Protein AF-0000000068190406 (afdb_homodimer)

pLDDT: mean 77.78, std 28.51, range [17.3, 98.94]

Foldseek 3Di:
DPCDDDPPDPPPPDPPPPPPPPPPPPPPPDDPDPPPVPPPPPDDPPPPPPPPPPPVVPDPDDDDPPPPPPPQLADAPCPPPQLVVCVVPVAGDAAPAQEAEDDAQDPDVQADFEKEWEACAQVVVQVVVLLVVVCVVVVVGHHQAYEYLENQHFLDFGSLVSLVVQLVDPRYAYAYAPNLRLLLSLLSPPPVSVPDLRNVVQQQQGNVRDRDSRHDYPSSSSVSSNHHQKYKYQCVNQVHPFIEMRGAADFFAPDDPVRTDSCCRHADFKWAADPPPRGTDDDPPCPDPDDDIDGRQVPHDDPHAYEYENCCVVAWDADPVRSYTYQNVPLLQFAKIWMATGPVRHITIDTRPDHRDHD/DDDDDDDPDPPDPCPPPPPPCPPPPPPPPDDPPPPPVPPPPPDDPPPPPPPPPPPVVPDPPDDDPPPPPPPQLADAPCPPPQLVVCVVPVAGDAAPAQEAEDDAQDPDVQADFEKEWAACAQVVVQVVVLLVVVCVVVVVGHHSAYEYLENQHFLDFGSLVSLVVQLVDPRYAYAYAPNLRLLLSLLSPPPVSVPDLRNVVQQQQGNVRDRDSRHDYPSSSNVSSNHHQKYKYQCVNQVHPFIEMRGAADFFAPDDPVRTDSCCRHADFKWDADPPPRGTDDDPPCPDPDDDIDGRQVPHDDPHAYEYENCCVVAWDADPVRSYTYQNVPLLQFAKIWMATPPVRHITIDTRPDHRDHD

Nearest PDB structures (foldseek):
  2qjc-assembly1_A  TM=8.564E-01  e=9.992E-20  Trypanosoma brucei
  4j6o-assembly2_B  TM=6.491E-01  e=1.305E-12  Acetivibrio thermocellus ATCC 27405
  3rqz-assembly1_A  TM=5.512E-01  e=7.189E-07  Sphaerobacter thermophilus DSM 20745
  3rqz-assembly3_C  TM=5.661E-01  e=1.257E-06  Sphaerobacter thermophilus DSM 20745
  3rqz-assembly2_B  TM=5.795E-01  e=5.238E-06  Sphaerobacter thermophilus DSM 20745

Structure (mmCIF, N/CA/C/O backbone):
data_AF-0000000068190406-model_v1
#
loop_
_entity.id
_entity.type
_entity.pdbx_description
1 polymer 'Calcineurin-like phosphoesterase domain-containing protein'
#
loop_
_atom_site.group_PDB
_atom_site.id
_atom_site.type_symbol
_atom_site.label_atom_id
_atom_site.label_alt_id
_atom_site.label_comp_id
_atom_site.label_asym_id
_atom_site.label_entity_id
_atom_site.label_seq_id
_atom_site.pdbx_PDB_ins_code
_atom_site.Cartn_x
_atom_site.Cartn_y
_atom_site.Cartn_z
_atom_site.occupancy
_atom_site.B_iso_or_equiv
_atom_site.auth_seq_id
_atom_site.auth_comp_id
_atom_site.auth_asym_id
_atom_site.auth_atom_id
_atom_site.pdbx_PDB_model_num
ATOM 1 N N . MET A 1 1 ? -68.25 40.219 -30.156 1 22.92 1 MET A N 1
ATOM 2 C CA . MET A 1 1 ? -68 38.781 -30.219 1 22.92 1 MET A CA 1
ATOM 3 C C . MET A 1 1 ? -66.75 38.406 -29.375 1 22.92 1 MET A C 1
ATOM 5 O O . MET A 1 1 ? -65.625 38.594 -29.797 1 22.92 1 MET A O 1
ATOM 9 N N . LYS A 1 2 ? -66.875 38.625 -28.094 1 25.55 2 LYS A N 1
ATOM 10 C CA . LYS A 1 2 ? -66.312 38.688 -26.75 1 25.55 2 LYS A CA 1
ATOM 11 C C . LYS A 1 2 ? -65.812 37.312 -26.312 1 25.55 2 LYS A C 1
ATOM 13 O O . LYS A 1 2 ? -66.562 36.406 -26.109 1 25.55 2 LYS A O 1
ATOM 18 N N . SER A 1 3 ? -64.625 36.875 -26.906 1 21.44 3 SER A N 1
ATOM 19 C CA . SER A 1 3 ? -64 35.562 -26.922 1 21.44 3 SER A CA 1
ATOM 20 C C . SER A 1 3 ? -63.656 35.094 -25.516 1 21.44 3 SER A C 1
ATOM 22 O O . SER A 1 3 ? -62.875 35.75 -24.812 1 21.44 3 SER A O 1
ATOM 24 N N . SER A 1 4 ? -64.438 34.375 -24.703 1 19.3 4 SER A N 1
ATOM 25 C CA . SER A 1 4 ? -64.75 33.906 -23.359 1 19.3 4 SER A CA 1
ATOM 26 C C . SER A 1 4 ? -63.719 32.812 -22.938 1 19.3 4 SER A C 1
ATOM 28 O O . SER A 1 4 ? -63.938 32.125 -21.922 1 19.3 4 SER A O 1
ATOM 30 N N . ARG A 1 5 ? -62.688 32.438 -23.719 1 21.56 5 ARG A N 1
ATOM 31 C CA . ARG A 1 5 ? -62.375 31.031 -23.562 1 21.56 5 ARG A CA 1
ATOM 32 C C . ARG A 1 5 ? -62.188 30.656 -22.094 1 21.56 5 ARG A C 1
ATOM 34 O O . ARG A 1 5 ? -61.969 31.547 -21.25 1 21.56 5 ARG A O 1
ATOM 41 N N . LEU A 1 6 ? -61.344 29.5 -21.781 1 20.62 6 LEU A N 1
ATOM 42 C CA . LEU A 1 6 ? -61.281 28.25 -21.062 1 20.62 6 LEU A CA 1
ATOM 43 C C . LEU A 1 6 ? -60.625 28.438 -19.688 1 20.62 6 LEU A C 1
ATOM 45 O O . LEU A 1 6 ? -59.562 29.031 -19.594 1 20.62 6 LEU A O 1
ATOM 49 N N . THR A 1 7 ? -61.281 28.344 -18.594 1 20.83 7 THR A N 1
ATOM 50 C CA . THR A 1 7 ? -61.219 28.438 -17.125 1 20.83 7 THR A CA 1
ATOM 51 C C . THR A 1 7 ? -60.312 27.328 -16.578 1 20.83 7 THR A C 1
ATOM 53 O O . THR A 1 7 ? -60.656 26.156 -16.609 1 20.83 7 THR A O 1
ATOM 56 N N . HIS A 1 8 ? -59.062 27.141 -17.094 1 22.28 8 HIS A N 1
ATOM 57 C CA . HIS A 1 8 ? -58.219 26 -16.734 1 22.28 8 HIS A CA 1
ATOM 58 C C . HIS A 1 8 ? -58.156 25.812 -15.227 1 22.28 8 HIS A C 1
ATOM 60 O O . HIS A 1 8 ? -57.906 26.766 -14.492 1 22.28 8 HIS A O 1
ATOM 66 N N . GLU A 1 9 ? -58.844 24.844 -14.664 1 20.7 9 GLU A N 1
ATOM 67 C CA . GLU A 1 9 ? -59.094 24.281 -13.344 1 20.7 9 GLU A CA 1
ATOM 68 C C . GLU A 1 9 ? -57.812 23.969 -12.609 1 20.7 9 GLU A C 1
ATOM 70 O O . GLU A 1 9 ? -56.844 23.531 -13.227 1 20.7 9 GLU A O 1
ATOM 75 N N . ARG A 1 10 ? -57.5 24.531 -11.453 1 22.11 10 ARG A N 1
ATOM 76 C CA . ARG A 1 10 ? -56.5 24.641 -10.375 1 22.11 10 ARG A CA 1
ATOM 77 C C . ARG A 1 10 ? -56.281 23.281 -9.711 1 22.11 10 ARG A C 1
ATOM 79 O O . ARG A 1 10 ? -57.125 22.781 -8.977 1 22.11 10 ARG A O 1
ATOM 86 N N . LEU A 1 11 ? -55.844 22.203 -10.453 1 19.86 11 LEU A N 1
ATOM 87 C CA . LEU A 1 11 ? -55.688 20.859 -9.898 1 19.86 11 LEU A CA 1
ATOM 88 C C . LEU A 1 11 ? -54.906 20.906 -8.594 1 19.86 11 LEU A C 1
ATOM 90 O O . LEU A 1 11 ? -53.781 21.469 -8.539 1 19.86 11 LEU A O 1
ATOM 94 N N . ILE A 1 12 ? -55.469 20.766 -7.418 1 21.69 12 ILE A N 1
ATOM 95 C CA . ILE A 1 12 ? -55.188 20.734 -5.992 1 21.69 12 ILE A CA 1
ATOM 96 C C . ILE A 1 12 ? -54.312 19.516 -5.684 1 21.69 12 ILE A C 1
ATOM 98 O O . ILE A 1 12 ? -54.719 18.375 -5.836 1 21.69 12 ILE A O 1
ATOM 102 N N . PRO A 1 13 ? -53.062 19.344 -6.242 1 21.64 13 PRO A N 1
ATOM 103 C CA . PRO A 1 13 ? -52.438 18.047 -5.996 1 21.64 13 PRO A CA 1
ATOM 104 C C . PRO A 1 13 ? -52.406 17.688 -4.516 1 21.64 13 PRO A C 1
ATOM 106 O O . PRO A 1 13 ? -52.281 18.562 -3.662 1 21.64 13 PRO A O 1
ATOM 109 N N . LEU A 1 14 ? -52.969 16.531 -4.059 1 20.81 14 LEU A N 1
ATOM 110 C CA . LEU A 1 14 ? -53.125 15.727 -2.855 1 20.81 14 LEU A CA 1
ATOM 111 C C . LEU A 1 14 ? -51.781 15.391 -2.242 1 20.81 14 LEU A C 1
ATOM 113 O O . LEU A 1 14 ? -50.906 14.812 -2.906 1 20.81 14 LEU A O 1
ATOM 117 N N . ALA A 1 15 ? -51.188 16.094 -1.211 1 21.64 15 ALA A N 1
ATOM 118 C CA . ALA A 1 15 ? -50.031 16.031 -0.291 1 21.64 15 ALA A CA 1
ATOM 119 C C . ALA A 1 15 ? -50.062 14.711 0.484 1 21.64 15 ALA A C 1
ATOM 121 O O . ALA A 1 15 ? -50.844 14.539 1.416 1 21.64 15 ALA A O 1
ATOM 122 N N . LEU A 1 16 ? -50.219 13.5 -0.185 1 19.88 16 LEU A N 1
ATOM 123 C CA . LEU A 1 16 ? -50.312 12.273 0.59 1 19.88 16 LEU A CA 1
ATOM 124 C C . LEU A 1 16 ? -49.094 12.109 1.519 1 19.88 16 LEU A C 1
ATOM 126 O O . LEU A 1 16 ? -47.969 12.211 1.079 1 19.88 16 LEU A O 1
ATOM 130 N N . SER A 1 17 ? -49.219 12.211 2.865 1 21.17 17 SER A N 1
ATOM 131 C CA . SER A 1 17 ? -48.5 12.094 4.117 1 21.17 17 SER A CA 1
ATOM 132 C C . SER A 1 17 ? -47.938 10.688 4.305 1 21.17 17 SER A C 1
ATOM 134 O O . SER A 1 17 ? -48.562 9.844 4.949 1 21.17 17 SER A O 1
ATOM 136 N N . LEU A 1 18 ? -47.438 9.961 3.295 1 21.33 18 LEU A N 1
ATOM 137 C CA . LEU A 1 18 ? -47.125 8.57 3.588 1 21.33 18 LEU A CA 1
ATOM 138 C C . LEU A 1 18 ? -46.125 8.469 4.746 1 21.33 18 LEU A C 1
ATOM 140 O O . LEU A 1 18 ? -45.031 9.039 4.691 1 21.33 18 LEU A O 1
ATOM 144 N N . VAL A 1 19 ? -46.531 8.18 5.973 1 22.8 19 VAL A N 1
ATOM 145 C CA . VAL A 1 19 ? -45.969 7.93 7.293 1 22.8 19 VAL A CA 1
ATOM 146 C C . VAL A 1 19 ? -45.062 6.699 7.246 1 22.8 19 VAL A C 1
ATOM 148 O O . VAL A 1 19 ? -45.562 5.574 7.125 1 22.8 19 VAL A O 1
ATOM 151 N N . TYR A 1 20 ? -44.125 6.551 6.34 1 20.53 20 TYR A N 1
ATOM 152 C CA . TYR A 1 20 ? -43.344 5.309 6.344 1 20.53 20 TYR A CA 1
ATOM 153 C C . TYR A 1 20 ? -42.688 5.074 7.699 1 20.53 20 TYR A C 1
ATOM 155 O O . TYR A 1 20 ? -41.969 5.938 8.203 1 20.53 20 TYR A O 1
ATOM 163 N N . SER A 1 21 ? -43.281 4.293 8.594 1 22.5 21 SER A N 1
ATOM 164 C CA . SER A 1 21 ? -42.906 3.838 9.93 1 22.5 21 SER A CA 1
ATOM 165 C C . SER A 1 21 ? -41.625 3.008 9.906 1 22.5 21 SER A C 1
ATOM 167 O O . SER A 1 21 ? -41.688 1.776 9.906 1 22.5 21 SER A O 1
ATOM 169 N N . ASN A 1 22 ? -40.719 3.057 9.055 1 21.19 22 ASN A N 1
ATOM 170 C CA . ASN A 1 22 ? -39.719 2.002 9.094 1 21.19 22 ASN A CA 1
ATOM 171 C C . ASN A 1 22 ? -39.031 1.922 10.461 1 21.19 22 ASN A C 1
ATOM 173 O O . ASN A 1 22 ? -38.406 2.889 10.914 1 21.19 22 ASN A O 1
ATOM 177 N N . PRO A 1 23 ? -39.438 1.003 11.352 1 24.22 23 PRO A N 1
ATOM 178 C CA . PRO A 1 23 ? -39.125 0.803 12.766 1 24.22 23 PRO A CA 1
ATOM 179 C C . PRO A 1 23 ? -37.625 0.506 12.992 1 24.22 23 PRO A C 1
ATOM 181 O O . PRO A 1 23 ? -37.25 0.122 14.102 1 24.22 23 PRO A O 1
ATOM 184 N N . PHE A 1 24 ? -36.844 0.253 11.984 1 24.12 24 PHE A N 1
ATOM 185 C CA . PHE A 1 24 ? -35.625 -0.427 12.445 1 24.12 24 PHE A CA 1
ATOM 186 C C . PHE A 1 24 ? -34.906 0.414 13.477 1 24.12 24 PHE A C 1
ATOM 188 O O . PHE A 1 24 ? -34.312 1.434 13.141 1 24.12 24 PHE A O 1
ATOM 195 N N . VAL A 1 25 ? -35.438 0.501 14.633 1 22.42 25 VAL A N 1
ATOM 196 C CA . VAL A 1 25 ? -34.844 1.198 15.766 1 22.42 25 VAL A CA 1
ATOM 197 C C . VAL A 1 25 ? -33.469 0.616 16.062 1 22.42 25 VAL A C 1
ATOM 199 O O . VAL A 1 25 ? -33.344 -0.569 16.391 1 22.42 25 VAL A O 1
ATOM 202 N N . VAL A 1 26 ? -32.5 0.956 15.344 1 20.62 26 VAL A N 1
ATOM 203 C CA . VAL A 1 26 ? -31.125 0.59 15.734 1 20.62 26 VAL A CA 1
ATOM 204 C C . VAL A 1 26 ? -30.906 0.9 17.203 1 20.62 26 VAL A C 1
ATOM 206 O O . VAL A 1 26 ? -31.078 2.041 17.641 1 20.62 26 VAL A O 1
ATOM 209 N N . LYS A 1 27 ? -31.141 -0.139 18.078 1 23.36 27 LYS A N 1
ATOM 210 C CA . LYS A 1 27 ? -30.812 -0.025 19.5 1 23.36 27 LYS A CA 1
ATOM 211 C C . LYS A 1 27 ? -29.438 0.591 19.703 1 23.36 27 LYS A C 1
ATOM 213 O O . LYS A 1 27 ? -28.438 0.033 19.266 1 23.36 27 LYS A O 1
ATOM 218 N N . VAL A 1 28 ? -29.359 1.924 19.641 1 21.58 28 VAL A N 1
ATOM 219 C CA . VAL A 1 28 ? -28.156 2.674 20 1 21.58 28 VAL A CA 1
ATOM 220 C C . VAL A 1 28 ? -27.672 2.24 21.375 1 21.58 28 VAL A C 1
ATOM 222 O O . VAL A 1 28 ? -28.406 2.299 22.359 1 21.58 28 VAL A O 1
ATOM 225 N N . ALA A 1 29 ? -26.859 1.198 21.422 1 23.77 29 ALA A N 1
ATOM 226 C CA . ALA A 1 29 ? -26.281 0.781 22.703 1 23.77 29 ALA A CA 1
ATOM 227 C C . ALA A 1 29 ? -25.953 1.988 23.578 1 23.77 29 ALA A C 1
ATOM 229 O O . ALA A 1 29 ? -25.672 3.076 23.062 1 23.77 29 ALA A O 1
ATOM 230 N N . PRO A 1 30 ? -26.328 1.936 24.844 1 23.7 30 PRO A N 1
ATOM 231 C CA . PRO A 1 30 ? -26.203 3.008 25.828 1 23.7 30 PRO A CA 1
ATOM 232 C C . PRO A 1 30 ? -24.844 3.713 25.766 1 23.7 30 PRO A C 1
ATOM 234 O O . PRO A 1 30 ? -23.891 3.168 25.219 1 23.7 30 PRO A O 1
ATOM 237 N N . GLU A 1 31 ? -24.75 4.984 26.203 1 25.5 31 GLU A N 1
ATOM 238 C CA . GLU A 1 31 ? -23.781 6.059 26.406 1 25.5 31 GLU A CA 1
ATOM 239 C C . GLU A 1 31 ? -22.578 5.566 27.203 1 25.5 31 GLU A C 1
ATOM 241 O O . GLU A 1 31 ? -22.672 5.34 28.406 1 25.5 31 GLU A O 1
ATOM 246 N N . ARG A 1 32 ? -21.906 4.473 26.859 1 24.94 32 ARG A N 1
ATOM 247 C CA . ARG A 1 32 ? -20.781 4.156 27.75 1 24.94 32 ARG A CA 1
ATOM 248 C C . ARG A 1 32 ? -19.969 5.41 28.062 1 24.94 32 ARG A C 1
ATOM 250 O O . ARG A 1 32 ? -19.828 6.297 27.219 1 24.94 32 ARG A O 1
ATOM 257 N N . ASN A 1 33 ? -19.875 5.805 29.312 1 23.8 33 ASN A N 1
ATOM 258 C CA . ASN A 1 33 ? -19.125 6.875 29.969 1 23.8 33 ASN A CA 1
ATOM 259 C C . ASN A 1 33 ? -17.688 6.938 29.484 1 23.8 33 ASN A C 1
ATOM 261 O O . ASN A 1 33 ? -16.922 5.98 29.641 1 23.8 33 ASN A O 1
ATOM 265 N N . TYR A 1 34 ? -17.469 7.617 28.391 1 24.72 34 TYR A N 1
ATOM 266 C CA . TYR A 1 34 ? -16.188 7.988 27.781 1 24.72 34 TYR A CA 1
ATOM 267 C C . TYR A 1 34 ? -15.25 8.578 28.828 1 24.72 34 TYR A C 1
ATOM 269 O O . TYR A 1 34 ? -14.227 9.18 28.484 1 24.72 34 TYR A O 1
ATOM 277 N N . TYR A 1 35 ? -15.68 8.609 30.188 1 24.48 35 TYR A N 1
ATOM 278 C CA . TYR A 1 35 ? -14.812 9.383 31.062 1 24.48 35 TYR A CA 1
ATOM 279 C C . TYR A 1 35 ? -13.422 8.773 31.125 1 24.48 35 TYR A C 1
ATOM 281 O O . TYR A 1 35 ? -12.445 9.461 31.453 1 24.48 35 TYR A O 1
ATOM 289 N N . ASP A 1 36 ? -13.383 7.434 31.125 1 24.75 36 ASP A N 1
ATOM 290 C CA . ASP A 1 36 ? -12.188 6.93 31.797 1 24.75 36 ASP A CA 1
ATOM 291 C C . ASP A 1 36 ? -10.938 7.191 30.953 1 24.75 36 ASP A C 1
ATOM 293 O O . ASP A 1 36 ? -9.836 6.793 31.328 1 24.75 36 ASP A O 1
ATOM 297 N N . LEU A 1 37 ? -11.156 7.391 29.625 1 25.36 37 LEU A N 1
ATOM 298 C CA . LEU A 1 37 ? -9.891 7.23 28.906 1 25.36 37 LEU A CA 1
ATOM 299 C C . LEU A 1 37 ? -9.008 8.461 29.094 1 25.36 37 LEU A C 1
ATOM 301 O O . LEU A 1 37 ? -8.016 8.625 28.375 1 25.36 37 LEU A O 1
ATOM 305 N N . ILE A 1 38 ? -9.461 9.43 29.906 1 24.89 38 ILE A N 1
ATOM 306 C CA . ILE A 1 38 ? -8.695 10.672 29.906 1 24.89 38 ILE A CA 1
ATOM 307 C C . ILE A 1 38 ? -7.293 10.414 30.453 1 24.89 38 ILE A C 1
ATOM 309 O O . ILE A 1 38 ? -6.34 11.109 30.094 1 24.89 38 ILE A O 1
ATOM 313 N N . SER A 1 39 ? -7.176 9.617 31.531 1 24.19 39 SER A N 1
ATOM 314 C CA . SER A 1 39 ? -6.16 9.984 32.531 1 24.19 39 SER A CA 1
ATOM 315 C C . SER A 1 39 ? -4.754 9.727 31.984 1 24.19 39 SER A C 1
ATOM 317 O O . SER A 1 39 ? -3.768 9.992 32.688 1 24.19 39 SER A O 1
ATOM 319 N N . VAL A 1 40 ? -4.613 8.781 31.109 1 26.88 40 VAL A N 1
ATOM 320 C CA . VAL A 1 40 ? -3.254 8.266 31.234 1 26.88 40 VAL A CA 1
ATOM 321 C C . VAL A 1 40 ? -2.268 9.258 30.609 1 26.88 40 VAL A C 1
ATOM 323 O O . VAL A 1 40 ? -1.678 8.984 29.562 1 26.88 40 VAL A O 1
ATOM 326 N N . TRP A 1 41 ? -2.656 10.461 30.266 1 23.44 41 TRP A N 1
ATOM 327 C CA . TRP A 1 41 ? -1.587 11.297 29.719 1 23.44 41 TRP A CA 1
ATOM 328 C C . TRP A 1 41 ? -0.521 11.57 30.781 1 23.44 41 TRP A C 1
ATOM 330 O O . TRP A 1 41 ? -0.774 12.273 31.75 1 23.44 41 TRP A O 1
ATOM 340 N N . ARG A 1 42 ? 0.186 10.594 31.297 1 25.66 42 ARG A N 1
ATOM 341 C CA . ARG A 1 42 ? 1.28 11.008 32.156 1 25.66 42 ARG A CA 1
ATOM 342 C C . ARG A 1 42 ? 2.236 11.945 31.438 1 25.66 42 ARG A C 1
ATOM 344 O O . ARG A 1 42 ? 2.68 11.641 30.328 1 25.66 42 ARG A O 1
ATOM 351 N N . PRO A 1 43 ? 2.213 13.219 31.781 1 26.14 43 PRO A N 1
ATOM 352 C CA . PRO A 1 43 ? 3.213 14.164 31.266 1 26.14 43 PRO A CA 1
ATOM 353 C C . PRO A 1 43 ? 4.621 13.57 31.25 1 26.14 43 PRO A C 1
ATOM 355 O O . PRO A 1 43 ? 4.93 12.672 32.031 1 26.14 43 PRO A O 1
ATOM 358 N N . TRP A 1 44 ? 5.262 13.586 30.172 1 24.97 44 TRP A N 1
ATOM 359 C CA . TRP A 1 44 ? 6.68 13.242 30.094 1 24.97 44 TRP A CA 1
ATOM 360 C C . TRP A 1 44 ? 7.43 13.797 31.312 1 24.97 44 TRP A C 1
ATOM 362 O O . TRP A 1 44 ? 7.051 14.828 31.859 1 24.97 44 TRP A O 1
ATOM 372 N N . PRO A 1 45 ? 8.008 12.992 32.125 1 26.33 45 PRO A N 1
ATOM 373 C CA . PRO A 1 45 ? 8.797 13.523 33.219 1 26.33 45 PRO A CA 1
ATOM 374 C C . PRO A 1 45 ? 9.633 14.742 32.812 1 26.33 45 PRO A C 1
ATOM 376 O O . PRO A 1 45 ? 10.078 14.828 31.672 1 26.33 45 PRO A O 1
ATOM 379 N N . GLU A 1 46 ? 9.422 15.984 33.438 1 25.75 46 GLU A N 1
ATOM 380 C CA . GLU A 1 46 ? 10.055 17.297 33.344 1 25.75 46 GLU A CA 1
ATOM 381 C C . GLU A 1 46 ? 11.578 17.172 33.25 1 25.75 46 GLU A C 1
ATOM 383 O O . GLU A 1 46 ? 12.258 18.125 32.875 1 25.75 46 GLU A O 1
ATOM 388 N N . ASN A 1 47 ? 12.219 16.188 33.938 1 24.3 47 ASN A N 1
ATOM 389 C CA . ASN A 1 47 ? 13.586 16.438 34.375 1 24.3 47 ASN A CA 1
ATOM 390 C C . ASN A 1 47 ? 14.547 16.516 33.188 1 24.3 47 ASN A C 1
ATOM 392 O O . ASN A 1 47 ? 15.672 17.016 33.312 1 24.3 47 ASN A O 1
ATOM 396 N N . SER A 1 48 ? 14.484 15.664 32.188 1 24.14 48 SER A N 1
ATOM 397 C CA . SER A 1 48 ? 15.797 15.562 31.547 1 24.14 48 SER A CA 1
ATOM 398 C C . SER A 1 48 ? 16.016 16.703 30.562 1 24.14 48 SER A C 1
ATOM 400 O O . SER A 1 48 ? 16.125 16.469 29.359 1 24.14 48 SER A O 1
ATOM 402 N N . LEU A 1 49 ? 15.289 17.844 30.734 1 24.45 49 LEU A N 1
ATOM 403 C CA . LEU A 1 49 ? 15.656 19 29.922 1 24.45 49 LEU A CA 1
ATOM 404 C C . LEU A 1 49 ? 17.094 19.422 30.188 1 24.45 49 LEU A C 1
ATOM 406 O O . LEU A 1 49 ? 17.391 19.984 31.234 1 24.45 49 LEU A O 1
ATOM 410 N N . THR A 1 50 ? 18.078 18.703 29.859 1 23.95 50 THR A N 1
ATOM 411 C CA . THR A 1 50 ? 19.406 19.297 29.906 1 23.95 50 THR A CA 1
ATOM 412 C C . THR A 1 50 ? 19.438 20.625 29.172 1 23.95 50 THR A C 1
ATOM 414 O O . THR A 1 50 ? 19.141 20.703 27.984 1 23.95 50 THR A O 1
ATOM 417 N N . ARG A 1 51 ? 19.078 21.719 29.922 1 25.28 51 ARG A N 1
ATOM 418 C CA . ARG A 1 51 ? 19.328 23.109 29.562 1 25.28 51 ARG A CA 1
ATOM 419 C C . ARG A 1 51 ? 20.703 23.281 28.953 1 25.28 51 ARG A C 1
ATOM 421 O O . ARG A 1 51 ? 21.719 23.031 29.609 1 25.28 51 ARG A O 1
ATOM 428 N N . CYS A 1 52 ? 20.891 23.062 27.719 1 25.2 52 CYS A N 1
ATOM 429 C CA . CYS A 1 52 ? 22.109 23.609 27.125 1 25.2 52 CYS A CA 1
ATOM 430 C C . CYS A 1 52 ? 22.281 25.078 27.453 1 25.2 52 CYS A C 1
ATOM 432 O O . CYS A 1 52 ? 21.375 25.891 27.203 1 25.2 52 CYS A O 1
ATOM 434 N N . ASP A 1 53 ? 22.906 25.438 28.562 1 24.31 53 ASP A N 1
ATOM 435 C CA . ASP A 1 53 ? 23.391 26.766 28.953 1 24.31 53 ASP A CA 1
ATOM 436 C C . ASP A 1 53 ? 23.922 27.531 27.75 1 24.31 53 ASP A C 1
ATOM 438 O O . ASP A 1 53 ? 24.812 27.047 27.047 1 24.31 53 ASP A O 1
ATOM 442 N N . ASN A 1 54 ? 23.125 28.281 27.156 1 25.56 54 ASN A N 1
ATOM 443 C CA . ASN A 1 54 ? 23.438 29.25 26.109 1 25.56 54 ASN A CA 1
ATOM 444 C C . ASN A 1 54 ? 24.594 30.156 26.516 1 25.56 54 ASN A C 1
ATOM 446 O O . ASN A 1 54 ? 24.844 31.172 25.859 1 25.56 54 ASN A O 1
ATOM 450 N N . GLN A 1 55 ? 24.953 30.109 27.859 1 25.25 55 GLN A N 1
ATOM 451 C CA . GLN A 1 55 ? 25.828 31.203 28.234 1 25.25 55 GLN A CA 1
ATOM 452 C C . GLN A 1 55 ? 27.156 31.125 27.484 1 25.25 55 GLN A C 1
ATOM 454 O O . GLN A 1 55 ? 27.953 32.062 27.516 1 25.25 55 GLN A O 1
ATOM 459 N N . SER A 1 56 ? 27.641 29.875 27.266 1 26.86 56 SER A N 1
ATOM 460 C CA . SER A 1 56 ? 29.078 29.906 27.047 1 26.86 56 SER A CA 1
ATOM 461 C C . SER A 1 56 ? 29.422 30.609 25.75 1 26.86 56 SER A C 1
ATOM 463 O O . SER A 1 56 ? 30.562 30.516 25.266 1 26.86 56 SER A O 1
ATOM 465 N N . VAL A 1 57 ? 28.469 31.172 25.062 1 26.2 57 VAL A N 1
ATOM 466 C CA . VAL A 1 57 ? 29.031 31.812 23.875 1 26.2 57 VAL A CA 1
ATOM 467 C C . VAL A 1 57 ? 29.875 33 24.281 1 26.2 57 VAL A C 1
ATOM 469 O O . VAL A 1 57 ? 30.281 33.812 23.438 1 26.2 57 VAL A O 1
ATOM 472 N N . LEU A 1 58 ? 29.781 33.344 25.609 1 25.91 58 LEU A N 1
ATOM 473 C CA . LEU A 1 58 ? 30.438 34.625 25.688 1 25.91 58 LEU A CA 1
ATOM 474 C C . LEU A 1 58 ? 31.891 34.562 25.234 1 25.91 58 LEU A C 1
ATOM 476 O O . LEU A 1 58 ? 32.312 35.312 24.375 1 25.91 58 LEU A O 1
ATOM 480 N N . SER A 1 59 ? 32.812 34.812 26.25 1 25.39 59 SER A N 1
ATOM 481 C CA . SER A 1 59 ? 34.188 35.344 26.125 1 25.39 59 SER A CA 1
ATOM 482 C C . SER A 1 59 ? 35.094 34.281 25.516 1 25.39 59 SER A C 1
ATOM 484 O O . SER A 1 59 ? 35.188 33.156 26 1 25.39 59 SER A O 1
ATOM 486 N N . VAL A 1 60 ? 35.531 34.531 24.25 1 26.48 60 VAL A N 1
ATOM 487 C CA . VAL A 1 60 ? 36.531 33.938 23.359 1 26.48 60 VAL A CA 1
ATOM 488 C C . VAL A 1 60 ? 37.875 33.875 24.047 1 26.48 60 VAL A C 1
ATOM 490 O O . VAL A 1 60 ? 38.812 34.562 23.656 1 26.48 60 VAL A O 1
ATOM 493 N N . SER A 1 61 ? 37.969 33.844 25.406 1 25.86 61 SER A N 1
ATOM 494 C CA . SER A 1 61 ? 39.406 33.781 25.625 1 25.86 61 SER A CA 1
ATOM 495 C C . SER A 1 61 ? 40 32.531 24.984 1 25.86 61 SER A C 1
ATOM 497 O O . SER A 1 61 ? 39.344 31.531 24.781 1 25.86 61 SER A O 1
ATOM 499 N N . LYS A 1 62 ? 41.344 32.656 24.438 1 27.12 62 LYS A N 1
ATOM 500 C CA . LYS A 1 62 ? 42.25 31.875 23.562 1 27.12 62 LYS A CA 1
ATOM 501 C C . LYS A 1 62 ? 42.344 30.422 24.031 1 27.12 62 LYS A C 1
ATOM 503 O O . LYS A 1 62 ? 42.312 29.5 23.203 1 27.12 62 LYS A O 1
ATOM 508 N N . ASP A 1 63 ? 43 30.094 25.094 1 26.12 63 ASP A N 1
ATOM 509 C CA . ASP A 1 63 ? 43.875 28.938 25.266 1 26.12 63 ASP A CA 1
ATOM 510 C C . ASP A 1 63 ? 43.094 27.719 25.719 1 26.12 63 ASP A C 1
ATOM 512 O O . ASP A 1 63 ? 43.656 26.672 26.016 1 26.12 63 ASP A O 1
ATOM 516 N N . THR A 1 64 ? 41.938 27.906 26.516 1 29.3 64 THR A N 1
ATOM 517 C CA . THR A 1 64 ? 41.688 26.75 27.344 1 29.3 64 THR A CA 1
ATOM 518 C C . THR A 1 64 ? 41.125 25.594 26.516 1 29.3 64 THR A C 1
ATOM 520 O O . THR A 1 64 ? 40.281 25.812 25.625 1 29.3 64 THR A O 1
ATOM 523 N N . ASN A 1 65 ? 41.812 24.375 26.469 1 29 65 ASN A N 1
ATOM 524 C CA . ASN A 1 65 ? 41.562 23.078 25.812 1 29 65 ASN A CA 1
ATOM 525 C C . ASN A 1 65 ? 40.156 22.594 26.047 1 29 65 ASN A C 1
ATOM 527 O O . ASN A 1 65 ? 39.906 21.781 26.953 1 29 65 ASN A O 1
ATOM 531 N N . ASP A 1 66 ? 39.156 23.469 26.375 1 30.77 66 ASP A N 1
ATOM 532 C CA . ASP A 1 66 ? 37.844 22.953 26.766 1 30.77 66 ASP A CA 1
ATOM 533 C C . ASP A 1 66 ? 37.25 22.078 25.672 1 30.77 66 ASP A C 1
ATOM 535 O O . ASP A 1 66 ? 37.062 22.531 24.547 1 30.77 66 ASP A O 1
ATOM 539 N N . SER A 1 67 ? 37.562 20.719 25.719 1 31.39 67 SER A N 1
ATOM 540 C CA . SER A 1 67 ? 36.969 19.688 24.891 1 31.39 67 SER A CA 1
ATOM 541 C C . SER A 1 67 ? 35.469 19.938 24.703 1 31.39 67 SER A C 1
ATOM 543 O O . SER A 1 67 ? 34.688 19.797 25.656 1 31.39 67 SER A O 1
ATOM 545 N N . THR A 1 68 ? 35.031 21.047 24.141 1 31.27 68 THR A N 1
ATOM 546 C CA . THR A 1 68 ? 33.656 21.312 23.688 1 31.27 68 THR A CA 1
ATOM 547 C C . THR A 1 68 ? 33.031 20.062 23.078 1 31.27 68 THR A C 1
ATOM 549 O O . THR A 1 68 ? 33.5 19.578 22.047 1 31.27 68 THR A O 1
ATOM 552 N N . ASP A 1 69 ? 32.719 19.078 23.969 1 30.27 69 ASP A N 1
ATOM 553 C CA . ASP A 1 69 ? 31.891 17.969 23.531 1 30.27 69 ASP A CA 1
ATOM 554 C C . ASP A 1 69 ? 30.812 18.453 22.547 1 30.27 69 ASP A C 1
ATOM 556 O O . ASP A 1 69 ? 29.875 19.141 22.953 1 30.27 69 ASP A O 1
ATOM 560 N N . VAL A 1 70 ? 31.203 18.984 21.469 1 31.78 70 VAL A N 1
ATOM 561 C CA . VAL A 1 70 ? 30.359 19.234 20.312 1 31.78 70 VAL A CA 1
ATOM 562 C C . VAL A 1 70 ? 29.266 18.156 20.234 1 31.78 70 VAL A C 1
ATOM 564 O O . VAL A 1 70 ? 29.531 16.969 20.359 1 31.78 70 VAL A O 1
ATOM 567 N N . CYS A 1 71 ? 28.047 18.438 20.75 1 32.19 71 CYS A N 1
ATOM 568 C CA . CYS A 1 71 ? 26.859 17.625 20.547 1 32.19 71 CYS A CA 1
ATOM 569 C C . CYS A 1 71 ? 26.891 16.922 19.188 1 32.19 71 CYS A C 1
ATOM 571 O O . CYS A 1 71 ? 26.891 17.578 18.141 1 32.19 71 CYS A O 1
ATOM 573 N N . ARG A 1 72 ? 27.75 15.945 18.984 1 35.72 72 ARG A N 1
ATOM 574 C CA . ARG A 1 72 ? 27.781 15.078 17.812 1 35.72 72 ARG A CA 1
ATOM 575 C C . ARG A 1 72 ? 26.391 14.898 17.219 1 35.72 72 ARG A C 1
ATOM 577 O O . ARG A 1 72 ? 25.406 14.781 17.953 1 35.72 72 ARG A O 1
ATOM 584 N N . PRO A 1 73 ? 26.125 15.398 16.031 1 45.34 73 PRO A N 1
ATOM 585 C CA . PRO A 1 73 ? 24.859 15.102 15.344 1 45.34 73 PRO A CA 1
ATOM 586 C C . PRO A 1 73 ? 24.297 13.734 15.711 1 45.34 73 PRO A C 1
ATOM 588 O O . PRO A 1 73 ? 25.031 12.734 15.711 1 45.34 73 PRO A O 1
ATOM 591 N N . GLN A 1 74 ? 23.484 13.555 16.688 1 54.38 74 GLN A N 1
ATOM 592 C CA . GLN A 1 74 ? 22.953 12.305 17.234 1 54.38 74 GLN A CA 1
ATOM 593 C C . GLN A 1 74 ? 22.391 11.414 16.125 1 54.38 74 GLN A C 1
ATOM 595 O O . GLN A 1 74 ? 21.422 11.781 15.461 1 54.38 74 GLN A O 1
ATOM 600 N N . TYR A 1 75 ? 23.203 10.625 15.469 1 64.56 75 TYR A N 1
ATOM 601 C CA . TYR A 1 75 ? 22.844 9.586 14.516 1 64.56 75 TYR A CA 1
ATOM 602 C C . TYR A 1 75 ? 21.766 8.68 15.078 1 64.56 75 TYR A C 1
ATOM 604 O O . TYR A 1 75 ? 21.688 8.469 16.297 1 64.56 75 TYR A O 1
ATOM 612 N N . ARG A 1 76 ? 20.766 8.414 14.273 1 86 76 ARG A N 1
ATOM 613 C CA . ARG A 1 76 ? 19.688 7.496 14.602 1 86 76 ARG A CA 1
ATOM 614 C C . ARG A 1 76 ? 20.219 6.145 15.047 1 86 76 ARG A C 1
ATOM 616 O O . ARG A 1 76 ? 21.219 5.652 14.508 1 86 76 ARG A O 1
ATOM 623 N N . SER A 1 77 ? 19.703 5.629 16.125 1 88.69 77 SER A N 1
ATOM 624 C CA . SER A 1 77 ? 20.031 4.277 16.562 1 88.69 77 SER A CA 1
ATOM 625 C C . SER A 1 77 ? 19.391 3.232 15.656 1 88.69 77 SER A C 1
ATOM 627 O O . SER A 1 77 ? 19.844 2.086 15.602 1 88.69 77 SER A O 1
ATOM 629 N N . ASN A 1 78 ? 18.266 3.559 14.984 1 90.12 78 ASN A N 1
ATOM 630 C CA . ASN A 1 78 ? 17.453 2.668 14.164 1 90.12 78 ASN A CA 1
ATOM 631 C C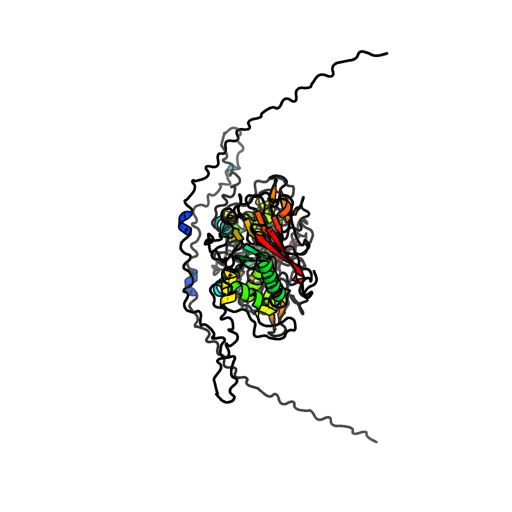 . ASN A 1 78 ? 16.891 1.502 14.977 1 90.12 78 ASN A C 1
ATOM 633 O O . ASN A 1 78 ? 16.812 0.376 14.477 1 90.12 78 ASN A O 1
ATOM 637 N N . ARG A 1 79 ? 16.594 1.786 16.234 1 92.31 79 ARG A N 1
ATOM 638 C CA . ARG A 1 79 ? 16.094 0.745 17.141 1 92.31 79 ARG A CA 1
ATOM 639 C C . ARG A 1 79 ? 14.906 1.236 17.938 1 92.31 79 ARG A C 1
ATOM 641 O O . ARG A 1 79 ? 14.547 0.645 18.969 1 92.31 79 ARG A O 1
ATOM 648 N N . THR A 1 80 ? 14.391 2.35 17.516 1 94.31 80 THR A N 1
ATOM 649 C CA . THR A 1 80 ? 13.18 2.814 18.188 1 94.31 80 THR A CA 1
ATOM 650 C C . THR A 1 80 ? 12.039 1.82 17.984 1 94.31 80 THR A C 1
ATOM 652 O O . THR A 1 80 ? 12.109 0.958 17.109 1 94.31 80 THR A O 1
ATOM 655 N N . PRO A 1 81 ? 11.07 1.922 18.875 1 95.19 81 PRO A N 1
ATOM 656 C CA . PRO A 1 81 ? 9.914 1.043 18.672 1 95.19 81 PRO A CA 1
ATOM 657 C C . PRO A 1 81 ? 9.352 1.121 17.25 1 95.19 81 PRO A C 1
ATOM 659 O O . PRO A 1 81 ? 8.906 0.109 16.703 1 95.19 81 PRO A O 1
ATOM 662 N N . ALA A 1 82 ? 9.422 2.273 16.672 1 96.19 82 ALA A N 1
ATOM 663 C CA . ALA A 1 82 ? 8.953 2.439 15.297 1 96.19 82 ALA A CA 1
ATOM 664 C C . ALA A 1 82 ? 9.852 1.695 14.32 1 96.19 82 ALA A C 1
ATOM 666 O O . ALA A 1 82 ? 9.367 1.078 13.367 1 96.19 82 ALA A O 1
ATOM 667 N N . ASP A 1 83 ? 11.109 1.737 14.555 1 95.44 83 ASP A N 1
ATOM 668 C CA . ASP A 1 83 ? 12.055 1.003 13.727 1 95.44 83 ASP A CA 1
ATOM 669 C C . ASP A 1 83 ? 11.797 -0.5 13.789 1 95.44 83 ASP A C 1
ATOM 671 O O . ASP A 1 83 ? 11.734 -1.171 12.758 1 95.44 83 ASP A O 1
ATOM 675 N N . ILE A 1 84 ? 11.664 -0.965 14.961 1 94 84 ILE A N 1
ATOM 676 C CA . ILE A 1 84 ? 11.453 -2.393 15.188 1 94 84 ILE A CA 1
ATOM 677 C C . ILE A 1 84 ? 10.172 -2.838 14.484 1 94 84 ILE A C 1
ATOM 679 O O . ILE A 1 84 ? 10.148 -3.877 13.82 1 94 84 ILE A O 1
ATOM 683 N N . HIS A 1 85 ? 9.164 -2.014 14.656 1 92.69 85 HIS A N 1
ATOM 684 C CA . HIS A 1 85 ? 7.891 -2.309 14 1 92.69 85 HIS A CA 1
ATOM 685 C C . HIS A 1 85 ? 8.055 -2.365 12.484 1 92.69 85 HIS A C 1
ATOM 687 O O . HIS A 1 85 ? 7.578 -3.299 11.836 1 92.69 85 HIS A O 1
ATOM 693 N N . PHE A 1 86 ? 8.695 -1.5 11.891 1 93.5 86 PHE A N 1
ATOM 694 C CA . PHE A 1 86 ? 8.859 -1.413 10.445 1 93.5 86 PHE A CA 1
ATOM 695 C C . PHE A 1 86 ? 9.695 -2.572 9.922 1 93.5 86 PHE A C 1
ATOM 697 O O . PHE A 1 86 ? 9.445 -3.09 8.836 1 93.5 86 PHE A O 1
ATOM 704 N N . GLN A 1 87 ? 10.703 -2.912 10.641 1 86.56 87 GLN A N 1
ATOM 705 C CA . GLN A 1 87 ? 11.547 -4.035 10.25 1 86.56 87 GLN A CA 1
ATOM 706 C C . GLN A 1 87 ? 10.742 -5.336 10.211 1 86.56 87 GLN A C 1
ATOM 708 O O . GLN A 1 87 ? 10.969 -6.184 9.344 1 86.56 87 GLN A O 1
ATOM 713 N N . LYS A 1 88 ? 9.836 -5.383 11.125 1 82.94 88 LYS A N 1
ATOM 714 C CA . LYS A 1 88 ? 9.062 -6.613 11.242 1 82.94 88 LYS A CA 1
ATOM 715 C C . LYS A 1 88 ? 7.914 -6.637 10.242 1 82.94 88 LYS A C 1
ATOM 717 O O . LYS A 1 88 ? 7.637 -7.672 9.625 1 82.94 88 LYS A O 1
ATOM 722 N N . TYR A 1 89 ? 7.266 -5.473 9.984 1 82.12 89 TYR A N 1
ATOM 723 C CA . TYR A 1 89 ? 6.004 -5.488 9.258 1 82.12 89 TYR A CA 1
ATOM 724 C C . TYR A 1 89 ? 6.117 -4.715 7.949 1 82.12 89 TYR A C 1
ATOM 726 O O . TYR A 1 89 ? 5.223 -4.777 7.105 1 82.12 89 TYR A O 1
ATOM 734 N N . HIS A 1 90 ? 7.188 -3.955 7.77 1 84.31 90 HIS A N 1
ATOM 735 C CA . HIS A 1 90 ? 7.414 -3.143 6.582 1 84.31 90 HIS A CA 1
ATOM 736 C C . HIS A 1 90 ? 6.297 -2.121 6.391 1 84.31 90 HIS A C 1
ATOM 738 O O . HIS A 1 90 ? 5.871 -1.866 5.262 1 84.31 90 HIS A O 1
ATOM 744 N N . GLN A 1 91 ? 5.738 -1.682 7.555 1 87.69 91 GLN A N 1
ATOM 745 C CA . GLN A 1 91 ? 4.719 -0.639 7.621 1 87.69 91 GLN A CA 1
ATOM 746 C C . GLN A 1 91 ? 4.98 0.309 8.789 1 87.69 91 GLN A C 1
ATOM 748 O O . GLN A 1 91 ? 5.535 -0.096 9.812 1 87.69 91 GLN A O 1
ATOM 753 N N . ILE A 1 92 ? 4.613 1.526 8.531 1 94.81 92 ILE A N 1
ATOM 754 C CA . ILE A 1 92 ? 4.73 2.463 9.641 1 94.81 92 ILE A CA 1
ATOM 755 C C . ILE A 1 92 ? 3.727 2.098 10.734 1 94.81 92 ILE A C 1
ATOM 757 O O . ILE A 1 92 ? 2.582 1.743 10.438 1 94.81 92 ILE A O 1
ATOM 761 N N . PRO A 1 93 ? 4.086 2.223 11.969 1 93.56 93 PRO A N 1
ATOM 762 C CA . PRO A 1 93 ? 3.146 1.9 13.047 1 93.56 93 PRO A CA 1
ATOM 763 C C . PRO A 1 93 ? 2.033 2.936 13.188 1 93.56 93 PRO A C 1
ATOM 765 O O . PRO A 1 93 ? 2.219 4.102 12.828 1 93.56 93 PRO A O 1
ATOM 768 N N . LYS A 1 94 ? 0.908 2.443 13.695 1 93.31 94 LYS A N 1
ATOM 769 C CA . LYS A 1 94 ? -0.156 3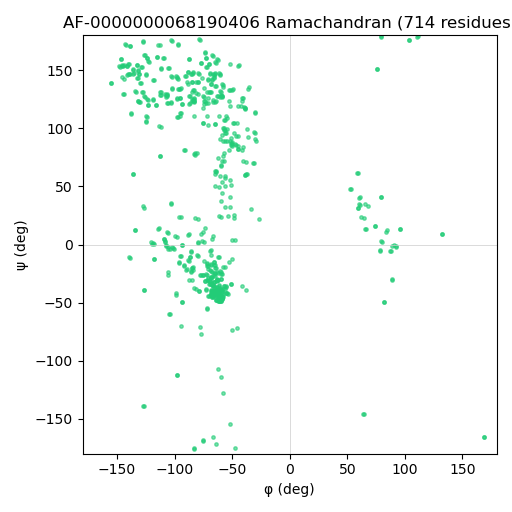.373 14.062 1 93.31 94 LYS A CA 1
ATOM 770 C C . LYS A 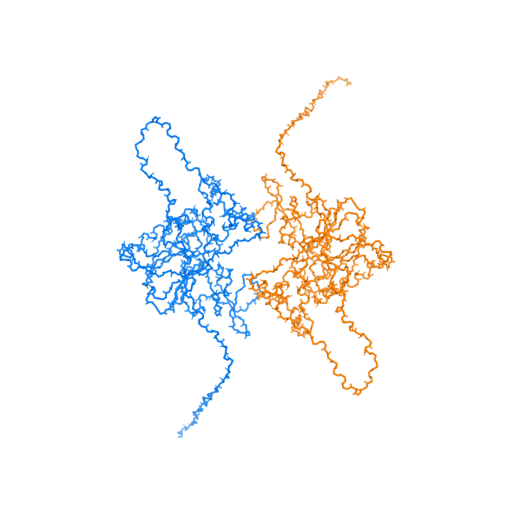1 94 ? 0.224 4.184 15.297 1 93.31 94 LYS A C 1
ATOM 772 O O . LYS A 1 94 ? 0.877 3.666 16.203 1 93.31 94 LYS A O 1
ATOM 777 N N . PRO A 1 95 ? -0.171 5.449 15.258 1 97.25 95 PRO A N 1
ATOM 778 C CA . PRO A 1 95 ? 0.096 6.234 16.469 1 97.25 95 PRO A CA 1
ATOM 779 C C . PRO A 1 95 ? -0.72 5.766 17.672 1 97.25 95 PRO A C 1
ATOM 781 O O . PRO A 1 95 ? -1.702 5.039 17.5 1 97.25 95 PRO A O 1
ATOM 784 N N . LYS A 1 96 ? -0.276 6.164 18.797 1 95.31 96 LYS A N 1
ATOM 785 C CA . LYS A 1 96 ? -0.985 5.812 20.016 1 95.31 96 LYS A CA 1
ATOM 786 C C . LYS A 1 96 ? -2.416 6.344 20 1 95.31 96 LYS A C 1
ATOM 788 O O . LYS A 1 96 ? -3.344 5.656 20.438 1 95.31 96 LYS A O 1
ATOM 793 N N . LYS A 1 97 ? -2.562 7.555 19.469 1 96.69 97 LYS A N 1
ATOM 794 C CA . LYS A 1 97 ? -3.873 8.18 19.312 1 96.69 97 LYS A CA 1
ATOM 795 C C . LYS A 1 97 ? -4.117 8.578 17.859 1 96.69 97 LYS A C 1
ATOM 797 O O . LYS A 1 97 ? -3.541 9.562 17.375 1 96.69 97 LYS A O 1
ATOM 802 N N . MET A 1 98 ? -5.027 7.852 17.266 1 97.31 98 MET A N 1
ATOM 803 C CA . MET A 1 98 ? -5.359 8.141 15.867 1 97.31 98 MET A CA 1
ATOM 804 C C . MET A 1 98 ? -6.062 9.484 15.742 1 97.31 98 MET A C 1
ATOM 806 O O . MET A 1 98 ? -5.793 10.242 14.805 1 97.31 98 MET A O 1
ATOM 810 N N . HIS A 1 99 ? -6.961 9.648 16.703 1 98.31 99 HIS A N 1
ATOM 811 C CA . HIS A 1 99 ? -7.789 10.844 16.75 1 98.31 99 HIS A CA 1
ATOM 812 C C . HIS A 1 99 ? -7.66 11.539 18.109 1 98.31 99 HIS A C 1
ATOM 814 O O . HIS A 1 99 ? -8.25 11.109 19.094 1 98.31 99 HIS A O 1
ATOM 820 N N . LEU A 1 100 ? -6.938 12.648 18.094 1 97.94 100 LEU A N 1
ATOM 821 C CA . LEU A 1 100 ? -6.664 13.367 19.328 1 97.94 100 LEU A CA 1
ATOM 822 C C . LEU A 1 100 ? -7.766 14.383 19.625 1 97.94 100 LEU A C 1
ATOM 824 O O . LEU A 1 100 ? -8.273 15.039 18.719 1 97.94 100 LEU A O 1
ATOM 828 N N . ILE A 1 101 ? -8.148 14.469 20.844 1 97.12 101 ILE A N 1
ATOM 829 C CA . ILE A 1 101 ? -9.055 15.516 21.312 1 97.12 101 ILE A CA 1
ATOM 830 C C . ILE A 1 101 ? -8.281 16.547 22.109 1 97.12 101 ILE A C 1
ATOM 832 O O . ILE A 1 101 ? -7.559 16.203 23.062 1 97.12 101 ILE A O 1
ATOM 836 N N . LEU A 1 102 ? -8.344 17.766 21.656 1 94.81 102 LEU A N 1
ATOM 837 C CA . LEU A 1 102 ? -7.621 18.828 22.344 1 94.81 102 LEU A CA 1
ATOM 838 C C . LEU A 1 102 ? -8.078 18.953 23.797 1 94.81 102 LEU A C 1
ATOM 840 O O . LEU A 1 102 ? -9.281 18.984 24.062 1 94.81 102 LEU A O 1
ATOM 844 N N . PRO A 1 103 ? -7.168 18.922 24.703 1 82.81 103 PRO A N 1
ATOM 845 C CA . PRO A 1 103 ? -7.562 19.062 26.109 1 82.81 103 PRO A CA 1
ATOM 846 C C . PRO A 1 103 ? -8.18 20.422 26.422 1 82.81 103 PRO A C 1
ATOM 848 O O . PRO A 1 103 ? -7.984 21.375 25.656 1 82.81 103 PRO A O 1
ATOM 851 N N . GLN A 1 104 ? -8.969 20.391 27.484 1 75.56 104 GLN A N 1
ATOM 852 C CA . GLN A 1 104 ? -9.594 21.625 27.922 1 75.56 104 GLN A CA 1
ATOM 853 C C . GLN A 1 104 ? -8.539 22.688 28.266 1 75.56 104 GLN A C 1
ATOM 855 O O . GLN A 1 104 ? -7.488 22.359 28.812 1 75.56 104 GLN A O 1
ATOM 860 N N . VAL A 1 105 ? -8.742 23.812 27.656 1 67.44 105 VAL A N 1
ATOM 861 C CA . VAL A 1 105 ? -7.832 24.938 27.781 1 67.44 105 VAL A CA 1
ATOM 862 C C . VAL A 1 105 ? -7.945 25.531 29.188 1 67.44 105 VAL A C 1
ATOM 864 O O . VAL A 1 105 ? -9.039 25.656 29.734 1 67.44 105 VAL A O 1
ATOM 867 N N . ASP A 1 106 ? -6.73 25.531 29.875 1 63.03 106 ASP A N 1
ATOM 868 C CA . ASP A 1 106 ? -6.719 26.266 31.125 1 63.03 106 ASP A CA 1
ATOM 869 C C . ASP A 1 106 ? -6.945 27.766 30.891 1 63.03 106 ASP A C 1
ATOM 871 O O . ASP A 1 106 ? -6.434 28.328 29.922 1 63.03 106 ASP A O 1
ATOM 875 N N . LYS A 1 107 ? -7.973 28.266 31.531 1 63.97 107 LYS A N 1
ATOM 876 C CA . LYS A 1 107 ? -8.227 29.703 31.453 1 63.97 107 LYS A CA 1
ATOM 877 C C . LYS A 1 107 ? -7.008 30.5 31.922 1 63.97 107 LYS A C 1
ATOM 879 O O . LYS A 1 107 ? -6.824 30.719 33.125 1 63.97 107 LYS A O 1
ATOM 884 N N . ASN A 1 108 ? -5.875 30.234 31.188 1 65.94 108 ASN A N 1
ATOM 885 C CA . ASN A 1 108 ? -4.73 31.078 31.5 1 65.94 108 ASN A CA 1
ATOM 886 C C . ASN A 1 108 ? -4.805 32.406 30.766 1 65.94 108 ASN A C 1
ATOM 888 O O . ASN A 1 108 ? -4.988 32.438 29.547 1 65.94 108 ASN A O 1
ATOM 892 N N . ASN A 1 109 ? -4.742 33.469 31.469 1 68.62 109 ASN A N 1
ATOM 893 C CA . ASN A 1 109 ? -4.957 34.812 31.016 1 68.62 109 ASN A CA 1
ATOM 894 C C . ASN A 1 109 ? -3.84 35.281 30.078 1 68.62 109 ASN A C 1
ATOM 896 O O . ASN A 1 109 ? -3.959 36.312 29.406 1 68.62 109 ASN A O 1
ATOM 900 N N . ASP A 1 110 ? -2.721 34.469 29.828 1 85.56 110 ASP A N 1
ATOM 901 C CA . ASP A 1 110 ? -1.61 34.969 29.031 1 85.56 110 ASP A CA 1
ATOM 902 C C . ASP A 1 110 ? -1.645 34.375 27.625 1 85.56 110 ASP A C 1
ATOM 904 O O . ASP A 1 110 ? -0.824 34.75 26.781 1 85.56 110 ASP A O 1
ATOM 908 N N . LYS A 1 111 ? -2.49 33.562 27.375 1 89.44 111 LYS A N 1
ATOM 909 C CA . LYS A 1 111 ? -2.648 33 26.031 1 89.44 111 LYS A CA 1
ATOM 910 C C . LYS A 1 111 ? -4.102 33.062 25.578 1 89.44 111 LYS A C 1
ATOM 912 O O . LYS A 1 111 ? -5.02 33.062 26.406 1 89.44 111 LYS A O 1
ATOM 917 N N . LYS A 1 112 ? -4.184 33.25 24.344 1 90.31 112 LYS A N 1
ATOM 918 C CA . LYS A 1 112 ? -5.535 33.406 23.812 1 90.31 112 LYS A CA 1
ATOM 919 C C . LYS A 1 112 ? -5.66 32.781 22.438 1 90.31 112 LYS A C 1
ATOM 921 O O . LYS A 1 112 ? -4.797 32.969 21.578 1 90.31 112 LYS A O 1
ATOM 926 N N . GLY A 1 113 ? -6.754 31.922 22.312 1 94.06 113 GLY A N 1
ATOM 927 C CA . GLY A 1 113 ? -7.121 31.453 20.984 1 94.06 113 GLY A CA 1
ATOM 928 C C . GLY A 1 113 ? -6.246 30.312 20.484 1 94.06 113 GLY A C 1
ATOM 929 O O . GLY A 1 113 ? -5.41 29.797 21.234 1 94.06 113 GLY A O 1
ATOM 930 N N . ILE A 1 114 ? -6.566 29.844 19.297 1 96.81 114 ILE A N 1
ATOM 931 C CA . ILE A 1 114 ? -5.863 28.75 18.625 1 96.81 114 ILE A CA 1
ATOM 932 C C . ILE A 1 114 ? -5.461 29.188 17.219 1 96.81 114 ILE A C 1
ATOM 934 O O . ILE A 1 114 ? -6.254 29.812 16.5 1 96.81 114 ILE A O 1
ATOM 938 N N . LEU A 1 115 ? -4.203 28.953 16.906 1 98.69 115 LEU A N 1
ATOM 939 C CA . LEU A 1 115 ? -3.721 29.203 15.547 1 98.69 115 LEU A CA 1
ATOM 940 C C . LEU A 1 115 ? -3.588 27.891 14.781 1 98.69 115 LEU A C 1
ATOM 942 O O . LEU A 1 115 ? -2.947 26.953 15.258 1 98.69 115 LEU A O 1
ATOM 946 N N . VAL A 1 116 ? -4.289 27.766 13.625 1 98.88 116 VAL A N 1
ATOM 947 C CA . VAL A 1 116 ? -4.121 26.609 12.734 1 98.88 116 VAL A CA 1
ATOM 948 C C . VAL A 1 116 ? -3.344 27.031 11.484 1 98.88 116 VAL A C 1
ATOM 950 O O . VAL A 1 116 ? -3.664 28.047 10.859 1 98.88 116 VAL A O 1
ATOM 953 N N . ILE A 1 117 ? -2.285 26.281 11.156 1 98.94 117 ILE A N 1
ATOM 954 C CA . ILE A 1 117 ? -1.394 26.672 10.07 1 98.94 117 ILE A CA 1
ATOM 955 C C . ILE A 1 117 ? -1.421 25.609 8.977 1 98.94 117 ILE A C 1
ATOM 957 O O . ILE A 1 117 ? -1.423 24.406 9.273 1 98.94 117 ILE A O 1
ATOM 961 N N . GLY A 1 118 ? -1.386 26.016 7.684 1 98.88 118 GLY A N 1
ATOM 962 C CA . GLY A 1 118 ? -1.417 25.125 6.531 1 98.88 118 GLY A CA 1
ATOM 963 C C . GLY A 1 118 ? -0.101 24.406 6.293 1 98.88 118 GLY A C 1
ATOM 964 O O . GLY A 1 118 ? 0.788 24.422 7.148 1 98.88 118 GLY A O 1
ATOM 965 N N . ASP A 1 119 ? 0.051 23.75 5.129 1 98.81 119 ASP A N 1
ATOM 966 C CA . ASP A 1 119 ? 1.207 22.938 4.773 1 98.81 119 ASP A CA 1
ATOM 967 C C . ASP A 1 119 ? 2.479 23.781 4.711 1 98.81 119 ASP A C 1
ATOM 969 O O . ASP A 1 119 ? 2.547 24.75 3.959 1 98.81 119 ASP A O 1
ATOM 973 N N . VAL A 1 120 ? 3.537 23.312 5.457 1 98.5 120 VAL A N 1
ATOM 974 C CA . VAL A 1 120 ? 4.75 24.125 5.594 1 98.5 120 VAL A CA 1
ATOM 975 C C . VAL A 1 120 ? 5.805 23.641 4.602 1 98.5 120 VAL A C 1
ATOM 977 O O . VAL A 1 120 ? 6.551 24.438 4.039 1 98.5 120 VAL A O 1
ATOM 980 N N . HIS A 1 121 ? 5.945 22.312 4.445 1 97.75 121 HIS A N 1
ATOM 981 C CA . HIS A 1 121 ? 6.848 21.672 3.49 1 97.75 121 HIS A CA 1
ATOM 982 C C . HIS A 1 121 ? 8.266 22.203 3.629 1 97.75 121 HIS A C 1
ATOM 984 O O . HIS A 1 121 ? 8.875 22.625 2.641 1 97.75 121 HIS A O 1
ATOM 990 N N . GLY A 1 122 ? 8.75 22.266 4.848 1 96.19 122 GLY A N 1
ATOM 991 C CA . GLY A 1 122 ? 10.148 22.594 5.07 1 96.19 122 GLY A CA 1
ATOM 992 C C . GLY A 1 122 ? 10.414 24.094 4.98 1 96.19 122 GLY A C 1
ATOM 993 O O . GLY A 1 122 ? 11.562 24.531 5.09 1 96.19 122 GLY A O 1
ATOM 994 N N . CYS A 1 123 ? 9.445 24.891 4.777 1 96.94 123 CYS A N 1
ATOM 995 C CA . CYS A 1 123 ? 9.609 26.344 4.723 1 96.94 123 CYS A CA 1
ATOM 996 C C . CYS A 1 123 ? 9.609 26.938 6.121 1 96.94 123 CYS A C 1
ATOM 998 O O . CYS A 1 123 ? 8.68 27.656 6.496 1 96.94 123 CYS A O 1
ATOM 1000 N N . PHE A 1 124 ? 10.719 26.797 6.75 1 96.56 124 PHE A N 1
ATOM 1001 C CA . PHE A 1 124 ? 10.883 27.109 8.164 1 96.56 124 PHE A CA 1
ATOM 1002 C C . PHE A 1 124 ? 10.82 28.609 8.398 1 96.56 124 PHE A C 1
ATOM 1004 O O . PHE A 1 124 ? 10.164 29.078 9.336 1 96.56 124 PHE A O 1
ATOM 1011 N N . HIS A 1 125 ? 11.469 29.312 7.582 1 96.88 125 HIS A N 1
ATOM 1012 C CA . HIS A 1 125 ? 11.477 30.766 7.707 1 96.88 125 HIS A CA 1
ATOM 1013 C C . HIS A 1 125 ? 10.062 31.344 7.605 1 96.88 125 HIS A C 1
ATOM 1015 O O . HIS A 1 125 ? 9.672 32.188 8.406 1 96.88 125 HIS A O 1
ATOM 1021 N N . GLU A 1 126 ? 9.383 30.844 6.66 1 98.12 126 GLU A N 1
ATOM 1022 C CA . GLU A 1 126 ? 8.008 31.297 6.473 1 98.12 126 GLU A CA 1
ATOM 1023 C C . GLU A 1 126 ? 7.133 30.906 7.66 1 98.12 126 GLU A C 1
ATOM 1025 O O . GLU A 1 126 ? 6.234 31.656 8.047 1 98.12 126 GLU A O 1
ATOM 1030 N N . LEU A 1 127 ? 7.367 29.75 8.234 1 98.5 127 LEU A N 1
ATOM 1031 C CA . LEU A 1 127 ? 6.617 29.312 9.406 1 98.5 127 LEU A CA 1
ATOM 1032 C C . LEU A 1 127 ? 6.797 30.266 10.57 1 98.5 127 LEU A C 1
ATOM 1034 O O . LEU A 1 127 ? 5.816 30.688 11.195 1 98.5 127 LEU A O 1
ATOM 1038 N N . LEU A 1 128 ? 7.992 30.656 10.852 1 98.25 128 LEU A N 1
ATOM 1039 C CA . LEU A 1 128 ? 8.289 31.547 11.969 1 98.25 128 LEU A CA 1
ATOM 1040 C C . LEU A 1 128 ? 7.691 32.938 11.734 1 98.25 128 LEU A C 1
ATOM 1042 O O . LEU A 1 128 ? 7.129 33.531 12.648 1 98.25 128 LEU A O 1
ATOM 1046 N N . ARG A 1 129 ? 7.793 33.344 10.539 1 98.12 129 ARG A N 1
ATOM 1047 C CA . ARG A 1 129 ? 7.262 34.656 10.203 1 98.12 129 ARG A CA 1
ATOM 1048 C C . ARG A 1 129 ? 5.742 34.688 10.328 1 98.12 129 ARG A C 1
ATOM 1050 O O . ARG A 1 129 ? 5.172 35.656 10.805 1 98.12 129 ARG A O 1
ATOM 1057 N N . LEU A 1 130 ? 5.121 33.656 9.82 1 98.75 130 LEU A N 1
ATOM 1058 C CA . LEU A 1 130 ? 3.668 33.594 9.93 1 98.75 130 LEU A CA 1
ATOM 1059 C C . LEU A 1 130 ? 3.232 33.594 11.391 1 98.75 130 LEU A C 1
ATOM 1061 O O . LEU A 1 130 ? 2.273 34.281 11.758 1 98.75 130 LEU A O 1
ATOM 1065 N N . HIS A 1 131 ? 3.898 32.812 12.203 1 98.62 131 HIS A N 1
ATOM 1066 C CA . HIS A 1 131 ? 3.574 32.75 13.625 1 98.62 131 HIS A CA 1
ATOM 1067 C C . HIS A 1 131 ? 3.711 34.125 14.281 1 98.62 131 HIS A C 1
ATOM 1069 O O . HIS A 1 131 ? 2.834 34.531 15.047 1 98.62 131 HIS A O 1
ATOM 1075 N N . GLU A 1 132 ? 4.762 34.812 13.969 1 98.31 132 GLU A N 1
ATOM 1076 C CA . GLU A 1 132 ? 4.984 36.125 14.523 1 98.31 132 GLU A CA 1
ATOM 1077 C C . GLU A 1 132 ? 3.869 37.094 14.117 1 98.31 132 GLU A C 1
ATOM 1079 O O . GLU A 1 132 ? 3.332 37.812 14.961 1 98.31 132 GLU A O 1
ATOM 1084 N N . LYS A 1 133 ? 3.607 37.062 12.914 1 98.44 133 LYS A N 1
ATOM 1085 C CA . LYS A 1 133 ? 2.531 37.938 12.422 1 98.44 133 LYS A CA 1
ATOM 1086 C C . LYS A 1 133 ? 1.207 37.594 13.102 1 98.44 133 LYS A C 1
ATOM 1088 O O . LYS A 1 133 ? 0.438 38.5 13.461 1 98.44 133 LYS A O 1
ATOM 1093 N N . ALA A 1 134 ? 0.928 36.344 13.219 1 98.62 134 ALA A N 1
ATOM 1094 C CA . ALA A 1 134 ? -0.308 35.906 13.859 1 98.62 134 ALA A CA 1
ATOM 1095 C C . ALA A 1 134 ? -0.382 36.375 15.305 1 98.62 134 ALA A C 1
ATOM 1097 O O . ALA A 1 134 ? -1.449 36.781 15.781 1 98.62 134 ALA A O 1
ATOM 1098 N N . VAL A 1 135 ? 0.709 36.344 16 1 97.94 135 VAL A N 1
ATOM 1099 C CA . VAL A 1 135 ? 0.755 36.812 17.391 1 97.94 135 VAL A CA 1
ATOM 1100 C C . VAL A 1 135 ? 0.439 38.312 17.438 1 97.94 135 VAL A C 1
ATOM 1102 O O . VAL A 1 135 ? -0.316 38.75 18.312 1 97.94 135 VAL A O 1
ATOM 1105 N N . GLN A 1 136 ? 0.987 39.062 16.484 1 97.88 136 GLN A N 1
ATOM 1106 C CA . GLN A 1 136 ? 0.689 40.469 16.422 1 97.88 136 GLN A CA 1
ATOM 1107 C C . GLN A 1 136 ? -0.799 40.719 16.188 1 97.88 136 GLN A C 1
ATOM 1109 O O . GLN A 1 136 ? -1.404 41.562 16.844 1 97.88 136 GLN A O 1
ATOM 1114 N N . GLU A 1 137 ? -1.31 39.906 15.344 1 97.06 137 GLU A N 1
ATOM 1115 C CA . GLU A 1 137 ? -2.727 40.031 15.016 1 97.06 137 GLU A CA 1
ATOM 1116 C C . GLU A 1 137 ? -3.602 39.562 16.172 1 97.06 137 GLU A C 1
ATOM 1118 O O . GLU A 1 137 ? -4.805 39.812 16.203 1 97.06 137 GLU A O 1
ATOM 1123 N N . ASN A 1 138 ? -3.002 38.812 17.047 1 96.62 138 ASN A N 1
ATOM 1124 C CA . ASN A 1 138 ? -3.693 38.312 18.234 1 96.62 138 ASN A CA 1
ATOM 1125 C C . ASN A 1 138 ? -3.477 39.219 19.438 1 96.62 138 ASN A C 1
ATOM 1127 O O . ASN A 1 138 ? -3.518 38.75 20.578 1 96.62 138 ASN A O 1
ATOM 1131 N N . GLY A 1 139 ? -3.158 40.5 19.219 1 94.25 139 GLY A N 1
ATOM 1132 C CA . GLY A 1 139 ? -2.963 41.5 20.25 1 94.25 139 GLY A CA 1
ATOM 1133 C C . GLY A 1 139 ? -1.652 41.344 21 1 94.25 139 GLY A C 1
ATOM 1134 O O . GLY A 1 139 ? -1.536 41.719 22.156 1 94.25 139 GLY A O 1
ATOM 1135 N N . GLY A 1 140 ? -0.793 40.562 20.391 1 95.44 140 GLY A N 1
ATOM 1136 C CA . GLY A 1 140 ? 0.503 40.375 21.016 1 95.44 140 GLY A CA 1
ATOM 1137 C C . GLY A 1 140 ? 0.523 39.188 21.969 1 95.44 140 GLY A C 1
ATOM 1138 O O . GLY A 1 140 ? 1.559 38.875 22.562 1 95.44 140 GLY A O 1
ATOM 1139 N N . LEU A 1 141 ? -0.555 38.562 22.078 1 94.62 141 LEU A N 1
ATOM 1140 C CA . LEU A 1 141 ? -0.659 37.438 22.984 1 94.62 141 LEU A CA 1
ATOM 1141 C C . LEU A 1 141 ? -0.324 36.125 22.266 1 94.62 141 LEU A C 1
ATOM 1143 O O . LEU A 1 141 ? -0.71 35.938 21.109 1 94.62 141 LEU A O 1
ATOM 1147 N N . GLN A 1 142 ? 0.297 35.25 23 1 94.94 142 GLN A N 1
ATOM 1148 C CA . GLN A 1 142 ? 0.585 33.906 22.469 1 94.94 142 GLN A CA 1
ATOM 1149 C C . GLN A 1 142 ? -0.684 33.062 22.375 1 94.94 142 GLN A C 1
ATOM 1151 O O . GLN A 1 142 ? -1.693 33.406 23.016 1 94.94 142 GLN A O 1
ATOM 1156 N N . PHE A 1 143 ? -0.605 32.062 21.594 1 95.81 143 PHE A N 1
ATOM 1157 C CA . PHE A 1 143 ? -1.751 31.188 21.406 1 95.81 143 PHE A CA 1
ATOM 1158 C C . PHE A 1 143 ? -1.749 30.078 22.453 1 95.81 143 PHE A C 1
ATOM 1160 O O . PHE A 1 143 ? -0.687 29.625 22.891 1 95.81 143 PHE A O 1
ATOM 1167 N N . GLN A 1 144 ? -2.928 29.672 22.812 1 94.06 144 GLN A N 1
ATOM 1168 C CA . GLN A 1 144 ? -3.039 28.484 23.672 1 94.06 144 GLN A CA 1
ATOM 1169 C C . GLN A 1 144 ? -2.49 27.25 22.969 1 94.06 144 GLN A C 1
ATOM 1171 O O . GLN A 1 144 ? -1.831 26.422 23.594 1 94.06 144 GLN A O 1
ATOM 1176 N N . TYR A 1 145 ? -2.85 27.156 21.688 1 96.12 145 TYR A N 1
ATOM 1177 C CA . TYR A 1 145 ? -2.326 26.094 20.859 1 96.12 145 TYR A CA 1
ATOM 1178 C C . TYR A 1 145 ? -2.012 26.594 19.453 1 96.12 145 TYR A C 1
ATOM 1180 O O . TYR A 1 145 ? -2.68 27.484 18.938 1 96.12 145 TYR A O 1
ATOM 1188 N N . VAL A 1 146 ? -0.995 26.016 18.906 1 98.25 146 VAL A N 1
ATOM 1189 C CA . VAL A 1 146 ? -0.703 26.125 17.484 1 98.25 146 VAL A CA 1
ATOM 1190 C C . VAL A 1 146 ? -0.797 24.734 16.828 1 98.25 146 VAL A C 1
ATOM 1192 O O . VAL A 1 146 ? -0.118 23.797 17.266 1 98.25 146 VAL A O 1
ATOM 1195 N N . ILE A 1 147 ? -1.706 24.609 15.844 1 98.81 147 ILE A N 1
ATOM 1196 C CA . ILE A 1 147 ? -1.946 23.312 15.25 1 98.81 147 ILE A CA 1
ATOM 1197 C C . ILE A 1 147 ? -1.605 23.344 13.758 1 98.81 147 ILE A C 1
ATOM 1199 O O . ILE A 1 147 ? -2.119 24.188 13.023 1 98.81 147 ILE A O 1
ATOM 1203 N N . LEU A 1 148 ? -0.717 22.453 13.312 1 98.94 148 LEU A N 1
ATOM 1204 C CA . LEU A 1 148 ? -0.367 22.344 11.898 1 98.94 148 LEU A CA 1
ATOM 1205 C C . LEU A 1 148 ? -1.166 21.234 11.227 1 98.94 148 LEU A C 1
ATOM 1207 O O . LEU A 1 148 ? -1.356 20.156 11.805 1 98.94 148 LEU A O 1
ATOM 1211 N N . VAL A 1 149 ? -1.586 21.453 9.945 1 98.88 149 VAL A N 1
ATOM 1212 C CA . VAL A 1 149 ? -2.504 20.531 9.273 1 98.88 149 VAL A CA 1
ATOM 1213 C C . VAL A 1 149 ? -1.715 19.422 8.586 1 98.88 149 VAL A C 1
ATOM 1215 O O . VAL A 1 149 ? -2.266 18.672 7.781 1 98.88 149 VAL A O 1
ATOM 1218 N N . GLY A 1 150 ? -0.453 19.328 8.82 1 98.75 150 GLY A N 1
ATOM 1219 C CA . GLY A 1 150 ? 0.358 18.266 8.242 1 98.75 150 GLY A CA 1
ATOM 1220 C C . GLY A 1 150 ? 1.217 18.734 7.082 1 98.75 150 GLY A C 1
ATOM 1221 O O . GLY A 1 150 ? 1.204 19.922 6.73 1 98.75 150 GLY A O 1
ATOM 1222 N N . ASP A 1 151 ? 2.061 17.75 6.57 1 98.69 151 ASP A N 1
ATOM 1223 C CA . ASP A 1 151 ? 3.031 18.031 5.516 1 98.69 151 ASP A CA 1
ATOM 1224 C C . ASP A 1 151 ? 4.016 19.125 5.953 1 98.69 151 ASP A C 1
ATOM 1226 O O . ASP A 1 151 ? 4.164 20.141 5.277 1 98.69 151 ASP A O 1
ATOM 1230 N N . LEU A 1 152 ? 4.711 18.781 6.984 1 98.62 152 LEU A N 1
ATOM 1231 C CA . LEU A 1 152 ? 5.75 19.625 7.555 1 98.62 152 LEU A CA 1
ATOM 1232 C C . LEU A 1 152 ? 7.004 19.609 6.688 1 98.62 152 LEU A C 1
ATOM 1234 O O . LEU A 1 152 ? 7.762 20.578 6.66 1 98.62 152 LEU A O 1
ATOM 1238 N N . CYS A 1 153 ? 7.148 18.516 5.961 1 97.19 153 CYS A N 1
ATOM 1239 C CA . CYS A 1 153 ? 8.469 18.25 5.402 1 97.19 153 CYS A CA 1
ATOM 1240 C C . CYS A 1 153 ? 8.383 18 3.902 1 97.19 153 CYS A C 1
ATOM 1242 O O . CYS A 1 153 ? 7.297 18.031 3.322 1 97.19 153 CYS A O 1
ATOM 1244 N N . ASN A 1 154 ? 9.57 17.859 3.312 1 94.12 154 ASN A N 1
ATOM 1245 C CA . ASN A 1 154 ? 9.773 17.609 1.889 1 94.12 154 ASN A CA 1
ATOM 1246 C C . ASN A 1 154 ? 9.555 18.891 1.069 1 94.12 154 ASN A C 1
ATOM 1248 O O . ASN A 1 154 ? 8.836 19.781 1.496 1 94.12 154 ASN A O 1
ATOM 1252 N N . LYS A 1 155 ? 10.211 19.016 -0.034 1 92.94 155 LYS A N 1
ATOM 1253 C CA . LYS A 1 155 ? 10.094 20.016 -1.081 1 92.94 155 LYS A CA 1
ATOM 1254 C C . LYS A 1 155 ? 10.859 21.281 -0.709 1 92.94 155 LYS A C 1
ATOM 1256 O O . LYS A 1 155 ? 11.625 21.812 -1.516 1 92.94 155 LYS A O 1
ATOM 1261 N N . GLY A 1 156 ? 10.617 21.75 0.496 1 92.94 156 GLY A N 1
ATOM 1262 C CA . GLY A 1 156 ? 11.281 22.969 0.939 1 92.94 156 GLY A CA 1
ATOM 1263 C C . GLY A 1 156 ? 12.68 22.719 1.484 1 92.94 156 GLY A C 1
ATOM 1264 O O . GLY A 1 156 ? 13.141 21.578 1.509 1 92.94 156 GLY A O 1
ATOM 1265 N N . PRO A 1 157 ? 13.32 23.75 1.988 1 90 157 PRO A N 1
ATOM 1266 C CA . PRO A 1 157 ? 14.758 23.656 2.262 1 90 157 PRO A CA 1
ATOM 1267 C C . PRO A 1 157 ? 15.062 23.141 3.662 1 90 157 PRO A C 1
ATOM 1269 O O . PRO A 1 157 ? 16.172 22.672 3.92 1 90 157 PRO A O 1
ATOM 1272 N N . ASP A 1 158 ? 14.172 23.219 4.574 1 92.5 158 ASP A N 1
ATOM 1273 C CA . ASP A 1 158 ? 14.562 23 5.965 1 92.5 158 ASP A CA 1
ATOM 1274 C C . ASP A 1 158 ? 13.539 22.109 6.684 1 92.5 158 ASP A C 1
ATOM 1276 O O . ASP A 1 158 ? 12.984 22.516 7.711 1 92.5 158 ASP A O 1
ATOM 1280 N N . SER A 1 159 ? 13.383 20.922 6.188 1 95.25 159 SER A N 1
ATOM 1281 C CA . SER A 1 159 ? 12.414 19.969 6.723 1 95.25 159 SER A CA 1
ATOM 1282 C C . SER A 1 159 ? 12.742 19.594 8.172 1 95.25 159 SER A C 1
ATOM 1284 O O . SER A 1 159 ? 11.859 19.609 9.031 1 95.25 159 SER A O 1
ATOM 1286 N N . THR A 1 160 ? 13.984 19.375 8.508 1 94.25 160 THR A N 1
ATOM 1287 C CA . THR A 1 160 ? 14.391 18.922 9.836 1 94.25 160 THR A CA 1
ATOM 1288 C C . THR A 1 160 ? 14.086 19.984 10.883 1 94.25 160 THR A C 1
ATOM 1290 O O . THR A 1 160 ? 13.562 19.672 11.953 1 94.25 160 THR A O 1
ATOM 1293 N N . ASN A 1 161 ? 14.359 21.203 10.578 1 94.69 161 ASN A N 1
ATOM 1294 C CA . ASN A 1 161 ? 14.141 22.266 11.555 1 94.69 161 ASN A CA 1
ATOM 1295 C C . ASN A 1 161 ? 12.656 22.516 11.789 1 94.69 161 ASN A C 1
ATOM 1297 O O . ASN A 1 161 ? 12.25 22.859 12.898 1 94.69 161 ASN A O 1
ATOM 1301 N N . VAL A 1 162 ? 11.852 22.344 10.734 1 97.94 162 VAL A N 1
ATOM 1302 C CA . VAL A 1 162 ? 10.406 22.453 10.922 1 97.94 162 VAL A CA 1
ATOM 1303 C C . VAL A 1 162 ? 9.93 21.406 11.914 1 97.94 162 VAL A C 1
ATOM 1305 O O . VAL A 1 162 ? 9.242 21.719 12.883 1 97.94 162 VAL A O 1
ATOM 1308 N N . ILE A 1 163 ? 10.344 20.188 11.711 1 97.94 163 ILE A N 1
ATOM 1309 C CA . ILE A 1 163 ? 9.938 19.062 12.555 1 97.94 163 ILE A CA 1
ATOM 1310 C C . ILE A 1 163 ? 10.406 19.297 13.984 1 97.94 163 ILE A C 1
ATOM 1312 O O . ILE A 1 163 ? 9.625 19.172 14.93 1 97.94 163 ILE A O 1
ATOM 1316 N N . ARG A 1 164 ? 11.578 19.703 14.148 1 96.5 164 ARG A N 1
ATOM 1317 C CA . ARG A 1 164 ? 12.156 19.906 15.477 1 96.5 164 ARG A CA 1
ATOM 1318 C C . ARG A 1 164 ? 11.469 21.047 16.203 1 96.5 164 ARG A C 1
ATOM 1320 O O . ARG A 1 164 ? 11.211 20.969 17.406 1 96.5 164 ARG A O 1
ATOM 1327 N N . HIS A 1 165 ? 11.234 22.078 15.461 1 97.56 165 HIS A N 1
ATOM 1328 C CA . HIS A 1 165 ? 10.57 23.234 16.062 1 97.56 165 HIS A CA 1
AT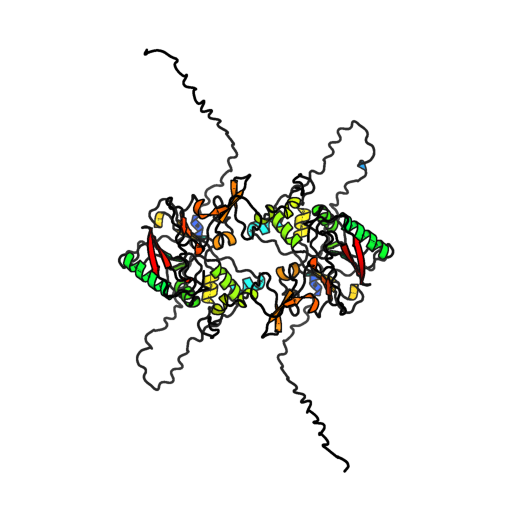OM 1329 C C . HIS A 1 165 ? 9.195 22.844 16.609 1 97.56 165 HIS A C 1
ATOM 1331 O O . HIS A 1 165 ? 8.859 23.172 17.75 1 97.56 165 HIS A O 1
ATOM 1337 N N . VAL A 1 166 ? 8.383 22.156 15.82 1 98.5 166 VAL A N 1
ATOM 1338 C CA . VAL A 1 166 ? 7.039 21.781 16.234 1 98.5 166 VAL A CA 1
ATOM 1339 C C . VAL A 1 166 ? 7.113 20.797 17.391 1 98.5 166 VAL A C 1
ATOM 1341 O O . VAL A 1 166 ? 6.371 20.922 18.375 1 98.5 166 VAL A O 1
ATOM 1344 N N . ARG A 1 167 ? 8.008 19.875 17.359 1 97.81 167 ARG A N 1
ATOM 1345 C CA . ARG A 1 167 ? 8.172 18.875 18.406 1 97.81 167 ARG A CA 1
ATOM 1346 C C . ARG A 1 167 ? 8.586 19.516 19.719 1 97.81 167 ARG A C 1
ATOM 1348 O O . ARG A 1 167 ? 8.102 19.125 20.781 1 97.81 167 ARG A O 1
ATOM 1355 N N . ALA A 1 168 ? 9.492 20.469 19.625 1 96.62 168 ALA A N 1
ATOM 1356 C CA . ALA A 1 168 ? 10.109 21.031 20.828 1 96.62 168 ALA A CA 1
ATOM 1357 C C . ALA A 1 168 ? 9.242 22.125 21.438 1 96.62 168 ALA A C 1
ATOM 1359 O O . ALA A 1 168 ? 9.461 22.531 22.578 1 96.62 168 ALA A O 1
ATOM 1360 N N . SER A 1 169 ? 8.336 22.672 20.656 1 95.19 169 SER A N 1
ATOM 1361 C CA . SER A 1 169 ? 7.48 23.75 21.156 1 95.19 169 SER A CA 1
ATOM 1362 C C . SER A 1 169 ? 6.27 23.188 21.891 1 95.19 169 SER A C 1
ATOM 1364 O O . SER A 1 169 ? 5.43 22.516 21.312 1 95.19 169 SER A O 1
ATOM 1366 N N . PRO A 1 170 ? 6.207 23.656 23.109 1 88.06 170 PRO A N 1
ATOM 1367 C CA . PRO A 1 170 ? 5.043 23.188 23.859 1 88.06 170 PRO A CA 1
ATOM 1368 C C . PRO A 1 170 ? 3.723 23.688 23.281 1 88.06 170 PRO A C 1
ATOM 1370 O O . PRO A 1 170 ? 3.666 24.797 22.75 1 88.06 170 PRO A O 1
ATOM 1373 N N . ASN A 1 171 ? 2.725 23.094 23.234 1 91.12 171 ASN A N 1
ATOM 1374 C CA . ASN A 1 171 ? 1.37 23.438 22.812 1 91.12 171 ASN A CA 1
ATOM 1375 C C . ASN A 1 171 ? 1.237 23.438 21.297 1 91.12 171 ASN A C 1
ATOM 1377 O O . ASN A 1 171 ? 0.228 23.906 20.766 1 91.12 171 ASN A O 1
ATOM 1381 N N . TRP A 1 172 ? 2.445 23.234 20.594 1 97.5 172 TRP A N 1
ATOM 1382 C CA . TRP A 1 172 ? 2.342 23.016 19.156 1 97.5 172 TRP A CA 1
ATOM 1383 C C . TRP A 1 172 ? 1.954 21.578 18.844 1 97.5 172 TRP A C 1
ATOM 1385 O O . TRP A 1 172 ? 2.48 20.641 19.453 1 97.5 172 TRP A O 1
ATOM 1395 N N . LEU A 1 173 ? 0.979 21.422 18.047 1 97.94 173 LEU A N 1
ATOM 1396 C CA . LEU A 1 173 ? 0.468 20.125 17.625 1 97.94 173 LEU A CA 1
ATOM 1397 C C . LEU A 1 173 ? 0.439 20.031 16.094 1 97.94 173 LEU A C 1
ATOM 1399 O O . LEU A 1 173 ? 0.58 21.031 15.398 1 97.94 173 LEU A O 1
ATOM 1403 N N . CYS A 1 174 ? 0.327 18.797 15.625 1 98.75 174 CYS A N 1
ATOM 1404 C CA . CYS A 1 174 ? 0.294 18.578 14.18 1 98.75 174 CYS A CA 1
ATOM 1405 C C . CYS A 1 174 ? -0.417 17.266 13.844 1 98.75 174 CYS A C 1
ATOM 1407 O O . CYS A 1 174 ? -0.25 16.266 14.539 1 98.75 174 CYS A O 1
ATOM 1409 N N . VAL A 1 175 ? -1.207 17.328 12.828 1 98.81 175 VAL A N 1
ATOM 1410 C CA . VAL A 1 175 ? -1.675 16.062 12.273 1 98.81 175 VAL A CA 1
ATOM 1411 C C . VAL A 1 175 ? -0.672 15.555 11.242 1 98.81 175 VAL A C 1
ATOM 1413 O O . VAL A 1 175 ? 0.144 16.328 10.727 1 98.81 175 VAL A O 1
ATOM 1416 N N . ARG A 1 176 ? -0.704 14.305 10.961 1 98.62 176 ARG A N 1
ATOM 1417 C CA . ARG A 1 176 ? 0.236 13.68 10.031 1 98.62 176 ARG A CA 1
ATOM 1418 C C . ARG A 1 176 ? -0.258 13.789 8.594 1 98.62 176 ARG A C 1
ATOM 1420 O O . ARG A 1 176 ? -1.416 13.484 8.305 1 98.62 176 ARG A O 1
ATOM 1427 N N . GLY A 1 177 ? 0.571 14.297 7.703 1 98.62 177 GLY A N 1
ATOM 1428 C CA . GLY A 1 177 ? 0.265 14.359 6.281 1 98.62 177 GLY A CA 1
ATOM 1429 C C . GLY A 1 177 ? 0.966 13.281 5.473 1 98.62 177 GLY A C 1
ATOM 1430 O O . GLY A 1 177 ? 1.742 12.492 6.02 1 98.62 177 GLY A O 1
ATOM 1431 N N . ASN A 1 178 ? 0.66 13.211 4.172 1 98.06 178 ASN A N 1
ATOM 1432 C CA . ASN A 1 178 ? 1.241 12.164 3.336 1 98.06 178 ASN A CA 1
ATOM 1433 C C . ASN A 1 178 ? 2.75 12.336 3.188 1 98.06 178 ASN A C 1
ATOM 1435 O O . ASN A 1 178 ? 3.484 11.352 3.074 1 98.06 178 ASN A O 1
ATOM 1439 N N . HIS A 1 179 ? 3.229 13.531 3.121 1 98.31 179 HIS A N 1
ATOM 1440 C CA . HIS A 1 179 ? 4.668 13.758 3.047 1 98.31 179 HIS A CA 1
ATOM 1441 C C . HIS A 1 179 ? 5.348 13.406 4.367 1 98.31 179 HIS A C 1
ATOM 1443 O O . HIS A 1 179 ? 6.5 12.961 4.379 1 98.31 179 HIS A O 1
ATOM 1449 N N . ASP A 1 180 ? 4.668 13.578 5.426 1 98.56 180 ASP A N 1
ATOM 1450 C CA . ASP A 1 180 ? 5.184 13.156 6.723 1 98.56 180 ASP A CA 1
ATOM 1451 C C . ASP A 1 180 ? 5.273 11.633 6.809 1 98.56 180 ASP A C 1
ATOM 1453 O O . ASP A 1 180 ? 6.297 11.086 7.234 1 98.56 180 ASP A O 1
ATOM 1457 N N . ASP A 1 181 ? 4.223 10.992 6.355 1 97.81 181 ASP A N 1
ATOM 1458 C CA . ASP A 1 181 ? 4.199 9.531 6.312 1 97.81 181 ASP A CA 1
ATOM 1459 C C . ASP A 1 181 ? 5.336 8.984 5.453 1 97.81 181 ASP A C 1
ATOM 1461 O O . ASP A 1 181 ? 6.023 8.047 5.852 1 97.81 181 ASP A O 1
ATOM 1465 N N . GLY A 1 182 ? 5.453 9.578 4.312 1 97.06 182 GLY A N 1
ATOM 1466 C CA . GLY A 1 182 ? 6.516 9.148 3.42 1 97.06 182 GLY A CA 1
ATOM 1467 C C . GLY A 1 182 ? 7.898 9.32 4.012 1 97.06 182 GLY A C 1
ATOM 1468 O O . GLY A 1 182 ? 8.742 8.43 3.898 1 97.06 182 GLY A O 1
ATOM 1469 N N . ALA A 1 183 ? 8.117 10.422 4.609 1 97.56 183 ALA A N 1
ATOM 1470 C CA . ALA A 1 183 ? 9.406 10.695 5.238 1 97.56 183 ALA A CA 1
ATOM 1471 C C . ALA A 1 183 ? 9.672 9.727 6.387 1 97.56 183 ALA A C 1
ATOM 1473 O O . ALA A 1 183 ? 10.797 9.258 6.562 1 97.56 183 ALA A O 1
ATOM 1474 N N . LEU A 1 184 ? 8.656 9.477 7.145 1 98.19 184 LEU A N 1
ATOM 1475 C CA . LEU A 1 184 ? 8.797 8.523 8.242 1 98.19 184 LEU A CA 1
ATOM 1476 C C . LEU A 1 184 ? 9.164 7.141 7.727 1 98.19 184 LEU A C 1
ATOM 1478 O O . LEU A 1 184 ? 10.078 6.5 8.242 1 98.19 184 LEU A O 1
ATOM 1482 N N . ALA A 1 185 ? 8.469 6.73 6.727 1 97 185 ALA A N 1
ATOM 1483 C CA . ALA A 1 185 ? 8.773 5.434 6.129 1 97 185 ALA A CA 1
ATOM 1484 C C . ALA A 1 185 ? 10.219 5.371 5.648 1 97 185 ALA A C 1
ATOM 1486 O O . ALA A 1 185 ? 10.906 4.371 5.863 1 97 185 ALA A O 1
ATOM 1487 N N . ALA A 1 186 ? 10.648 6.398 4.988 1 95 186 ALA A N 1
ATOM 1488 C CA . ALA A 1 186 ? 12.039 6.473 4.523 1 95 186 ALA A CA 1
ATOM 1489 C C . ALA A 1 186 ? 13.008 6.383 5.695 1 95 186 ALA A C 1
ATOM 1491 O O . ALA A 1 186 ? 13.984 5.629 5.641 1 95 186 ALA A O 1
ATOM 1492 N N . ALA A 1 187 ? 12.703 7.098 6.691 1 96.44 187 ALA A N 1
ATOM 1493 C CA . ALA A 1 187 ? 13.562 7.117 7.875 1 96.44 187 ALA A CA 1
ATOM 1494 C C . ALA A 1 187 ? 13.625 5.734 8.523 1 96.44 187 ALA A C 1
ATOM 1496 O O . ALA A 1 187 ? 14.648 5.367 9.102 1 96.44 187 ALA A O 1
ATOM 1497 N N . LEU A 1 188 ? 12.586 5.012 8.383 1 96.25 188 LEU A N 1
ATOM 1498 C CA . LEU A 1 188 ? 12.5 3.725 9.062 1 96.25 188 LEU A CA 1
ATOM 1499 C C . LEU A 1 188 ? 13.094 2.611 8.211 1 96.25 188 LEU A C 1
ATOM 1501 O O . LEU A 1 188 ? 13.25 1.48 8.68 1 96.25 188 LEU A O 1
ATOM 1505 N N . GLY A 1 189 ? 13.344 2.891 6.914 1 92.12 189 GLY A N 1
ATOM 1506 C CA . GLY A 1 189 ? 14.078 1.881 6.168 1 92.12 189 GLY A CA 1
ATOM 1507 C C . GLY A 1 189 ? 13.445 1.548 4.832 1 92.12 189 GLY A C 1
ATOM 1508 O O . GLY A 1 189 ? 13.844 0.578 4.176 1 92.12 189 GLY A O 1
ATOM 1509 N N . ASP A 1 190 ? 12.453 2.297 4.414 1 92.12 190 ASP A N 1
ATOM 1510 C CA . ASP A 1 190 ? 11.891 2.094 3.082 1 92.12 190 ASP A CA 1
ATOM 1511 C C . ASP A 1 190 ? 12.914 2.418 1.997 1 92.12 190 ASP A C 1
ATOM 1513 O O . ASP A 1 190 ? 13.125 3.586 1.663 1 92.12 190 ASP A O 1
ATOM 1517 N N . GLU A 1 191 ? 13.477 1.419 1.407 1 86.19 191 GLU A N 1
ATOM 1518 C CA . GLU A 1 191 ? 14.609 1.576 0.5 1 86.19 191 GLU A CA 1
ATOM 1519 C C . GLU A 1 191 ? 14.211 2.348 -0.754 1 86.19 191 GLU A C 1
ATOM 1521 O O . GLU A 1 191 ? 14.977 3.166 -1.26 1 86.19 191 GLU A O 1
ATOM 1526 N N . CYS A 1 192 ? 13.062 2.027 -1.203 1 88.56 192 CYS A N 1
ATOM 1527 C CA . CYS A 1 192 ? 12.602 2.707 -2.408 1 88.56 192 CYS A CA 1
ATOM 1528 C C . CYS A 1 192 ? 12.461 4.207 -2.17 1 88.56 192 CYS A C 1
ATOM 1530 O O . CYS A 1 192 ? 12.82 5.012 -3.027 1 88.56 192 CYS A O 1
ATOM 1532 N N . ARG A 1 193 ? 11.992 4.57 -1.056 1 91.12 193 ARG A N 1
ATOM 1533 C CA . ARG A 1 193 ? 11.852 5.984 -0.721 1 91.12 193 ARG A CA 1
ATOM 1534 C C . ARG A 1 193 ? 13.211 6.621 -0.452 1 91.12 193 ARG A C 1
ATOM 1536 O O . ARG A 1 193 ? 13.461 7.758 -0.852 1 91.12 193 ARG A O 1
ATOM 1543 N N . GLN A 1 194 ? 14.055 5.879 0.196 1 88.44 194 GLN A N 1
ATOM 1544 C CA . GLN A 1 194 ? 15.383 6.391 0.533 1 88.44 194 GLN A CA 1
ATOM 1545 C C . GLN A 1 194 ? 16.156 6.762 -0.723 1 88.44 194 GLN A C 1
ATOM 1547 O O . GLN A 1 194 ? 17.047 7.613 -0.676 1 88.44 194 GLN A O 1
ATOM 1552 N N . ARG A 1 195 ? 15.828 6.215 -1.764 1 84.81 195 ARG A N 1
ATOM 1553 C CA . ARG A 1 195 ? 16.562 6.434 -3.006 1 84.81 195 ARG A CA 1
ATOM 1554 C C . ARG A 1 195 ? 16.047 7.668 -3.736 1 84.81 195 ARG A C 1
ATOM 1556 O O . ARG A 1 195 ? 16.656 8.133 -4.695 1 84.81 195 ARG A O 1
ATOM 1563 N N . LYS A 1 196 ? 15.008 8.164 -3.312 1 87.38 196 LYS A N 1
ATOM 1564 C CA . LYS A 1 196 ? 14.453 9.375 -3.906 1 87.38 196 LYS A CA 1
ATOM 1565 C C . LYS A 1 196 ? 15.086 10.625 -3.291 1 87.38 196 LYS A C 1
ATOM 1567 O O . LYS A 1 196 ? 15.234 10.711 -2.07 1 87.38 196 LYS A O 1
ATOM 1572 N N . ALA A 1 197 ? 15.336 11.547 -4.109 1 86.5 197 ALA A N 1
ATOM 1573 C CA . ALA A 1 197 ? 16.031 12.766 -3.693 1 86.5 197 ALA A CA 1
ATOM 1574 C C . ALA A 1 197 ? 15.203 13.531 -2.658 1 86.5 197 ALA A C 1
ATOM 1576 O O . ALA A 1 197 ? 15.766 14.164 -1.759 1 86.5 197 ALA A O 1
ATOM 1577 N N . ARG A 1 198 ? 13.938 13.43 -2.727 1 89.62 198 ARG A N 1
ATOM 1578 C CA . ARG A 1 198 ? 13.07 14.211 -1.854 1 89.62 198 ARG A CA 1
ATOM 1579 C C . ARG A 1 198 ? 13.242 13.797 -0.397 1 89.62 198 ARG A C 1
ATOM 1581 O O . ARG A 1 198 ? 12.828 14.516 0.513 1 89.62 198 ARG A O 1
ATOM 1588 N N . TYR A 1 199 ? 13.844 12.688 -0.177 1 91.69 199 TYR A N 1
ATOM 1589 C CA . TYR A 1 199 ? 13.977 12.195 1.19 1 91.69 199 TYR A CA 1
ATOM 1590 C C . TYR A 1 199 ? 15.422 12.281 1.664 1 91.69 199 TYR A C 1
ATOM 1592 O O . TYR A 1 199 ? 15.734 11.883 2.789 1 91.69 199 TYR A O 1
ATOM 1600 N N . HIS A 1 200 ? 16.312 12.828 0.91 1 89.06 200 HIS A N 1
ATOM 1601 C CA . HIS A 1 200 ? 17.719 12.852 1.242 1 89.06 200 HIS A CA 1
ATOM 1602 C C . HIS A 1 200 ? 17.984 13.688 2.49 1 89.06 200 HIS A C 1
ATOM 1604 O O . HIS A 1 200 ? 18.953 13.438 3.223 1 89.06 200 HIS A O 1
ATOM 1610 N N . TRP A 1 201 ? 17.109 14.602 2.75 1 90.38 201 TRP A N 1
ATOM 1611 C CA . TRP A 1 201 ? 17.266 15.469 3.914 1 90.38 201 TRP A CA 1
ATOM 1612 C C . TRP A 1 201 ? 17.234 14.656 5.207 1 90.38 201 TRP A C 1
ATOM 1614 O O . TRP A 1 201 ? 17.812 15.055 6.215 1 90.38 201 TRP A O 1
ATOM 1624 N N . ILE A 1 202 ? 16.641 13.555 5.164 1 91.88 202 ILE A N 1
ATOM 1625 C CA . ILE A 1 202 ? 16.516 12.688 6.332 1 91.88 202 ILE A CA 1
ATOM 1626 C C . ILE A 1 202 ? 17.906 12.227 6.785 1 91.88 202 ILE A C 1
ATOM 1628 O O . ILE A 1 202 ? 18.141 12.039 7.98 1 91.88 202 ILE A O 1
ATOM 1632 N N . PHE A 1 203 ? 18.797 12.117 5.824 1 85.94 203 PHE A N 1
ATOM 1633 C CA . PHE A 1 203 ? 20.125 11.602 6.074 1 85.94 203 PHE A CA 1
ATOM 1634 C C . PHE A 1 203 ? 21.156 12.727 6.035 1 85.94 203 PHE A C 1
ATOM 1636 O O . PHE A 1 203 ? 22.359 12.469 5.992 1 85.94 203 PHE A O 1
ATOM 1643 N N . GLY A 1 204 ? 20.781 13.859 6.008 1 80.56 204 GLY A N 1
ATOM 1644 C CA . GLY A 1 204 ? 21.688 15.008 6.07 1 80.56 204 GLY A CA 1
ATOM 1645 C C . GLY A 1 204 ? 22.266 15.383 4.723 1 80.56 204 GLY A C 1
ATOM 1646 O O . GLY A 1 204 ? 23.344 15.984 4.652 1 80.56 204 GLY A O 1
ATOM 1647 N N . ILE A 1 205 ? 21.703 14.781 3.756 1 71.38 205 ILE A N 1
ATOM 1648 C CA . ILE A 1 205 ? 22.156 15.148 2.422 1 71.38 205 ILE A CA 1
ATOM 1649 C C . ILE A 1 205 ? 21.25 16.234 1.842 1 71.38 205 ILE A C 1
ATOM 1651 O O . ILE A 1 205 ? 20.031 16.031 1.71 1 71.38 205 ILE A O 1
ATOM 1655 N N . ASP A 1 206 ? 21.844 17.391 1.685 1 63.81 206 ASP A N 1
ATOM 1656 C CA . ASP A 1 206 ? 21.016 18.5 1.218 1 63.81 206 ASP A CA 1
ATOM 1657 C C . ASP A 1 206 ? 20.766 18.406 -0.287 1 63.81 206 ASP A C 1
ATOM 1659 O O . ASP A 1 206 ? 21.188 17.438 -0.931 1 63.81 206 ASP A O 1
ATOM 1663 N N . LYS A 1 207 ? 19.953 19.312 -0.801 1 62.5 207 LYS A N 1
ATOM 1664 C CA . LYS A 1 207 ? 19.531 19.297 -2.199 1 62.5 207 LYS A CA 1
ATOM 1665 C C . LYS A 1 207 ? 20.734 19.391 -3.135 1 62.5 207 LYS A C 1
ATOM 1667 O O . LYS A 1 207 ? 20.672 18.969 -4.289 1 62.5 207 LYS A O 1
ATOM 1672 N N . THR A 1 208 ? 21.75 19.984 -2.551 1 57.56 208 THR A N 1
ATOM 1673 C CA . THR A 1 208 ? 22.953 20.125 -3.354 1 57.56 208 THR A CA 1
ATOM 1674 C C . THR A 1 208 ? 23.812 18.875 -3.271 1 57.56 208 THR A C 1
ATOM 1676 O O . THR A 1 208 ? 24.812 18.75 -3.984 1 57.56 208 THR A O 1
ATOM 1679 N N . GLY A 1 209 ? 23.375 17.969 -2.416 1 62 209 GLY A N 1
ATOM 1680 C CA . GLY A 1 209 ? 24.141 16.75 -2.23 1 62 209 GLY A CA 1
ATOM 1681 C C . GLY A 1 209 ? 25.141 16.844 -1.101 1 62 209 GLY A C 1
ATOM 1682 O O . GLY A 1 209 ? 25.797 15.859 -0.76 1 62 209 GLY A O 1
ATOM 1683 N N . SER A 1 210 ? 25.172 18.094 -0.483 1 63.66 210 SER A N 1
ATOM 1684 C CA . SER A 1 210 ? 26.141 18.297 0.59 1 63.66 210 SER A CA 1
ATOM 1685 C C . SER A 1 210 ? 25.609 17.781 1.922 1 63.66 210 SER A C 1
ATOM 1687 O O . SER A 1 210 ? 24.422 17.922 2.217 1 63.66 210 SER A O 1
ATOM 1689 N N . SER A 1 211 ? 26.469 17.031 2.596 1 66.12 211 SER A N 1
ATOM 1690 C CA . SER A 1 211 ? 26.109 16.453 3.883 1 66.12 211 SER A CA 1
ATOM 1691 C C . SER A 1 211 ? 26.094 17.5 4.984 1 66.12 211 SER A C 1
ATOM 1693 O O . SER A 1 211 ? 26.922 18.422 4.988 1 66.12 211 SER A O 1
ATOM 1695 N N . ASN A 1 212 ? 24.938 17.516 5.676 1 67.69 212 ASN A N 1
ATOM 1696 C CA . ASN A 1 212 ? 24.875 18.391 6.848 1 67.69 212 ASN A CA 1
ATOM 1697 C C . ASN A 1 212 ? 24.484 17.594 8.102 1 67.69 212 ASN A C 1
ATOM 1699 O O . ASN A 1 212 ? 24.125 16.422 8.016 1 67.69 212 ASN A O 1
ATOM 1703 N N . THR A 1 213 ? 24.797 18.188 9.211 1 68.06 213 THR A N 1
ATOM 1704 C CA . THR A 1 213 ? 24.594 17.516 10.492 1 68.06 213 THR A CA 1
ATOM 1705 C C . THR A 1 213 ? 23.125 17.609 10.922 1 68.06 213 THR A C 1
ATOM 1707 O O . THR A 1 213 ? 22.75 17.078 11.969 1 68.06 213 THR A O 1
ATOM 1710 N N . ASN A 1 214 ? 22.406 18.203 10.062 1 79.69 214 ASN A N 1
ATOM 1711 C CA . ASN A 1 214 ? 21 18.375 10.422 1 79.69 214 ASN A CA 1
ATOM 1712 C C . ASN A 1 214 ? 20.156 17.203 9.914 1 79.69 214 ASN A C 1
ATOM 1714 O O . ASN A 1 214 ? 19.484 17.312 8.891 1 79.69 214 ASN A O 1
ATOM 1718 N N . VAL A 1 215 ? 20.219 16.078 10.742 1 85.56 215 VAL A N 1
ATOM 1719 C CA . VAL A 1 215 ? 19.531 14.844 10.367 1 85.56 215 VAL A CA 1
ATOM 1720 C C . VAL A 1 215 ? 18.422 14.547 11.367 1 85.56 215 VAL A C 1
ATOM 1722 O O . VAL A 1 215 ? 18.406 15.094 12.477 1 85.56 215 VAL A O 1
ATOM 1725 N N . LEU A 1 216 ? 17.516 13.727 10.953 1 92 216 LEU A N 1
ATOM 1726 C CA . LEU A 1 216 ? 16.484 13.297 11.883 1 92 216 LEU A CA 1
ATOM 1727 C C . LEU A 1 216 ? 17.078 12.492 13.031 1 92 216 LEU A C 1
ATOM 1729 O O . LEU A 1 216 ? 17.969 11.664 12.82 1 92 216 LEU A O 1
ATOM 1733 N N . SER A 1 217 ? 16.641 12.766 14.203 1 93 217 SER A N 1
ATOM 1734 C CA . SER A 1 217 ? 17.047 12.023 15.391 1 93 217 SER A CA 1
ATOM 1735 C C . SER A 1 217 ? 16.016 10.953 15.75 1 93 217 SER A C 1
ATOM 1737 O O . SER A 1 217 ? 14.953 10.883 15.141 1 93 217 SER A O 1
ATOM 1739 N N . ASP A 1 218 ? 16.391 10.102 16.766 1 95.56 218 ASP A N 1
ATOM 1740 C CA . ASP A 1 218 ? 15.453 9.102 17.281 1 95.56 218 ASP A CA 1
ATOM 1741 C C . ASP A 1 218 ? 14.211 9.773 17.859 1 95.56 218 ASP A C 1
ATOM 1743 O O . ASP A 1 218 ? 13.094 9.281 17.688 1 95.56 218 ASP A O 1
ATOM 1747 N N . GLU A 1 219 ? 14.461 10.906 18.5 1 95.62 219 GLU A N 1
ATOM 1748 C CA . GLU A 1 219 ? 13.344 11.633 19.094 1 95.62 219 GLU A CA 1
ATOM 1749 C C . GLU A 1 219 ? 12.398 12.156 18.016 1 95.62 219 GLU A C 1
ATOM 1751 O O . GLU A 1 219 ? 11.18 12.125 18.188 1 95.62 219 GLU A O 1
ATOM 1756 N N . ASP A 1 220 ? 12.977 12.641 16.938 1 96.5 220 ASP A N 1
ATOM 1757 C CA . ASP A 1 220 ? 12.164 13.125 15.828 1 96.5 220 ASP A CA 1
ATOM 1758 C C . ASP A 1 220 ? 11.305 12.016 15.242 1 96.5 220 ASP A C 1
ATOM 1760 O O . ASP A 1 220 ? 10.102 12.195 15.031 1 96.5 220 ASP A O 1
ATOM 1764 N N . VAL A 1 221 ? 11.883 10.867 15.062 1 97 221 VAL A N 1
ATOM 1765 C CA . VAL A 1 221 ? 11.211 9.719 14.445 1 97 221 VAL A CA 1
ATOM 1766 C C . VAL A 1 221 ? 10.094 9.227 15.352 1 97 221 VAL A C 1
ATOM 1768 O O . VAL A 1 221 ? 8.984 8.938 14.891 1 97 221 VAL A O 1
ATOM 1771 N N . LEU A 1 222 ? 10.398 9.156 16.594 1 97.12 222 LEU A N 1
ATOM 1772 C CA . LEU A 1 222 ? 9.391 8.711 17.562 1 97.12 222 LEU A CA 1
ATOM 1773 C C . LEU A 1 222 ? 8.219 9.688 17.609 1 97.12 222 LEU A C 1
ATOM 1775 O O . LEU A 1 222 ? 7.059 9.258 17.656 1 97.12 222 LEU A O 1
ATOM 1779 N N . TRP A 1 223 ? 8.555 10.914 17.625 1 97.75 223 TRP A N 1
ATOM 1780 C CA . TRP A 1 223 ? 7.508 11.938 17.625 1 97.75 223 TRP A CA 1
ATOM 1781 C C . TRP A 1 223 ? 6.645 11.844 16.375 1 97.75 223 TRP A C 1
ATOM 1783 O O . TRP A 1 223 ? 5.414 11.852 16.469 1 97.75 223 TRP A O 1
ATOM 1793 N N . MET A 1 224 ? 7.293 11.75 15.203 1 98.25 224 MET A N 1
ATOM 1794 C CA . MET A 1 224 ? 6.574 11.641 13.938 1 98.25 224 MET A CA 1
ATOM 1795 C C . MET A 1 224 ? 5.668 10.422 13.93 1 98.25 224 MET A C 1
ATOM 1797 O O . MET A 1 224 ? 4.543 10.477 13.422 1 98.25 224 MET A O 1
ATOM 1801 N N . ALA A 1 225 ? 6.168 9.328 14.469 1 98.31 225 ALA A N 1
ATOM 1802 C CA . ALA A 1 225 ? 5.426 8.07 14.484 1 98.31 225 ALA A CA 1
ATOM 1803 C C . ALA A 1 225 ? 4.172 8.188 15.352 1 98.31 225 ALA A C 1
ATOM 1805 O O . ALA A 1 225 ? 3.227 7.414 15.188 1 98.31 225 ALA A O 1
ATOM 1806 N N . ASN A 1 226 ? 4.121 9.18 16.203 1 98 226 ASN A N 1
ATOM 1807 C CA . ASN A 1 226 ? 3.012 9.289 17.141 1 98 226 ASN A CA 1
ATOM 1808 C C . ASN A 1 226 ? 2.082 10.445 16.781 1 98 226 ASN A C 1
ATOM 1810 O O . ASN A 1 226 ? 1.117 10.719 17.5 1 98 226 ASN A O 1
ATOM 1814 N N . LEU A 1 227 ? 2.371 11.086 15.711 1 98.38 227 LEU A N 1
ATOM 1815 C CA . LEU A 1 227 ? 1.457 12.125 15.25 1 98.38 227 LEU A CA 1
ATOM 1816 C C . LEU A 1 227 ? 0.077 11.547 14.953 1 98.38 227 LEU A C 1
ATOM 1818 O O . LEU A 1 227 ? -0.04 10.516 14.289 1 98.38 227 LEU A O 1
ATOM 1822 N N . PRO A 1 228 ? -0.994 12.227 15.484 1 98.56 228 PRO A N 1
ATOM 1823 C CA . PRO A 1 228 ? -2.348 11.781 15.148 1 98.56 228 PRO A CA 1
ATOM 1824 C C . PRO A 1 228 ? -2.746 12.125 13.719 1 98.56 228 PRO A C 1
ATOM 1826 O O . PRO A 1 228 ? -2.07 12.914 13.055 1 98.56 228 PRO A O 1
ATOM 1829 N N . TYR A 1 229 ? -3.805 11.477 13.281 1 98.62 229 TYR A N 1
ATOM 1830 C CA . TYR A 1 229 ? -4.281 11.773 11.93 1 98.62 229 TYR A CA 1
ATOM 1831 C C . TYR A 1 229 ? -5.402 12.805 11.961 1 98.62 229 TYR A C 1
ATOM 1833 O O . TYR A 1 229 ? -5.75 13.383 10.93 1 98.62 229 TYR A O 1
ATOM 1841 N N . THR A 1 230 ? -5.969 13.023 13.141 1 98.81 230 THR A N 1
ATOM 1842 C CA . THR A 1 230 ? -6.91 14.117 13.328 1 98.81 230 THR A CA 1
ATOM 1843 C C . THR A 1 230 ? -6.77 14.727 14.719 1 98.81 230 THR A C 1
ATOM 1845 O O . THR A 1 230 ? -6.336 14.047 15.656 1 98.81 230 THR A O 1
ATOM 1848 N N . ILE A 1 231 ? -7.121 15.945 14.844 1 98.69 231 ILE A N 1
ATOM 1849 C CA . ILE A 1 231 ? -7.234 16.641 16.125 1 98.69 231 ILE A CA 1
ATOM 1850 C C . ILE A 1 231 ? -8.586 17.344 16.203 1 98.69 231 ILE A C 1
ATOM 1852 O O . ILE A 1 231 ? -8.922 18.172 15.352 1 98.69 231 ILE A O 1
ATOM 1856 N N . ARG A 1 232 ? -9.336 17.016 17.219 1 98.5 232 ARG A N 1
ATOM 1857 C CA . ARG A 1 232 ? -10.641 17.625 17.453 1 98.5 232 ARG A CA 1
ATOM 1858 C C . ARG A 1 232 ? -10.539 18.797 18.422 1 98.5 232 ARG A C 1
ATOM 1860 O O . ARG A 1 232 ? -9.945 18.656 19.5 1 98.5 232 ARG A O 1
ATOM 1867 N N . ILE A 1 233 ? -11.023 19.906 18.016 1 97.69 233 ILE A N 1
ATOM 1868 C CA . ILE A 1 233 ? -11.219 21.047 18.906 1 97.69 233 ILE A CA 1
ATOM 1869 C C . ILE A 1 233 ? -12.672 21.094 19.375 1 97.69 233 ILE A C 1
ATOM 1871 O O . ILE A 1 233 ? -13.57 21.422 18.609 1 97.69 233 ILE A O 1
ATOM 1875 N N . PRO A 1 234 ? -12.898 20.812 20.609 1 96.5 234 PRO A N 1
ATOM 1876 C CA . PRO A 1 234 ? -14.281 20.812 21.094 1 96.5 234 PRO A CA 1
ATOM 1877 C C . PRO A 1 234 ? -14.945 22.188 20.953 1 96.5 234 PRO A C 1
ATOM 1879 O O . PRO A 1 234 ? -14.297 23.219 21.156 1 96.5 234 PRO A O 1
ATOM 1882 N N . ALA A 1 235 ? -16.234 22.109 20.719 1 95.06 235 ALA A N 1
ATOM 1883 C CA . ALA A 1 235 ? -17.031 23.328 20.516 1 95.06 235 ALA A CA 1
ATOM 1884 C C . ALA A 1 235 ? -16.875 24.281 21.703 1 95.06 235 ALA A C 1
ATOM 1886 O O . ALA A 1 235 ? -16.781 25.5 21.531 1 95.06 235 ALA A O 1
ATOM 1887 N N . VAL A 1 236 ? -16.781 23.766 22.859 1 92 236 VAL A N 1
ATOM 1888 C CA . VAL A 1 236 ? -16.75 24.562 24.094 1 92 236 VAL A CA 1
ATOM 1889 C C . VAL A 1 236 ? -15.461 25.375 24.156 1 92 236 VAL A C 1
ATOM 1891 O O . VAL A 1 236 ? -15.445 26.484 24.688 1 92 236 VAL A O 1
ATOM 1894 N N . VAL A 1 237 ? -14.422 24.875 23.531 1 91.5 237 VAL A N 1
ATOM 1895 C CA . VAL A 1 237 ? -13.125 25.547 23.531 1 91.5 237 VAL A CA 1
ATOM 1896 C C . VAL A 1 237 ? -13.203 26.812 22.688 1 91.5 237 VAL A C 1
ATOM 1898 O O . VAL A 1 237 ? -12.562 27.828 23.016 1 91.5 237 VAL A O 1
ATOM 1901 N N . LEU A 1 238 ? -14.023 26.781 21.672 1 92.31 238 LEU A N 1
ATOM 1902 C CA . LEU A 1 238 ? -14.109 27.891 20.75 1 92.31 238 LEU A CA 1
ATOM 1903 C C . LEU A 1 238 ? -15.391 28.703 20.969 1 92.31 238 LEU A C 1
ATOM 1905 O O . LEU A 1 238 ? -15.617 29.703 20.312 1 92.31 238 LEU A O 1
ATOM 1909 N N . GLY A 1 239 ? -16.188 28.25 21.891 1 91.12 239 GLY A N 1
ATOM 1910 C CA . GLY A 1 239 ? -17.469 28.906 22.078 1 91.12 239 GLY A CA 1
ATOM 1911 C C . GLY A 1 239 ? -18.406 28.766 20.891 1 91.12 239 GLY A C 1
ATOM 1912 O O . GLY A 1 239 ? -19.109 29.703 20.516 1 91.12 239 GLY A O 1
ATOM 1913 N N . GLU A 1 240 ? -18.297 27.609 20.266 1 92.5 240 GLU A N 1
ATOM 1914 C CA . GLU A 1 240 ? -19.094 27.328 19.094 1 92.5 240 GLU A CA 1
ATOM 1915 C C . GLU A 1 240 ? -20.094 26.203 19.344 1 92.5 240 GLU A C 1
ATOM 1917 O O . GLU A 1 240 ? -20.109 25.609 20.422 1 92.5 240 GLU A O 1
ATOM 1922 N N . GLU A 1 241 ? -20.969 26.031 18.344 1 93.06 241 GLU A N 1
ATOM 1923 C CA . GLU A 1 241 ? -22 25.016 18.484 1 93.06 241 GLU A CA 1
ATOM 1924 C C . GLU A 1 241 ? -21.5 23.641 18.047 1 93.06 241 GLU A C 1
ATOM 1926 O O . GLU A 1 241 ? -22.016 22.609 18.484 1 93.06 241 GLU A O 1
ATOM 1931 N N . MET A 1 242 ? -20.516 23.719 17.25 1 95.19 242 MET A N 1
ATOM 1932 C CA . MET A 1 242 ? -20.031 22.469 16.688 1 95.19 242 MET A CA 1
ATOM 1933 C C . MET A 1 242 ? -18.516 22.344 16.859 1 95.19 242 MET A C 1
ATOM 1935 O O . MET A 1 242 ? -17.812 23.359 16.938 1 95.19 242 MET A O 1
ATOM 1939 N N . ASP A 1 243 ? -18.109 21.078 16.922 1 97.38 243 ASP A N 1
ATOM 1940 C CA . ASP A 1 243 ? -16.672 20.828 17.016 1 97.38 243 ASP A CA 1
ATOM 1941 C C . ASP A 1 243 ? -15.977 21.172 15.703 1 97.38 243 ASP A C 1
ATOM 1943 O O . ASP A 1 243 ? -16.625 21.266 14.648 1 97.38 243 ASP A O 1
ATOM 1947 N N . THR A 1 244 ? -14.711 21.469 15.844 1 98 244 THR A N 1
ATOM 1948 C CA . THR A 1 244 ? -13.844 21.625 14.68 1 98 244 THR A CA 1
ATOM 1949 C C . THR A 1 244 ? -12.82 20.5 14.617 1 98 244 THR A C 1
ATOM 1951 O O . THR A 1 244 ? -12.203 20.156 15.625 1 98 244 THR A O 1
ATOM 1954 N N . LEU A 1 245 ? -12.695 19.875 13.438 1 98.75 245 LEU A N 1
ATOM 1955 C CA . LEU A 1 245 ? -11.758 18.781 13.227 1 98.75 245 LEU A CA 1
ATOM 1956 C C . LEU A 1 245 ? -10.641 19.188 12.281 1 98.75 245 LEU A C 1
ATOM 1958 O O . LEU A 1 245 ? -10.891 19.75 11.219 1 98.75 245 LEU A O 1
ATOM 1962 N N . ILE A 1 246 ? -9.422 18.938 12.734 1 98.88 246 ILE A N 1
ATOM 1963 C CA . ILE A 1 246 ? -8.25 19.156 11.898 1 98.88 246 ILE A CA 1
ATOM 1964 C C . ILE A 1 246 ? -7.801 17.844 11.266 1 98.88 246 ILE A C 1
ATOM 1966 O O . ILE A 1 246 ? -7.621 16.844 11.961 1 98.88 246 ILE A O 1
ATOM 1970 N N . VAL A 1 247 ? -7.668 17.781 9.945 1 98.94 247 VAL A N 1
ATOM 1971 C CA . VAL A 1 247 ? -7.199 16.625 9.188 1 98.94 247 VAL A CA 1
ATOM 1972 C C . VAL A 1 247 ? -6.316 17.094 8.031 1 98.94 247 VAL A C 1
ATOM 1974 O O . VAL A 1 247 ? -6.441 18.219 7.566 1 98.94 247 VAL A O 1
ATOM 1977 N N . HIS A 1 248 ? -5.414 16.281 7.586 1 98.88 248 HIS A N 1
ATOM 1978 C CA . HIS A 1 248 ? -4.488 16.75 6.559 1 98.88 248 HIS A CA 1
ATOM 1979 C C . HIS A 1 248 ? -5.188 16.906 5.215 1 98.88 248 HIS A C 1
ATOM 1981 O O . HIS A 1 248 ? -5.18 18 4.637 1 98.88 248 HIS A O 1
ATOM 1987 N N . ALA A 1 249 ? -5.848 15.852 4.727 1 98.75 249 ALA A N 1
ATOM 1988 C CA . ALA A 1 249 ? -6.414 15.898 3.381 1 98.75 249 ALA A CA 1
ATOM 1989 C C . ALA A 1 249 ? -7.93 16.078 3.434 1 98.75 249 ALA A C 1
ATOM 1991 O O . ALA A 1 249 ? -8.477 17 2.824 1 98.75 249 ALA A O 1
ATOM 1992 N N . GLY A 1 250 ? -8.586 15.109 4.082 1 98.5 250 GLY A N 1
ATOM 1993 C CA . GLY A 1 250 ? -10.031 15.219 4.152 1 98.5 250 GLY A CA 1
ATOM 1994 C C . GLY A 1 250 ? -10.703 13.953 4.652 1 98.5 250 GLY A C 1
ATOM 1995 O O . GLY A 1 250 ? -10.055 13.102 5.262 1 98.5 250 GLY A O 1
ATOM 1996 N N . LEU A 1 251 ? -12.062 13.922 4.422 1 98.06 251 LEU A N 1
ATOM 1997 C CA . LEU A 1 251 ? -12.906 12.844 4.93 1 98.06 251 LEU A CA 1
ATOM 1998 C C . LEU A 1 251 ? -13.961 12.445 3.9 1 98.06 251 LEU A C 1
ATOM 2000 O O . LEU A 1 251 ? -14.336 13.25 3.047 1 98.06 251 LEU A O 1
ATOM 2004 N N . ILE A 1 252 ? -14.375 11.25 4.047 1 96.5 252 ILE A N 1
ATOM 2005 C CA . ILE A 1 252 ? -15.5 10.797 3.234 1 96.5 252 ILE A CA 1
ATOM 2006 C C . ILE A 1 252 ? -16.812 11.141 3.932 1 96.5 252 ILE A C 1
ATOM 2008 O O . ILE A 1 252 ? -17.078 10.68 5.047 1 96.5 252 ILE A O 1
ATOM 2012 N N . PRO A 1 253 ? -17.656 11.938 3.238 1 96.88 253 PRO A N 1
ATOM 2013 C CA . PRO A 1 253 ? -18.938 12.266 3.859 1 96.88 253 PRO A CA 1
ATOM 2014 C C . PRO A 1 253 ? -19.766 11.031 4.199 1 96.88 253 PRO A C 1
ATOM 2016 O O . PRO A 1 253 ? -19.797 10.078 3.424 1 96.88 253 PRO A O 1
ATOM 2019 N N . GLY A 1 254 ? -20.375 11.016 5.352 1 94.94 254 GLY A N 1
ATOM 2020 C CA . GLY A 1 254 ? -21.266 9.93 5.754 1 94.94 254 GLY A CA 1
ATOM 2021 C C . GLY A 1 254 ? -20.531 8.789 6.426 1 94.94 254 GLY A C 1
ATOM 2022 O O . GLY A 1 254 ? -21.156 7.828 6.887 1 94.94 254 GLY A O 1
ATOM 2023 N N . VAL A 1 255 ? -19.281 8.836 6.477 1 94.5 255 VAL A N 1
ATOM 2024 C CA . VAL A 1 255 ? -18.484 7.797 7.125 1 94.5 255 VAL A CA 1
ATOM 2025 C C . VAL A 1 255 ? -18.016 8.289 8.492 1 94.5 255 VAL A C 1
ATOM 2027 O O . VAL A 1 255 ? -17.516 9.406 8.625 1 94.5 255 VAL A O 1
ATOM 2030 N N . LEU A 1 256 ? -18.172 7.402 9.492 1 94.75 256 LEU A N 1
ATOM 2031 C CA . LEU A 1 256 ? -17.75 7.758 10.844 1 94.75 256 LEU A CA 1
ATOM 2032 C C . LEU A 1 256 ? -16.234 7.957 10.906 1 94.75 256 LEU A C 1
ATOM 2034 O O . LEU A 1 256 ? -15.492 7.301 10.172 1 94.75 256 LEU A O 1
ATOM 2038 N N . LEU A 1 257 ? -15.812 8.883 11.773 1 96.69 257 LEU A N 1
ATOM 2039 C CA . LEU A 1 257 ? -14.391 9.203 11.891 1 96.69 257 LEU A CA 1
ATOM 2040 C C . LEU A 1 257 ? -13.57 7.945 12.148 1 96.69 257 LEU A C 1
ATOM 2042 O O . LEU A 1 257 ? -12.516 7.75 11.547 1 96.69 257 LEU A O 1
ATOM 2046 N N . LYS A 1 258 ? -14.07 7.051 13.039 1 92.38 258 LYS A N 1
ATOM 2047 C CA . LYS A 1 258 ? -13.352 5.836 13.406 1 92.38 258 LYS A CA 1
ATOM 2048 C C . LYS A 1 258 ? -13.195 4.902 12.203 1 92.38 258 LYS A C 1
ATOM 2050 O O . LYS A 1 258 ? -12.328 4.027 12.203 1 92.38 258 LYS A O 1
ATOM 2055 N N . ASP A 1 259 ? -14.07 5.117 11.156 1 90.88 259 ASP A N 1
ATOM 2056 C CA . ASP A 1 259 ? -14.086 4.227 10.008 1 90.88 259 ASP A CA 1
ATOM 2057 C C . ASP A 1 259 ? -13.359 4.855 8.812 1 90.88 259 ASP A C 1
ATOM 2059 O O . ASP A 1 259 ? -13.227 4.227 7.762 1 90.88 259 ASP A O 1
ATOM 2063 N N . GLN A 1 260 ? -12.883 6.098 8.992 1 94.5 260 GLN A N 1
ATOM 2064 C CA . GLN A 1 260 ? -12.07 6.723 7.957 1 94.5 260 GLN A CA 1
ATOM 2065 C C . GLN A 1 260 ? -10.711 6.039 7.836 1 94.5 260 GLN A C 1
ATOM 2067 O O . GLN A 1 260 ? -10.055 5.773 8.844 1 94.5 260 GLN A O 1
ATOM 2072 N N . SER A 1 261 ? -10.312 5.703 6.594 1 91.56 261 SER A N 1
ATOM 2073 C CA . SER A 1 261 ? -9 5.09 6.418 1 91.56 261 SER A CA 1
ATOM 2074 C C . SER A 1 261 ? -7.891 6.129 6.516 1 91.56 261 SER A C 1
ATOM 2076 O O . SER A 1 261 ? -8.109 7.309 6.223 1 91.56 261 SER A O 1
ATOM 2078 N N . ILE A 1 262 ? -6.703 5.703 6.855 1 94.62 262 ILE A N 1
ATOM 2079 C CA . ILE A 1 262 ? -5.535 6.574 6.906 1 94.62 262 ILE A CA 1
ATOM 2080 C C . ILE A 1 262 ? -5.266 7.156 5.52 1 94.62 262 ILE A C 1
ATOM 2082 O O . ILE A 1 262 ? -5.027 8.359 5.379 1 94.62 262 ILE A O 1
ATOM 2086 N N . GLU A 1 263 ? -5.352 6.297 4.516 1 93.25 263 GLU A N 1
ATOM 2087 C CA . GLU A 1 263 ? -5.133 6.75 3.145 1 93.25 263 GLU A CA 1
ATOM 2088 C C . GLU A 1 263 ? -6.062 7.906 2.787 1 93.25 263 GLU A C 1
ATOM 2090 O O . GLU A 1 263 ? -5.637 8.891 2.178 1 93.25 263 GLU A O 1
ATOM 2095 N N . THR A 1 264 ? -7.254 7.797 3.199 1 94.94 264 THR A N 1
ATOM 2096 C CA . THR A 1 264 ? -8.234 8.844 2.934 1 94.94 264 THR A CA 1
ATOM 2097 C C . THR A 1 264 ? -7.836 10.148 3.623 1 94.94 264 THR A C 1
ATOM 2099 O O . THR A 1 264 ? -7.754 11.195 2.98 1 94.94 264 THR A O 1
ATOM 2102 N N . MET A 1 265 ? -7.5 10.055 4.809 1 97.94 265 MET A N 1
ATOM 2103 C CA . MET A 1 265 ? -7.266 11.234 5.637 1 97.94 265 MET A CA 1
ATOM 2104 C C . MET A 1 265 ? -6.02 11.984 5.18 1 97.94 265 MET A C 1
ATOM 2106 O O . MET A 1 265 ? -5.867 13.172 5.461 1 97.94 265 MET A O 1
ATOM 2110 N N . ILE A 1 266 ? -5.16 11.258 4.359 1 98.25 266 ILE A N 1
ATOM 2111 C CA . ILE A 1 266 ? -3.922 11.961 4.035 1 98.25 266 ILE A CA 1
ATOM 2112 C C . ILE A 1 266 ? -3.828 12.172 2.527 1 98.25 266 ILE A C 1
ATOM 2114 O O . ILE A 1 266 ? -2.902 12.836 2.045 1 98.25 266 ILE A O 1
ATOM 2118 N N . THR A 1 267 ? -4.914 11.695 1.711 1 97.25 267 THR A N 1
ATOM 2119 C CA . THR A 1 267 ? -4.688 11.805 0.274 1 97.25 267 THR A CA 1
ATOM 2120 C C . THR A 1 267 ? -5.953 12.266 -0.44 1 97.25 267 THR A C 1
ATOM 2122 O O . THR A 1 267 ? -5.906 12.656 -1.608 1 97.25 267 THR A O 1
ATOM 2125 N N . ILE A 1 268 ? -7.07 12.312 0.149 1 96.94 268 ILE A N 1
ATOM 2126 C CA . ILE A 1 268 ? -8.344 12.516 -0.535 1 96.94 268 ILE A CA 1
ATOM 2127 C C . ILE A 1 268 ? -8.406 13.938 -1.08 1 96.94 268 ILE A C 1
ATOM 2129 O O . ILE A 1 268 ? -7.941 14.883 -0.437 1 96.94 268 ILE A O 1
ATOM 2133 N N . ARG A 1 269 ? -8.906 14.031 -2.26 1 96.5 269 ARG A N 1
ATOM 2134 C CA . ARG A 1 269 ? -9.242 15.328 -2.85 1 96.5 269 ARG A CA 1
ATOM 2135 C C . ARG A 1 269 ? -10.688 15.352 -3.332 1 96.5 269 ARG A C 1
ATOM 2137 O O . ARG A 1 269 ? -11.391 16.344 -3.164 1 96.5 269 ARG A O 1
ATOM 2144 N N . GLU A 1 270 ? -11.039 14.211 -3.885 1 94.31 270 GLU A N 1
ATOM 2145 C CA . GLU A 1 270 ? -12.367 14.047 -4.465 1 94.31 270 GLU A CA 1
ATOM 2146 C C . GLU A 1 270 ? -13.008 12.734 -4.008 1 94.31 270 GLU A C 1
ATOM 2148 O O . GLU A 1 270 ? -12.312 11.805 -3.605 1 94.31 270 GLU A O 1
ATOM 2153 N N . VAL A 1 271 ? -14.297 12.758 -4.027 1 93.81 271 VAL A N 1
ATOM 2154 C CA . VAL A 1 271 ? -15.062 11.555 -3.719 1 93.81 271 VAL A CA 1
ATOM 2155 C C . VAL A 1 271 ? -15.977 11.211 -4.895 1 93.81 271 VAL A C 1
ATOM 2157 O O . VAL A 1 271 ? -16.281 12.07 -5.723 1 93.81 271 VAL A O 1
ATOM 2160 N N . GLU A 1 272 ? -16.312 9.969 -4.91 1 90.06 272 GLU A N 1
ATOM 2161 C CA . GLU A 1 272 ? -17.297 9.469 -5.871 1 90.06 272 GLU A CA 1
ATOM 2162 C C . GLU A 1 272 ? -18.578 9.047 -5.18 1 90.06 272 GLU A C 1
ATOM 2164 O O . GLU A 1 272 ? -18.578 8.734 -3.986 1 90.06 272 GLU A O 1
ATOM 2169 N N . LYS A 1 273 ? -19.625 9.164 -5.953 1 87.94 273 LYS A N 1
ATOM 2170 C CA . LYS A 1 273 ? -20.922 8.773 -5.422 1 87.94 273 LYS A CA 1
ATOM 2171 C C . LYS A 1 273 ? -21.406 7.48 -6.062 1 87.94 273 LYS A C 1
ATOM 2173 O O . LYS A 1 273 ? -21.391 7.344 -7.289 1 87.94 273 LYS A O 1
ATOM 2178 N N . ASP A 1 274 ? -21.797 6.574 -5.184 1 83.75 274 ASP A N 1
ATOM 2179 C CA . ASP A 1 274 ? -22.359 5.316 -5.664 1 83.75 274 ASP A CA 1
ATOM 2180 C C . ASP A 1 274 ? -23.75 5.531 -6.258 1 83.75 274 ASP A C 1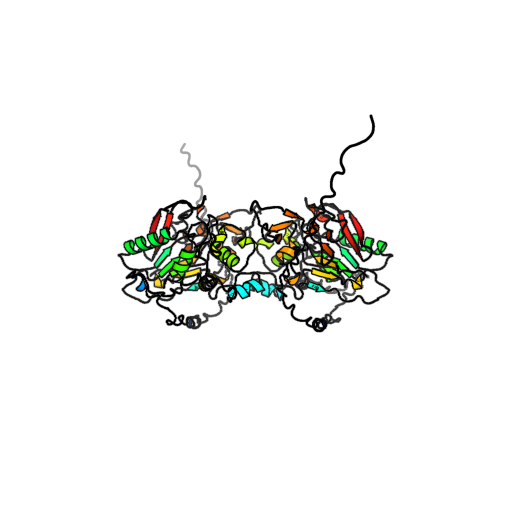
ATOM 2182 O O . ASP A 1 274 ? -24.594 6.168 -5.637 1 83.75 274 ASP A O 1
ATOM 2186 N N . SER A 1 275 ? -24 4.996 -7.445 1 79.5 275 SER A N 1
ATOM 2187 C CA . SER A 1 275 ? -25.266 5.227 -8.156 1 79.5 275 SER A CA 1
ATOM 2188 C C . SER A 1 275 ? -26.438 4.562 -7.441 1 79.5 275 SER A C 1
ATOM 2190 O O . SER A 1 275 ? -27.547 5.074 -7.469 1 79.5 275 SER A O 1
ATOM 2192 N N . ASP A 1 276 ? -26.172 3.531 -6.777 1 78.06 276 ASP A N 1
ATOM 2193 C CA . ASP A 1 276 ? -27.25 2.764 -6.156 1 78.06 276 ASP A CA 1
ATOM 2194 C C . ASP A 1 276 ? -27.484 3.215 -4.715 1 78.06 276 ASP A C 1
ATOM 2196 O O . ASP A 1 276 ? -28.578 3.639 -4.363 1 78.06 276 ASP A O 1
ATOM 2200 N N . SER A 1 277 ? -26.453 3.316 -3.941 1 79.38 277 SER A N 1
ATOM 2201 C CA . SER A 1 277 ? -26.594 3.59 -2.516 1 79.38 277 SER A CA 1
ATOM 2202 C C . SER A 1 277 ? -26.531 5.086 -2.23 1 79.38 277 SER A C 1
ATOM 2204 O O . SER A 1 277 ? -26.891 5.535 -1.143 1 79.38 277 SER A O 1
ATOM 2206 N N . HIS A 1 278 ? -26 5.863 -3.176 1 82.12 278 HIS A N 1
ATOM 2207 C CA . HIS A 1 278 ? -25.828 7.309 -3.064 1 82.12 278 HIS A CA 1
ATOM 2208 C C . HIS A 1 278 ? -24.812 7.66 -1.982 1 82.12 278 HIS A C 1
ATOM 2210 O O . HIS A 1 278 ? -24.75 8.812 -1.547 1 82.12 278 HIS A O 1
ATOM 2216 N N . ARG A 1 279 ? -24.109 6.617 -1.583 1 88.81 279 ARG A N 1
ATOM 2217 C CA . ARG A 1 279 ? -23.047 6.848 -0.618 1 88.81 279 ARG A CA 1
ATOM 2218 C C . ARG A 1 279 ? -21.75 7.277 -1.316 1 88.81 279 ARG A C 1
ATOM 2220 O O . ARG A 1 279 ? -21.484 6.871 -2.449 1 88.81 279 ARG A O 1
ATOM 2227 N N . PHE A 1 280 ? -21 8.141 -0.584 1 92.06 280 PHE A N 1
ATOM 2228 C CA . PHE A 1 280 ? -19.719 8.586 -1.126 1 92.06 280 PHE A CA 1
ATOM 2229 C C . PHE A 1 280 ? -18.625 7.578 -0.815 1 92.06 280 PHE A C 1
ATOM 2231 O O . PHE A 1 280 ? -18.672 6.891 0.207 1 92.06 280 PHE A O 1
ATOM 2238 N N . PHE A 1 281 ? -17.688 7.461 -1.7 1 89.44 281 PHE A N 1
ATOM 2239 C CA . PHE A 1 281 ? -16.516 6.613 -1.488 1 89.44 281 PHE A CA 1
ATOM 2240 C C . PHE A 1 281 ? -15.289 7.215 -2.156 1 89.44 281 PHE A C 1
ATOM 2242 O O . PHE A 1 281 ? -15.406 8.148 -2.949 1 89.44 281 PHE A O 1
ATOM 2249 N N . TYR A 1 282 ? -14.164 6.766 -1.681 1 91.19 282 TYR A N 1
ATOM 2250 C CA . TYR A 1 282 ? -12.891 7.25 -2.197 1 91.19 282 TYR A CA 1
ATOM 2251 C C . TYR A 1 282 ? -11.953 6.09 -2.51 1 91.19 282 TYR A C 1
ATOM 2253 O O . TYR A 1 282 ? -11.75 5.211 -1.671 1 91.19 282 TYR A O 1
ATOM 2261 N N . CYS A 1 283 ? -11.516 6.09 -3.805 1 85.94 283 CYS A N 1
ATOM 2262 C CA . CYS A 1 283 ? -10.461 5.168 -4.219 1 85.94 283 CYS A CA 1
ATOM 2263 C C . CYS A 1 283 ? -9.289 5.926 -4.824 1 85.94 283 CYS A C 1
ATOM 2265 O O . CYS A 1 283 ? -9.445 6.66 -5.797 1 85.94 283 CYS A O 1
ATOM 2267 N N . LYS A 1 284 ? -8.086 5.801 -4.246 1 76.75 284 LYS A N 1
ATOM 2268 C CA . LYS A 1 284 ? -6.902 6.531 -4.699 1 76.75 284 LYS A CA 1
ATOM 2269 C C . LYS A 1 284 ? -6.566 6.188 -6.148 1 76.75 284 LYS A C 1
ATOM 2271 O O . LYS A 1 284 ? -6.18 7.062 -6.926 1 76.75 284 LYS A O 1
ATOM 2276 N N . ARG A 1 285 ? -6.539 5.004 -6.68 1 60.94 285 ARG A N 1
ATOM 2277 C CA . ARG A 1 285 ? -6.094 4.613 -8.016 1 60.94 285 ARG A CA 1
ATOM 2278 C C . ARG A 1 285 ? -7.281 4.344 -8.93 1 60.94 285 ARG A C 1
ATOM 2280 O O . ARG A 1 285 ? -7.23 3.447 -9.773 1 60.94 285 ARG A O 1
ATOM 2287 N N . SER A 1 286 ? -8.391 5.055 -8.836 1 54.84 286 SER A N 1
ATOM 2288 C CA . SER A 1 286 ? -9.547 4.633 -9.617 1 54.84 286 SER A CA 1
ATOM 2289 C C . SER A 1 286 ? -9.461 5.137 -11.055 1 54.84 286 SER A C 1
ATOM 2291 O O . SER A 1 286 ? -9.43 6.344 -11.289 1 54.84 286 SER A O 1
ATOM 2293 N N . ASN A 1 287 ? -8.633 4.48 -11.883 1 48.56 287 ASN A N 1
ATOM 2294 C CA . ASN A 1 287 ? -8.641 4.773 -13.312 1 48.56 287 ASN A CA 1
ATOM 2295 C C . ASN A 1 287 ? -10.031 4.598 -13.914 1 48.56 287 ASN A C 1
ATOM 2297 O O . ASN A 1 287 ? -10.219 4.773 -15.117 1 48.56 287 ASN A O 1
ATOM 2301 N N . GLU A 1 288 ? -10.766 3.871 -13.156 1 51.5 288 GLU A N 1
ATOM 2302 C CA . GLU A 1 288 ? -11.961 3.516 -13.914 1 51.5 288 GLU A CA 1
ATOM 2303 C C . GLU A 1 288 ? -12.906 4.703 -14.039 1 51.5 288 GLU A C 1
ATOM 2305 O O . GLU A 1 288 ? -12.875 5.621 -13.219 1 51.5 288 GLU A O 1
ATOM 2310 N N . ASP A 1 289 ? -13.383 4.875 -15.258 1 51.81 289 ASP A N 1
ATOM 2311 C CA . ASP A 1 289 ? -14.375 5.785 -15.82 1 51.81 289 ASP A CA 1
ATOM 2312 C C . ASP A 1 289 ? -15.484 6.086 -14.812 1 51.81 289 ASP A C 1
ATOM 2314 O O . ASP A 1 289 ? -16.516 5.418 -14.797 1 51.81 289 ASP A O 1
ATOM 2318 N N . SER A 1 290 ? -15.031 6.031 -13.641 1 54.25 290 SER A N 1
ATOM 2319 C CA . SER A 1 290 ? -16.203 6.355 -12.82 1 54.25 290 SER A CA 1
ATOM 2320 C C . SER A 1 290 ? -16.859 7.641 -13.297 1 54.25 290 SER A C 1
ATOM 2322 O O . SER A 1 290 ? -16.219 8.484 -13.93 1 54.25 290 SER A O 1
ATOM 2324 N N . LYS A 1 291 ? -18.234 7.582 -12.883 1 61.34 291 LYS A N 1
ATOM 2325 C CA . LYS A 1 291 ? -19.25 8.609 -13.062 1 61.34 291 LYS A CA 1
ATOM 2326 C C . LYS A 1 291 ? -18.844 9.922 -12.406 1 61.34 291 LYS A C 1
ATOM 2328 O O . LYS A 1 291 ? -17.641 10.172 -12.211 1 61.34 291 LYS A O 1
ATOM 2333 N N . GLU A 1 292 ? -19.656 10.523 -11.578 1 78.62 292 GLU A N 1
ATOM 2334 C CA . GLU A 1 292 ? -19.734 11.891 -11.055 1 78.62 292 GLU A CA 1
ATOM 2335 C C . GLU A 1 292 ? -18.797 12.078 -9.867 1 78.62 292 GLU A C 1
ATOM 2337 O O . GLU A 1 292 ? -18.891 11.344 -8.875 1 78.62 292 GLU A O 1
ATOM 2342 N N . ARG A 1 293 ? -17.734 12.844 -9.984 1 88.62 293 ARG A N 1
ATOM 2343 C CA . ARG A 1 293 ? -16.797 13.172 -8.922 1 88.62 293 ARG A CA 1
ATOM 2344 C C . ARG A 1 293 ? -17.094 14.547 -8.32 1 88.62 293 ARG A C 1
ATOM 2346 O O . ARG A 1 293 ? -17.531 15.453 -9.031 1 88.62 293 ARG A O 1
ATOM 2353 N N . PHE A 1 294 ? -16.844 14.602 -6.996 1 92.75 294 PHE A N 1
ATOM 2354 C CA . PHE A 1 294 ? -17.047 15.836 -6.25 1 92.75 294 PHE A CA 1
ATOM 2355 C C . PHE A 1 294 ? -15.844 16.125 -5.355 1 92.75 294 PHE A C 1
ATOM 2357 O O . PHE A 1 294 ? -15.219 15.203 -4.824 1 92.75 294 PHE A O 1
ATOM 2364 N N . LEU A 1 295 ? -15.555 17.375 -5.266 1 95.62 295 LEU A N 1
ATOM 2365 C CA . LEU A 1 295 ? -14.625 17.719 -4.191 1 95.62 295 LEU A CA 1
ATOM 2366 C C . LEU A 1 295 ? -15.195 17.312 -2.836 1 95.62 295 LEU A C 1
ATOM 2368 O O . LEU A 1 295 ? -16.328 17.672 -2.502 1 95.62 295 LEU A O 1
ATOM 2372 N N . TRP A 1 296 ? -14.391 16.578 -2.111 1 97.38 296 TRP A N 1
ATOM 2373 C CA . TRP A 1 296 ? -14.922 16.094 -0.839 1 97.38 296 TRP A CA 1
ATOM 2374 C C . TRP A 1 296 ? -15.367 17.266 0.033 1 97.38 296 TRP A C 1
ATOM 2376 O O . TRP A 1 296 ? -16.391 17.188 0.721 1 97.38 296 TRP A O 1
ATOM 2386 N N . ALA A 1 297 ? -14.594 18.375 0 1 97.56 297 ALA A N 1
ATOM 2387 C CA . ALA A 1 297 ? -14.828 19.547 0.842 1 97.56 297 ALA A CA 1
ATOM 2388 C C . ALA A 1 297 ? -16.141 20.219 0.487 1 97.56 297 ALA A C 1
ATOM 2390 O O . ALA A 1 297 ? -16.766 20.875 1.332 1 97.56 297 ALA A O 1
ATOM 2391 N N . ASP A 1 298 ? -16.578 20.047 -0.771 1 96.38 298 ASP A N 1
ATOM 2392 C CA . ASP A 1 298 ? -17.812 20.656 -1.23 1 96.38 298 ASP A CA 1
ATOM 2393 C C . ASP A 1 298 ? -19.031 19.891 -0.737 1 96.38 298 ASP A C 1
ATOM 2395 O O . ASP A 1 298 ? -20.109 20.453 -0.59 1 96.38 298 ASP A O 1
ATOM 2399 N N . VAL A 1 299 ? -18.828 18.656 -0.499 1 95.94 299 VAL A N 1
ATOM 2400 C CA . VAL A 1 299 ? -20 17.828 -0.193 1 95.94 299 VAL A CA 1
ATOM 2401 C C . VAL A 1 299 ? -20 17.469 1.291 1 95.94 299 VAL A C 1
ATOM 2403 O O . VAL A 1 299 ? -20.922 16.812 1.775 1 95.94 299 VAL A O 1
ATOM 2406 N N . TRP A 1 300 ? -19.016 17.906 2.014 1 97.5 300 TRP A N 1
ATOM 2407 C CA . TRP A 1 300 ? -19.016 17.703 3.459 1 97.5 300 TRP A CA 1
ATOM 2408 C C . TRP A 1 300 ? -20.016 18.625 4.141 1 97.5 300 TRP A C 1
ATOM 2410 O O . TRP A 1 300 ? -19.938 19.844 4.004 1 97.5 300 TRP A O 1
ATOM 2420 N N . LYS A 1 301 ? -21 18.031 4.926 1 94.25 301 LYS A N 1
ATOM 2421 C CA . LYS A 1 301 ? -22.031 18.812 5.594 1 94.25 301 LYS A CA 1
ATOM 2422 C C . LYS A 1 301 ? -22.078 18.5 7.086 1 94.25 301 LYS A C 1
ATOM 2424 O O . LYS A 1 301 ? -23.141 18.562 7.703 1 94.25 301 LYS A O 1
ATOM 2429 N N . GLY A 1 302 ? -21 18.172 7.668 1 93.69 302 GLY A N 1
ATOM 2430 C CA . GLY A 1 302 ? -20.953 17.859 9.086 1 93.69 302 GLY A CA 1
ATOM 2431 C C . GLY A 1 302 ? -20.672 16.391 9.359 1 93.69 302 GLY A C 1
ATOM 2432 O O . GLY A 1 302 ? -20.359 15.633 8.438 1 93.69 302 GLY A O 1
ATOM 2433 N N . PRO A 1 303 ? -20.594 16.031 10.602 1 94.06 303 PRO A N 1
ATOM 2434 C CA . PRO A 1 303 ? -21.125 16.75 11.766 1 94.06 303 PRO A CA 1
ATOM 2435 C C . PRO A 1 303 ? -20.172 17.812 12.281 1 94.06 303 PRO A C 1
ATOM 2437 O O . PRO A 1 303 ? -20.594 18.719 13.016 1 94.06 303 PRO A O 1
ATOM 2440 N N . GLU A 1 304 ? -18.922 17.812 12.031 1 96.56 304 GLU A N 1
ATOM 2441 C CA . GLU A 1 304 ? -17.938 18.797 12.477 1 96.56 304 GLU A CA 1
ATOM 2442 C C . GLU A 1 304 ? -17.531 19.719 11.336 1 96.56 304 GLU A C 1
ATOM 2444 O O . GLU A 1 304 ? -17.641 19.344 10.164 1 96.56 304 GLU A O 1
ATOM 2449 N N . ARG A 1 305 ? -17.141 20.969 11.734 1 97.56 305 ARG A N 1
ATOM 2450 C CA . ARG A 1 305 ? -16.375 21.75 10.773 1 97.56 305 ARG A CA 1
ATOM 2451 C C . ARG A 1 305 ? -14.984 21.156 10.578 1 97.56 305 ARG A C 1
ATOM 2453 O O . ARG A 1 305 ? -14.414 20.594 11.5 1 97.56 305 ARG A O 1
ATOM 2460 N N . VAL A 1 306 ? -14.469 21.297 9.367 1 98.69 306 VAL A N 1
ATOM 2461 C CA . VAL A 1 306 ? -13.188 20.656 9.094 1 98.69 306 VAL A CA 1
ATOM 2462 C C . VAL A 1 306 ? -12.203 21.688 8.547 1 98.69 306 VAL A C 1
ATOM 2464 O O . VAL A 1 306 ? -12.539 22.453 7.645 1 98.69 306 VAL A O 1
ATOM 2467 N N . ILE A 1 307 ? -11.039 21.781 9.141 1 98.81 307 ILE A N 1
ATOM 2468 C CA . ILE A 1 307 ? -9.914 22.531 8.609 1 98.81 307 ILE A CA 1
ATOM 2469 C C . ILE A 1 307 ? -8.844 21.578 8.094 1 98.81 307 ILE A C 1
ATOM 2471 O O . ILE A 1 307 ? -8.469 20.625 8.781 1 98.81 307 ILE A O 1
ATOM 2475 N N . PHE A 1 308 ? -8.43 21.781 6.82 1 98.88 308 PHE A N 1
ATOM 2476 C CA . PHE A 1 308 ? -7.547 20.797 6.199 1 98.88 308 PHE A CA 1
ATOM 2477 C C . PHE A 1 308 ? -6.512 21.484 5.312 1 98.88 308 PHE A C 1
ATOM 2479 O O . PHE A 1 308 ? -6.496 22.719 5.207 1 98.88 308 PHE A O 1
ATOM 2486 N N . GLY A 1 309 ? -5.496 20.719 4.785 1 98.69 309 GLY A N 1
ATOM 2487 C CA . GLY A 1 309 ? -4.496 21.141 3.816 1 98.69 309 GLY A CA 1
ATOM 2488 C C . GLY A 1 309 ? -4.422 20.234 2.604 1 98.69 309 GLY A C 1
ATOM 2489 O O . GLY A 1 309 ? -5.438 19.953 1.971 1 98.69 309 GLY A O 1
ATOM 2490 N N . HIS A 1 310 ? -3.289 19.875 2.051 1 97.38 310 HIS A N 1
ATOM 2491 C CA . HIS A 1 310 ? -3.02 18.781 1.125 1 97.38 310 HIS A CA 1
ATOM 2492 C C . HIS A 1 310 ? -3.203 19.234 -0.322 1 97.38 310 HIS A C 1
ATOM 2494 O O . HIS A 1 310 ? -2.539 18.719 -1.224 1 97.38 310 HIS A O 1
ATOM 2500 N N . ASP A 1 311 ? -4.035 20.141 -0.626 1 96.19 311 ASP A N 1
ATOM 2501 C CA . ASP A 1 311 ? -4.402 20.469 -2 1 96.19 311 ASP A CA 1
ATOM 2502 C C . ASP A 1 311 ? -3.902 21.859 -2.393 1 96.19 311 ASP A C 1
ATOM 2504 O O . ASP A 1 311 ? -4.699 22.766 -2.645 1 96.19 311 ASP A O 1
ATOM 2508 N N . ALA A 1 312 ? -2.674 21.938 -2.646 1 95.56 312 ALA A N 1
ATOM 2509 C CA . ALA A 1 312 ? -2.016 23.219 -2.941 1 95.56 312 ALA A CA 1
ATOM 2510 C C . ALA A 1 312 ? -2.531 23.812 -4.246 1 95.56 312 ALA A C 1
ATOM 2512 O O . ALA A 1 312 ? -2.588 25.031 -4.402 1 95.56 312 ALA A O 1
ATOM 2513 N N . ARG A 1 313 ? -2.869 22.938 -5.129 1 94.19 313 ARG A N 1
ATOM 2514 C CA . ARG A 1 313 ? -3.311 23.391 -6.441 1 94.19 313 ARG A CA 1
ATOM 2515 C C . ARG A 1 313 ? -4.543 24.281 -6.324 1 94.19 313 ARG A C 1
ATOM 2517 O O . ARG A 1 313 ? -4.723 25.203 -7.117 1 94.19 313 ARG A O 1
ATOM 2524 N N . ARG A 1 314 ? -5.324 24.047 -5.328 1 95.5 314 ARG A N 1
ATOM 2525 C CA . ARG A 1 314 ? -6.578 24.781 -5.191 1 95.5 314 ARG A CA 1
ATOM 2526 C C . ARG A 1 314 ? -6.41 26 -4.277 1 95.5 314 ARG A C 1
ATOM 2528 O O . ARG A 1 314 ? -7.316 26.828 -4.168 1 95.5 314 ARG A O 1
ATOM 2535 N N . GLY A 1 315 ? -5.328 26.078 -3.641 1 96.25 315 GLY A N 1
ATOM 2536 C CA . GLY A 1 315 ? -5.094 27.203 -2.758 1 96.25 315 GLY A CA 1
ATOM 2537 C C . GLY A 1 315 ? -6.059 27.266 -1.588 1 96.25 315 GLY A C 1
ATOM 2538 O O . GLY A 1 315 ? -6.387 26.234 -0.999 1 96.25 315 GLY A O 1
ATOM 2539 N N . LEU A 1 316 ? -6.375 28.484 -1.224 1 97.75 316 LEU A N 1
ATOM 2540 C CA . LEU A 1 316 ? -7.328 28.688 -0.137 1 97.75 316 LEU A CA 1
ATOM 2541 C C . LEU A 1 316 ? -8.719 28.203 -0.539 1 97.75 316 LEU A C 1
ATOM 2543 O O . LEU A 1 316 ? -9.234 28.578 -1.591 1 97.75 316 LEU A O 1
ATOM 2547 N N . GLN A 1 317 ? -9.227 27.312 0.234 1 97.25 317 GLN A N 1
ATOM 2548 C CA . GLN A 1 317 ? -10.578 26.828 0.014 1 97.25 317 GLN A CA 1
ATOM 2549 C C . GLN A 1 317 ? -11.516 27.266 1.14 1 97.25 317 GLN A C 1
ATOM 2551 O O . GLN A 1 317 ? -11.492 26.688 2.23 1 97.25 317 GLN A O 1
ATOM 2556 N N . GLN A 1 318 ? -12.266 28.234 0.902 1 94.81 318 GLN A N 1
ATOM 2557 C CA . GLN A 1 318 ? -13.242 28.766 1.842 1 94.81 318 GLN A CA 1
ATOM 2558 C C . GLN A 1 318 ? -14.648 28.766 1.24 1 94.81 318 GLN A C 1
ATOM 2560 O O . GLN A 1 318 ? -14.859 29.281 0.139 1 94.81 318 GLN A O 1
ATOM 2565 N N . ARG A 1 319 ? -15.508 28.141 1.954 1 90.81 319 ARG A N 1
ATOM 2566 C CA . ARG A 1 319 ? -16.875 28.062 1.457 1 90.81 319 ARG A CA 1
ATOM 2567 C C . ARG A 1 319 ? -17.812 28.922 2.305 1 90.81 319 ARG A C 1
ATOM 2569 O O . ARG A 1 319 ? -17.547 29.172 3.477 1 90.81 319 ARG A O 1
ATOM 2576 N N . LYS A 1 320 ? -18.953 29.234 1.688 1 86.81 320 LYS A N 1
ATOM 2577 C CA . LYS A 1 320 ? -19.938 30.094 2.346 1 86.81 320 LYS A CA 1
ATOM 2578 C C . LYS A 1 320 ? -20.547 29.406 3.553 1 86.81 320 LYS A C 1
ATOM 2580 O O . LYS A 1 320 ? -20.828 30.047 4.57 1 86.81 320 LYS A O 1
ATOM 2585 N N . ASP A 1 321 ? -20.734 28.109 3.451 1 88.75 321 ASP A N 1
ATOM 2586 C CA . ASP A 1 321 ? -21.391 27.375 4.523 1 88.75 321 ASP A CA 1
ATOM 2587 C C . ASP A 1 321 ? -20.422 27.078 5.664 1 88.75 321 ASP A C 1
ATOM 2589 O O . ASP A 1 321 ? -20.828 26.625 6.738 1 88.75 321 ASP A O 1
ATOM 2593 N N . LYS A 1 322 ? -19.141 27.312 5.508 1 89.56 322 LYS A N 1
ATOM 2594 C CA . LYS A 1 322 ? -18.078 27.312 6.504 1 89.56 322 LYS A CA 1
ATOM 2595 C C . LYS A 1 322 ? -17.891 25.922 7.102 1 89.56 322 LYS A C 1
ATOM 2597 O O . LYS A 1 322 ? -17.422 25.781 8.234 1 89.56 322 LYS A O 1
ATOM 2602 N N . TRP A 1 323 ? -18.344 24.859 6.328 1 95.69 323 TRP A N 1
ATOM 2603 C CA . TRP A 1 323 ? -18.156 23.5 6.809 1 95.69 323 TRP A CA 1
ATOM 2604 C C . TRP A 1 323 ? -16.688 23.078 6.691 1 95.69 323 TRP A C 1
ATOM 2606 O O . TRP A 1 323 ? -16.203 22.266 7.488 1 95.69 323 TRP A O 1
ATOM 2616 N N . THR A 1 324 ? -16.078 23.641 5.672 1 98.12 324 THR A N 1
ATOM 2617 C CA . THR A 1 324 ? -14.695 23.25 5.43 1 98.12 324 THR A CA 1
ATOM 2618 C C . THR A 1 324 ? -13.828 24.469 5.145 1 98.12 324 THR A C 1
ATOM 2620 O O . THR A 1 324 ? -14.305 25.469 4.594 1 98.12 324 THR A O 1
ATOM 2623 N N . LEU A 1 325 ? -12.586 24.391 5.559 1 98.31 325 LEU A N 1
ATOM 2624 C CA . LEU A 1 325 ? -11.586 25.422 5.293 1 98.31 325 LEU A CA 1
ATOM 2625 C C . LEU A 1 325 ? -10.25 24.797 4.918 1 98.31 325 LEU A C 1
ATOM 2627 O O . LEU A 1 325 ? -9.641 24.094 5.727 1 98.31 325 LEU A O 1
ATOM 2631 N N . GLY A 1 326 ? -9.82 24.969 3.688 1 98.62 326 GLY A N 1
ATOM 2632 C CA . GLY A 1 326 ? -8.523 24.484 3.229 1 98.62 326 GLY A CA 1
ATOM 2633 C C . GLY A 1 326 ? -7.438 25.531 3.295 1 98.62 326 GLY A C 1
ATOM 2634 O O . GLY A 1 326 ? -7.609 26.641 2.793 1 98.62 326 GLY A O 1
ATOM 2635 N N . LEU A 1 327 ? -6.266 25.156 3.82 1 98.75 327 LEU A N 1
ATOM 2636 C CA . LEU A 1 327 ? -5.273 26.172 4.141 1 98.75 327 LEU A CA 1
ATOM 2637 C C . LEU A 1 327 ? -3.988 25.953 3.352 1 98.75 327 LEU A C 1
ATOM 2639 O O . LEU A 1 327 ? -2.998 26.656 3.553 1 98.75 327 LEU A O 1
ATOM 2643 N N . ASP A 1 328 ? -3.945 24.906 2.486 1 98.5 328 ASP A N 1
ATOM 2644 C CA . ASP A 1 328 ? -2.746 24.719 1.673 1 98.5 328 ASP A CA 1
ATOM 2645 C C . ASP A 1 328 ? -2.697 25.734 0.531 1 98.5 328 ASP A C 1
ATOM 2647 O O . ASP A 1 328 ? -3.326 25.531 -0.51 1 98.5 328 ASP A O 1
ATOM 2651 N N . 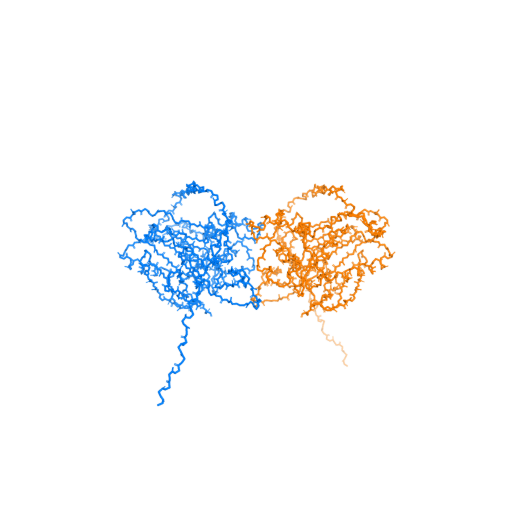THR A 1 329 ? -1.844 26.688 0.74 1 97.88 329 THR A N 1
ATOM 2652 C CA . THR A 1 329 ? -1.811 27.766 -0.243 1 97.88 329 THR A CA 1
ATOM 2653 C C . THR A 1 329 ? -0.48 27.781 -0.991 1 97.88 329 THR A C 1
ATOM 2655 O O . THR A 1 329 ? -0.114 28.781 -1.604 1 97.88 329 THR A O 1
ATOM 2658 N N . GLY A 1 330 ? 0.336 26.719 -0.88 1 97.19 330 GLY A N 1
ATOM 2659 C CA . GLY A 1 330 ? 1.442 26.438 -1.779 1 97.19 330 GLY A CA 1
ATOM 2660 C C . GLY A 1 330 ? 2.676 27.266 -1.491 1 97.19 330 GLY A C 1
ATOM 2661 O O . GLY A 1 330 ? 3.32 27.781 -2.412 1 97.19 330 GLY A O 1
ATOM 2662 N N . VAL A 1 331 ? 3.031 27.469 -0.259 1 96.88 331 VAL A N 1
ATOM 2663 C CA . VAL A 1 331 ? 4.191 28.281 0.099 1 96.88 331 VAL A CA 1
ATOM 2664 C C . VAL A 1 331 ? 5.441 27.719 -0.569 1 96.88 331 VAL A C 1
ATOM 2666 O O . VAL A 1 331 ? 6.297 28.469 -1.039 1 96.88 331 VAL A O 1
ATOM 2669 N N . VAL A 1 332 ? 5.547 26.453 -0.697 1 95.69 332 VAL A N 1
ATOM 2670 C CA . VAL A 1 332 ? 6.746 25.812 -1.23 1 95.69 332 VAL A CA 1
ATOM 2671 C C . VAL A 1 332 ? 6.844 26.062 -2.732 1 95.69 332 VAL A C 1
ATOM 2673 O O . VAL A 1 332 ? 7.926 25.969 -3.318 1 95.69 332 VAL A O 1
ATOM 2676 N N . TYR A 1 333 ? 5.82 26.453 -3.293 1 95 333 TYR A N 1
ATOM 2677 C CA . TYR A 1 333 ? 5.781 26.719 -4.727 1 95 333 TYR A CA 1
ATOM 2678 C C . TYR A 1 333 ? 5.918 28.219 -5 1 95 333 TYR A C 1
ATOM 2680 O O . TYR A 1 333 ? 5.652 28.672 -6.113 1 95 333 TYR A O 1
ATOM 2688 N N . GLY A 1 334 ? 6.18 28.938 -4.008 1 94.81 334 GLY A N 1
ATOM 2689 C CA . GLY A 1 334 ? 6.43 30.359 -4.164 1 94.81 334 GLY A CA 1
ATOM 2690 C C . GLY A 1 334 ? 5.199 31.219 -3.93 1 94.81 334 GLY A C 1
ATOM 2691 O O . GLY A 1 334 ? 5.184 32.406 -4.27 1 94.81 334 GLY A O 1
ATOM 2692 N N . LYS A 1 335 ? 4.207 30.703 -3.402 1 96.5 335 LYS A N 1
ATOM 2693 C CA . LYS A 1 335 ? 2.969 31.438 -3.15 1 96.5 335 LYS A CA 1
ATOM 2694 C C . LYS A 1 335 ? 2.898 31.922 -1.702 1 96.5 335 LYS A C 1
ATOM 2696 O O . LYS A 1 335 ? 3.707 32.75 -1.275 1 96.5 335 LYS A O 1
ATOM 2701 N N . LYS A 1 336 ? 1.963 31.359 -0.948 1 97.38 336 LYS A N 1
ATOM 2702 C CA . LYS A 1 336 ? 1.803 31.891 0.401 1 97.38 336 LYS A CA 1
ATOM 2703 C C . LYS A 1 336 ? 1.651 30.781 1.423 1 97.38 336 LYS A C 1
ATOM 2705 O O . LYS A 1 336 ? 1.262 29.656 1.073 1 97.38 336 LYS A O 1
ATOM 2710 N N . LEU A 1 337 ? 2.09 31.078 2.582 1 98.5 337 LEU A N 1
ATOM 2711 C CA . LEU A 1 337 ? 1.705 30.281 3.742 1 98.5 337 LEU A CA 1
ATOM 2712 C C . LEU A 1 337 ? 0.527 30.906 4.473 1 98.5 337 LEU A C 1
ATOM 2714 O O . LEU A 1 337 ? 0.514 32.125 4.699 1 98.5 337 LEU A O 1
ATOM 2718 N N . MET A 1 338 ? -0.418 30.125 4.809 1 98.38 338 MET A N 1
ATOM 2719 C CA . MET A 1 338 ? -1.657 30.641 5.375 1 98.38 338 MET A CA 1
ATOM 2720 C C . MET A 1 338 ? -1.966 29.984 6.715 1 98.38 338 MET A C 1
ATOM 2722 O O . MET A 1 338 ? -1.654 28.797 6.918 1 98.38 338 MET A O 1
ATOM 2726 N N . GLY A 1 339 ? -2.578 30.75 7.625 1 98.75 339 GLY A N 1
ATOM 2727 C CA . GLY A 1 339 ? -3.15 30.25 8.867 1 98.75 339 GLY A CA 1
ATOM 2728 C C . GLY A 1 339 ? -4.488 30.891 9.203 1 98.75 339 GLY A C 1
ATOM 2729 O O . GLY A 1 339 ? -4.93 31.812 8.523 1 98.75 339 GLY A O 1
ATOM 2730 N N . VAL A 1 340 ? -5.16 30.375 10.195 1 98.81 340 VAL A N 1
ATOM 2731 C CA . VAL A 1 340 ? -6.422 30.922 10.672 1 98.81 340 VAL A CA 1
ATOM 2732 C C . VAL A 1 340 ? -6.41 31.016 12.195 1 98.81 340 VAL A C 1
ATOM 2734 O O . VAL A 1 340 ? -5.965 30.078 12.867 1 98.81 340 VAL A O 1
ATOM 2737 N N . ILE A 1 341 ? -6.785 32.156 12.719 1 98.44 341 ILE A N 1
ATOM 2738 C CA . ILE A 1 341 ? -6.871 32.375 14.164 1 98.44 341 ILE A CA 1
ATOM 2739 C C . ILE A 1 341 ? -8.297 32.094 14.641 1 98.44 341 ILE A C 1
ATOM 2741 O O . ILE A 1 341 ? -9.258 32.688 14.156 1 98.44 341 ILE A O 1
ATOM 2745 N N . LEU A 1 342 ? -8.391 31.188 15.508 1 96.88 342 LEU A N 1
ATOM 2746 C CA . LEU A 1 342 ? -9.664 30.797 16.109 1 96.88 342 LEU A CA 1
ATOM 2747 C C . LEU A 1 342 ? -9.805 31.391 17.516 1 96.88 342 LEU A C 1
ATOM 2749 O O . LEU A 1 342 ? -8.812 31.547 18.219 1 96.88 342 LEU A O 1
ATOM 2753 N N . PRO A 1 343 ? -11.086 31.781 17.891 1 95.38 343 PRO A N 1
ATOM 2754 C CA . PRO A 1 343 ? -12.359 31.438 17.25 1 95.38 343 PRO A CA 1
ATOM 2755 C C . PRO A 1 343 ? -12.805 32.5 16.234 1 95.38 343 PRO A C 1
ATOM 2757 O O . PRO A 1 343 ? -13.82 32.312 15.555 1 95.38 343 PRO A O 1
ATOM 2760 N N . GLN A 1 344 ? -12.07 33.562 16.047 1 94.31 344 GLN A N 1
ATOM 2761 C CA . GLN A 1 344 ? -12.477 34.656 15.164 1 94.31 344 GLN A CA 1
ATOM 2762 C C . GLN A 1 344 ? -12.477 34.219 13.703 1 94.31 344 GLN A C 1
ATOM 2764 O O . GLN A 1 344 ? -13.102 34.844 12.852 1 94.31 344 GLN A O 1
ATOM 2769 N N . ARG A 1 345 ? -11.703 33.188 13.43 1 95.12 345 ARG A N 1
ATOM 2770 C CA . ARG A 1 345 ? -11.508 32.688 12.078 1 95.12 345 ARG A CA 1
ATOM 2771 C C . ARG A 1 345 ? -10.914 33.75 11.172 1 95.12 345 ARG A C 1
ATOM 2773 O O . ARG A 1 345 ? -11.383 33.938 10.047 1 95.12 345 ARG A O 1
ATOM 2780 N N . LYS A 1 346 ? -10.039 34.406 11.773 1 96.94 346 LYS A N 1
ATOM 2781 C CA . LYS A 1 346 ? -9.297 35.406 11.047 1 96.94 346 LYS A CA 1
ATOM 2782 C C . LYS A 1 346 ? -8.109 34.812 10.297 1 96.94 346 LYS A C 1
ATOM 2784 O O . LYS A 1 346 ? -7.262 34.156 10.898 1 96.94 346 LYS A O 1
ATOM 2789 N N . LEU A 1 347 ? -8.094 35.062 9.016 1 98.12 347 LEU A N 1
ATOM 2790 C CA . LEU A 1 347 ? -7.012 34.531 8.195 1 98.12 347 LEU A CA 1
ATOM 2791 C C . LEU A 1 347 ? -5.754 35.375 8.32 1 98.12 347 LEU A C 1
ATOM 2793 O O . LEU A 1 347 ? -5.836 36.625 8.398 1 98.12 347 LEU A O 1
ATOM 2797 N N . VAL A 1 348 ? -4.609 34.75 8.383 1 98.56 348 VAL A N 1
ATOM 2798 C CA . VAL A 1 348 ? -3.295 35.375 8.383 1 98.56 348 VAL A CA 1
ATOM 2799 C C . VAL A 1 348 ? -2.406 34.719 7.332 1 98.56 348 VAL A C 1
ATOM 2801 O O . VAL A 1 348 ? -2.473 33.5 7.137 1 98.56 348 VAL A O 1
ATOM 2804 N N . GLN A 1 349 ? -1.622 35.438 6.586 1 98.12 349 GLN A N 1
ATOM 2805 C CA . GLN A 1 349 ? -0.811 34.875 5.523 1 98.12 349 GLN A CA 1
ATOM 2806 C C . GLN A 1 349 ? 0.521 35.594 5.383 1 98.12 349 GLN A C 1
ATOM 2808 O O . GLN A 1 349 ? 0.653 36.75 5.812 1 98.12 349 GLN A O 1
ATOM 2813 N N . ILE A 1 350 ? 1.499 34.969 4.906 1 97.44 350 ILE A N 1
ATOM 2814 C CA . ILE A 1 350 ? 2.787 35.531 4.527 1 97.44 350 ILE A CA 1
ATOM 2815 C C . ILE A 1 350 ? 3.178 35.031 3.133 1 97.44 350 ILE A C 1
ATOM 2817 O O . ILE A 1 350 ? 2.795 33.938 2.721 1 97.44 350 ILE A O 1
ATOM 2821 N N . ASP A 1 351 ? 3.908 35.906 2.459 1 95.19 351 ASP A N 1
ATOM 2822 C CA . ASP A 1 351 ? 4.422 35.5 1.146 1 95.19 351 ASP A CA 1
ATOM 2823 C C . ASP A 1 351 ? 5.645 34.625 1.275 1 95.19 351 ASP A C 1
ATOM 2825 O O . ASP A 1 351 ? 6.441 34.75 2.201 1 95.19 351 ASP A O 1
ATOM 2829 N N . ALA A 1 352 ? 5.727 33.75 0.333 1 92.44 352 ALA A N 1
ATOM 2830 C CA . ALA A 1 352 ? 6.934 32.938 0.281 1 92.44 352 ALA A CA 1
ATOM 2831 C C . ALA A 1 352 ? 8.156 33.781 -0.035 1 92.44 352 ALA A C 1
ATOM 2833 O O . ALA A 1 352 ? 8.07 34.75 -0.776 1 92.44 352 ALA A O 1
ATOM 2834 N N . VAL A 1 353 ? 9.289 33.375 0.552 1 84.75 353 VAL A N 1
ATOM 2835 C CA . VAL A 1 353 ? 10.539 34.094 0.291 1 84.75 353 VAL A CA 1
ATOM 2836 C C . VAL A 1 353 ? 11.102 33.656 -1.061 1 84.75 353 VAL A C 1
ATOM 2838 O O . VAL A 1 353 ? 11.625 34.5 -1.814 1 84.75 353 VAL A O 1
ATOM 2841 N N . LYS A 1 354 ? 11.008 32.375 -1.347 1 82.25 354 LYS A N 1
ATOM 2842 C CA . LYS A 1 354 ? 11.555 31.797 -2.57 1 82.25 354 LYS A CA 1
ATOM 2843 C C . LYS A 1 354 ? 10.711 30.609 -3.031 1 82.25 354 LYS A C 1
ATOM 2845 O O . LYS A 1 354 ? 9.984 30.016 -2.236 1 82.25 354 LYS A O 1
ATOM 2850 N N . THR A 1 355 ? 10.781 30.406 -4.355 1 80.12 355 THR A N 1
ATOM 2851 C CA . THR A 1 355 ? 10.172 29.203 -4.906 1 80.12 355 THR A CA 1
ATOM 2852 C C . THR A 1 355 ? 11.125 28.016 -4.785 1 80.12 355 THR A C 1
ATOM 2854 O O . THR A 1 355 ? 12.273 28.094 -5.234 1 80.12 355 THR A O 1
ATOM 2857 N N . HIS A 1 356 ? 10.75 27.031 -4.184 1 78.31 356 HIS A N 1
ATOM 2858 C CA . HIS A 1 356 ? 11.633 25.891 -3.986 1 78.31 356 HIS A CA 1
ATOM 2859 C C . HIS A 1 356 ? 11.234 24.734 -4.895 1 78.31 356 HIS A C 1
ATOM 2861 O O . HIS A 1 356 ? 12.039 23.828 -5.145 1 78.31 356 HIS A O 1
ATOM 2867 N N . LYS A 1 357 ? 10.031 24.688 -5.258 1 74.5 357 LYS A N 1
ATOM 2868 C CA . LYS A 1 357 ? 9.539 23.625 -6.121 1 74.5 357 LYS A CA 1
ATOM 2869 C C . LYS A 1 357 ? 8.492 24.141 -7.102 1 74.5 357 LYS A C 1
ATOM 2871 O O . LYS A 1 357 ? 7.77 25.094 -6.793 1 74.5 357 LYS A O 1
ATOM 2876 N N . SER A 1 358 ? 8.602 23.562 -8.312 1 55.97 358 SER A N 1
ATOM 2877 C CA . SER A 1 358 ? 7.547 23.922 -9.258 1 55.97 358 SER A CA 1
ATOM 2878 C C . SER A 1 358 ? 6.25 23.188 -8.945 1 55.97 358 SER A C 1
ATOM 2880 O O . SER A 1 358 ? 6.273 22.062 -8.453 1 55.97 358 SER A O 1
ATOM 2882 N N . VAL A 1 359 ? 5.121 23.859 -9.125 1 52.44 359 VAL A N 1
ATOM 2883 C CA . VAL A 1 359 ? 3.814 23.25 -8.891 1 52.44 359 VAL A CA 1
ATOM 2884 C C . VAL A 1 359 ? 3.58 22.141 -9.906 1 52.44 359 VAL A C 1
ATOM 2886 O O . VAL A 1 359 ? 3.859 22.297 -11.094 1 52.44 359 VAL A O 1
ATOM 2889 N N . MET B 1 1 ? 67.25 -10.648 -48.938 1 22.55 1 MET B N 1
ATOM 2890 C CA . MET B 1 1 ? 67.812 -9.922 -47.844 1 22.55 1 MET B CA 1
ATOM 2891 C C . MET B 1 1 ? 67.062 -10.18 -46.531 1 22.55 1 MET B C 1
ATOM 2893 O O . MET B 1 1 ? 65.938 -9.719 -46.406 1 22.55 1 MET B O 1
ATOM 2897 N N . LYS B 1 2 ? 67.375 -11.234 -45.812 1 21.09 2 LYS B N 1
ATOM 2898 C CA . LYS B 1 2 ? 66.875 -12.289 -44.938 1 21.09 2 LYS B CA 1
ATOM 2899 C C . LYS B 1 2 ? 66.625 -11.766 -43.531 1 21.09 2 LYS B C 1
ATOM 2901 O O . LYS B 1 2 ? 65.625 -12 -42.938 1 21.09 2 LYS B O 1
ATOM 2906 N N . SER B 1 3 ? 67.625 -11.422 -42.688 1 19 3 SER B N 1
ATOM 2907 C CA . SER B 1 3 ? 68 -12.102 -41.438 1 19 3 SER B CA 1
ATOM 2908 C C . SER B 1 3 ? 67.312 -11.422 -40.219 1 19 3 SER B C 1
ATOM 2910 O O . SER B 1 3 ? 66.75 -12.094 -39.375 1 19 3 SER B O 1
ATOM 2912 N N . SER B 1 4 ? 67.688 -10.234 -39.844 1 17.3 4 SER B N 1
ATOM 2913 C CA . SER B 1 4 ? 68.188 -10 -38.469 1 17.3 4 SER B CA 1
ATOM 2914 C C . SER B 1 4 ? 67.062 -9.938 -37.469 1 17.3 4 SER B C 1
ATOM 2916 O O . SER B 1 4 ? 67.125 -10.5 -36.375 1 17.3 4 SER B O 1
ATOM 2918 N N . ARG B 1 5 ? 66.25 -8.734 -37.375 1 20.38 5 ARG B N 1
ATOM 2919 C CA . ARG B 1 5 ? 66.312 -7.898 -36.188 1 20.38 5 ARG B CA 1
ATOM 2920 C C . ARG B 1 5 ? 65.75 -8.617 -34.969 1 20.38 5 ARG B C 1
ATOM 2922 O O . ARG B 1 5 ? 64.938 -9.57 -35.125 1 20.38 5 ARG B O 1
ATOM 2929 N N . LEU B 1 6 ? 65.438 -7.844 -33.75 1 20.84 6 LEU B N 1
ATOM 2930 C CA . LEU B 1 6 ? 65.438 -7.668 -32.312 1 20.84 6 LEU B CA 1
ATOM 2931 C C . LEU B 1 6 ? 64.25 -8.336 -31.641 1 20.84 6 LEU B C 1
ATOM 2933 O O . LEU B 1 6 ? 63.156 -8.352 -32.188 1 20.84 6 LEU B O 1
ATOM 2937 N N . THR B 1 7 ? 64.5 -9.141 -30.547 1 20.95 7 THR B N 1
ATOM 2938 C CA . THR B 1 7 ? 63.969 -10.078 -29.562 1 20.95 7 THR B CA 1
ATOM 2939 C C . THR B 1 7 ? 62.938 -9.391 -28.672 1 20.95 7 THR B C 1
ATOM 2941 O O . THR B 1 7 ? 63.25 -8.453 -27.938 1 20.95 7 THR B O 1
ATOM 2944 N N . HIS B 1 8 ? 61.781 -8.883 -29.141 1 22.53 8 HIS B N 1
ATOM 2945 C CA . HIS B 1 8 ? 60.75 -8.156 -28.422 1 22.53 8 HIS B CA 1
ATOM 2946 C C . HIS B 1 8 ? 60.438 -8.836 -27.094 1 22.53 8 HIS B C 1
ATOM 2948 O O . HIS B 1 8 ? 60.125 -10.023 -27.047 1 22.53 8 HIS B O 1
ATOM 2954 N N . GLU B 1 9 ? 61.125 -8.391 -25.984 1 21.16 9 GLU B N 1
ATOM 2955 C CA . GLU B 1 9 ? 61.125 -8.703 -24.547 1 21.16 9 GLU B CA 1
ATOM 2956 C C . GLU B 1 9 ? 59.688 -8.898 -24.031 1 21.16 9 GLU B C 1
ATOM 2958 O O . GLU B 1 9 ? 58.781 -8.188 -24.422 1 21.16 9 GLU B O 1
ATOM 2963 N N . ARG B 1 10 ? 59.375 -10.102 -23.406 1 22.14 10 ARG B N 1
ATOM 2964 C CA . ARG B 1 10 ? 58.344 -10.883 -22.719 1 22.14 10 ARG B CA 1
ATOM 2965 C C . ARG B 1 10 ? 57.844 -10.156 -21.484 1 22.14 10 ARG B C 1
ATOM 2967 O O . ARG B 1 10 ? 58.562 -10.078 -20.469 1 22.14 10 ARG B O 1
ATOM 2974 N N . LEU B 1 11 ? 57.375 -8.852 -21.578 1 20.41 11 LEU B N 1
ATOM 2975 C CA . LEU B 1 11 ? 56.969 -8.133 -20.391 1 20.41 11 LEU B CA 1
ATOM 2976 C C . LEU B 1 11 ? 56.094 -9.016 -19.5 1 20.41 11 LEU B C 1
ATOM 2978 O O . LEU B 1 11 ? 55.125 -9.625 -19.984 1 20.41 11 LEU B O 1
ATOM 2982 N N . ILE B 1 12 ? 56.594 -9.562 -18.359 1 21.12 12 ILE B N 1
ATOM 2983 C CA . ILE B 1 12 ? 56.25 -10.422 -17.219 1 21.12 12 ILE B CA 1
ATOM 2984 C C . ILE B 1 12 ? 55.031 -9.852 -16.484 1 21.12 12 ILE B C 1
ATOM 2986 O O . ILE B 1 12 ? 55.062 -8.711 -16.031 1 21.12 12 ILE B O 1
ATOM 2990 N N . PRO B 1 13 ? 53.75 -10.234 -16.875 1 22.16 13 PRO B N 1
ATOM 2991 C CA . PRO B 1 13 ? 52.5 -9.75 -16.25 1 22.16 13 PRO B CA 1
ATOM 2992 C C . PRO B 1 13 ? 52.5 -9.945 -14.742 1 22.16 13 PRO B C 1
ATOM 2994 O O . PRO B 1 13 ? 52.688 -11.062 -14.258 1 22.16 13 PRO B O 1
ATOM 2997 N N . LEU B 1 14 ? 53.125 -9.078 -13.922 1 20.02 14 LEU B N 1
ATOM 2998 C CA . LEU B 1 14 ? 53.219 -9.141 -12.469 1 20.02 14 LEU B CA 1
ATOM 2999 C C . LEU B 1 14 ? 51.812 -9.336 -11.867 1 20.02 14 LEU B C 1
ATOM 3001 O O . LEU B 1 14 ? 50.938 -8.5 -12.062 1 20.02 14 LEU B O 1
ATOM 3005 N N . ALA B 1 15 ? 51.281 -10.609 -11.609 1 21.02 15 ALA B N 1
ATOM 3006 C CA . ALA B 1 15 ? 50.156 -11.211 -10.906 1 21.02 15 ALA B CA 1
ATOM 3007 C C . ALA B 1 15 ? 50.062 -10.727 -9.461 1 21.02 15 ALA B C 1
ATOM 3009 O O . ALA B 1 15 ? 50.812 -11.219 -8.594 1 21.02 15 ALA B O 1
ATOM 3010 N N . LEU B 1 16 ? 50.281 -9.391 -9.148 1 19.55 16 LEU B N 1
ATOM 3011 C CA . LEU B 1 16 ? 50.344 -9.055 -7.734 1 19.55 16 LEU B CA 1
ATOM 3012 C C . LEU B 1 16 ? 49.094 -9.539 -7.012 1 19.55 16 LEU B C 1
ATOM 3014 O O . LEU B 1 16 ? 47.969 -9.25 -7.445 1 19.55 16 LEU B O 1
ATOM 3018 N N . SER B 1 17 ? 49.125 -10.617 -6.113 1 20.7 17 SER B N 1
ATOM 3019 C CA . SER B 1 17 ? 48.344 -11.391 -5.156 1 20.7 17 SER B CA 1
ATOM 3020 C C . SER B 1 17 ? 47.75 -10.492 -4.066 1 20.7 17 SER B C 1
ATOM 3022 O O . SER B 1 17 ? 48.344 -10.352 -2.992 1 20.7 17 SER B O 1
ATOM 3024 N N . LEU B 1 18 ? 47.375 -9.219 -4.301 1 20.64 18 LEU B N 1
ATOM 3025 C CA . LEU B 1 18 ? 47.031 -8.484 -3.088 1 20.64 18 LEU B CA 1
ATOM 3026 C C . LEU B 1 18 ? 45.969 -9.227 -2.275 1 20.64 18 LEU B C 1
ATOM 3028 O O . LEU B 1 18 ? 44.875 -9.508 -2.777 1 20.64 18 LEU B O 1
ATOM 3032 N N . VAL B 1 19 ? 46.281 -10 -1.196 1 22.22 19 VAL B N 1
ATOM 3033 C CA . VAL B 1 19 ? 45.656 -10.766 -0.131 1 22.22 19 VAL B CA 1
ATOM 3034 C C . VAL B 1 19 ? 44.75 -9.852 0.702 1 22.22 19 VAL B C 1
ATOM 3036 O O . VAL B 1 19 ? 45.25 -9.047 1.494 1 22.22 19 VAL B O 1
ATOM 3039 N N . TYR B 1 20 ? 43.906 -8.961 0.156 1 20.47 20 TYR B N 1
ATOM 3040 C CA . TYR B 1 20 ? 43.188 -8.141 1.122 1 20.47 20 TYR B CA 1
ATOM 3041 C C . TYR B 1 20 ? 42.406 -9 2.113 1 20.47 20 TYR B C 1
ATOM 3043 O O . TYR B 1 20 ? 41.625 -9.859 1.715 1 20.47 20 TYR B O 1
ATOM 3051 N N . SER B 1 21 ? 42.906 -9.273 3.334 1 22.02 21 SER B N 1
ATOM 3052 C CA . SER B 1 21 ? 42.5 -9.984 4.535 1 22.02 21 SER B CA 1
ATOM 3053 C C . SER B 1 21 ? 41.219 -9.391 5.109 1 22.02 21 SER B C 1
ATOM 3055 O O . SER B 1 21 ? 41.25 -8.625 6.074 1 22.02 21 SER B O 1
ATOM 3057 N N . ASN B 1 22 ? 40.312 -8.703 4.473 1 21.27 22 ASN B N 1
ATOM 3058 C CA . ASN B 1 22 ? 39.344 -8.039 5.324 1 21.27 22 ASN B CA 1
ATOM 3059 C C . ASN B 1 22 ? 38.625 -9.039 6.223 1 21.27 22 ASN B C 1
ATOM 3061 O O . ASN B 1 22 ? 37.969 -9.961 5.73 1 21.27 22 ASN B O 1
ATOM 3065 N N . PRO B 1 23 ? 39 -9.188 7.504 1 23.83 23 PRO B N 1
ATOM 3066 C CA . PRO B 1 23 ? 38.656 -10.148 8.555 1 23.83 23 PRO B CA 1
ATOM 3067 C C . PRO B 1 23 ? 37.156 -10.125 8.898 1 23.83 23 PRO B C 1
ATOM 3069 O O . PRO B 1 23 ? 36.75 -10.727 9.898 1 23.83 23 PRO B O 1
ATOM 3072 N N . PHE B 1 24 ? 36.344 -9.18 8.453 1 23.95 24 PHE B N 1
ATOM 3073 C CA . PHE B 1 24 ? 35.125 -9.086 9.273 1 23.95 24 PHE B CA 1
ATOM 3074 C C . PHE B 1 24 ? 34.375 -10.414 9.289 1 23.95 24 PHE B C 1
ATOM 3076 O O . PHE B 1 24 ? 33.75 -10.781 8.297 1 23.95 24 PHE B O 1
ATOM 3083 N N . VAL B 1 25 ? 34.906 -11.375 9.961 1 22.47 25 VAL B N 1
ATOM 3084 C CA . VAL B 1 25 ? 34.312 -12.703 10.141 1 22.47 25 VAL B CA 1
ATOM 3085 C C . VAL B 1 25 ? 32.938 -12.578 10.781 1 22.47 25 VAL B C 1
ATOM 3087 O O . VAL B 1 25 ? 32.812 -12.094 11.906 1 22.47 25 VAL B O 1
ATOM 3090 N N . VAL B 1 26 ? 31.922 -12.188 10.078 1 20.61 26 VAL B N 1
ATOM 3091 C CA . VAL B 1 26 ? 30.578 -12.242 10.625 1 20.61 26 VAL B CA 1
ATOM 3092 C C . VAL B 1 26 ? 30.328 -13.609 11.258 1 20.61 26 VAL B C 1
ATOM 3094 O O . VAL B 1 26 ? 30.484 -14.641 10.602 1 20.61 26 VAL B O 1
ATOM 3097 N N . LYS B 1 27 ? 30.531 -13.711 12.617 1 23.42 27 LYS B N 1
ATOM 3098 C CA . LYS B 1 27 ? 30.203 -14.898 13.406 1 23.42 27 LYS B CA 1
ATOM 3099 C C . LYS B 1 27 ? 28.828 -15.438 13.039 1 23.42 27 LYS B C 1
ATOM 3101 O O . LYS B 1 27 ? 27.812 -14.742 13.203 1 23.42 27 LYS B O 1
ATOM 3106 N N . VAL B 1 28 ? 28.75 -16.219 11.953 1 21.45 28 VAL B N 1
ATOM 3107 C CA . VAL B 1 28 ? 27.531 -16.922 11.562 1 21.45 28 VAL B CA 1
ATOM 3108 C C . VAL B 1 28 ? 27.047 -17.781 12.734 1 21.45 28 VAL B C 1
ATOM 3110 O O . VAL B 1 28 ? 27.781 -18.609 13.258 1 21.45 28 VAL B O 1
ATOM 3113 N N . ALA B 1 29 ? 26.219 -17.203 13.617 1 24.31 29 ALA B N 1
ATOM 3114 C CA . ALA B 1 29 ? 25.625 -17.969 14.719 1 24.31 29 ALA B CA 1
ATOM 3115 C C . ALA B 1 29 ? 25.312 -19.391 14.289 1 24.31 29 ALA B C 1
ATOM 3117 O O . ALA B 1 29 ? 25.062 -19.656 13.109 1 24.31 29 ALA B O 1
ATOM 3118 N N . PRO B 1 30 ? 25.641 -20.391 15.117 1 23.89 30 PRO B N 1
ATOM 3119 C CA . PRO B 1 30 ? 25.516 -21.828 14.883 1 23.89 30 PRO B CA 1
ATOM 3120 C C . PRO B 1 30 ? 24.172 -22.219 14.273 1 23.89 30 PRO B C 1
ATOM 3122 O O . PRO B 1 30 ? 23.203 -21.453 14.352 1 23.89 30 PRO B O 1
ATOM 3125 N N . GLU B 1 31 ? 24.062 -23.344 13.516 1 25.48 31 GLU B N 1
ATOM 3126 C CA . GLU B 1 31 ? 23.109 -24.156 12.773 1 25.48 31 GLU B CA 1
ATOM 3127 C C . GLU B 1 31 ? 21.891 -24.5 13.633 1 25.48 31 GLU B C 1
ATOM 3129 O O . GLU B 1 31 ? 22.016 -25.297 14.578 1 25.48 31 GLU B O 1
ATOM 3134 N N . ARG B 1 32 ? 21.156 -23.578 14.219 1 26.27 32 ARG B N 1
ATOM 3135 C CA . ARG B 1 32 ? 20.016 -24.047 14.992 1 26.27 32 ARG B CA 1
ATOM 3136 C C . ARG B 1 32 ? 19.266 -25.172 14.258 1 26.27 32 ARG B C 1
ATOM 3138 O O . ARG B 1 32 ? 19.188 -25.156 13.023 1 26.27 32 ARG B O 1
ATOM 3145 N N . ASN B 1 33 ? 19.172 -26.359 14.828 1 23.94 33 ASN B N 1
ATOM 3146 C CA . ASN B 1 33 ? 18.484 -27.578 14.453 1 23.94 33 ASN B CA 1
ATOM 3147 C C . ASN B 1 33 ? 17.047 -27.297 14.023 1 23.94 33 ASN B C 1
ATOM 3149 O O . ASN B 1 33 ? 16.234 -26.797 14.812 1 23.94 33 ASN B O 1
ATOM 3153 N N . TYR B 1 34 ? 16.844 -26.953 12.766 1 24.73 34 TYR B N 1
ATOM 3154 C CA . TYR B 1 34 ? 15.586 -26.766 12.055 1 24.73 34 TYR B CA 1
ATOM 3155 C C . TYR B 1 34 ? 14.664 -27.969 12.25 1 24.73 34 TYR B C 1
ATOM 3157 O O . TYR B 1 34 ? 13.672 -28.109 11.539 1 24.73 34 TYR B O 1
ATOM 3165 N N . TYR B 1 35 ? 15.086 -29 13.117 1 24.36 35 TYR B N 1
ATOM 3166 C CA . TYR B 1 35 ? 14.25 -30.188 13.047 1 24.36 35 TYR B CA 1
ATOM 3167 C C . TYR B 1 35 ? 12.828 -29.891 13.508 1 24.36 35 TYR B C 1
ATOM 3169 O O . TYR B 1 35 ? 11.883 -30.609 13.148 1 24.36 35 TYR B O 1
ATOM 3177 N N . ASP B 1 36 ? 12.734 -29.078 14.547 1 24.5 36 ASP B N 1
ATOM 3178 C CA . ASP B 1 36 ? 11.523 -29.312 15.32 1 24.5 36 ASP B CA 1
ATOM 3179 C C . ASP B 1 36 ? 10.281 -28.875 14.547 1 24.5 36 ASP B C 1
ATOM 3181 O O . ASP B 1 36 ? 9.164 -28.953 15.062 1 24.5 36 ASP B O 1
ATOM 3185 N N . LEU B 1 37 ? 10.492 -27.969 13.562 1 25.03 37 LEU B N 1
ATOM 3186 C CA . LEU B 1 37 ? 9.219 -27.359 13.203 1 25.03 37 LEU B CA 1
ATOM 3187 C C . LEU B 1 37 ? 8.391 -28.312 12.336 1 25.03 37 LEU B C 1
ATOM 3189 O O . LEU B 1 37 ? 7.453 -27.875 11.664 1 25.03 37 LEU B O 1
ATOM 3193 N N . ILE B 1 38 ? 8.852 -29.578 12.203 1 24.47 38 ILE B N 1
ATOM 3194 C CA . ILE B 1 38 ? 8.141 -30.406 11.227 1 24.47 38 ILE B CA 1
ATOM 3195 C C . ILE B 1 38 ? 6.691 -30.594 11.68 1 24.47 38 ILE B C 1
ATOM 3197 O O . ILE B 1 38 ? 5.785 -30.703 10.844 1 24.47 38 ILE B O 1
ATOM 3201 N N . SER B 1 39 ? 6.469 -30.953 12.977 1 23.83 39 SER B N 1
ATOM 3202 C CA . SER B 1 39 ? 5.438 -31.953 13.258 1 23.83 39 SER B CA 1
ATOM 3203 C C . SER B 1 39 ? 4.043 -31.375 13.047 1 23.83 39 SE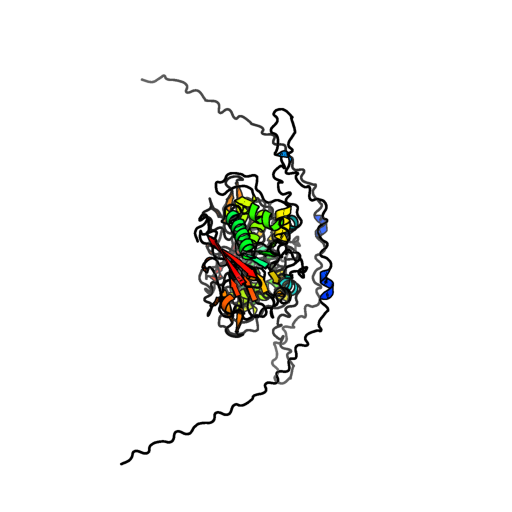R B C 1
ATOM 3205 O O . SER B 1 39 ? 3.043 -32.062 13.203 1 23.83 39 SER B O 1
ATOM 3207 N N . VAL B 1 40 ? 3.889 -30.109 13.266 1 26.62 40 VAL B N 1
ATOM 3208 C CA . VAL B 1 40 ? 2.512 -29.891 13.695 1 26.62 40 VAL B CA 1
ATOM 3209 C C . VAL B 1 40 ? 1.568 -30.031 12.5 1 26.62 40 VAL B C 1
ATOM 3211 O O . VAL B 1 40 ? 1.028 -29.047 12.008 1 26.62 40 VAL B O 1
ATOM 3214 N N . TRP B 1 41 ? 1.99 -30.578 11.375 1 23.34 41 TRP B N 1
ATOM 3215 C CA . TRP B 1 41 ? 0.953 -30.672 10.352 1 23.34 41 TRP B CA 1
ATOM 3216 C C . TRP B 1 41 ? -0.172 -31.594 10.805 1 23.34 41 TRP B C 1
ATOM 3218 O O . TRP B 1 41 ? 0.017 -32.812 10.914 1 23.34 41 TRP B O 1
ATOM 3228 N N . ARG B 1 42 ? -0.898 -31.312 11.867 1 25.61 42 ARG B N 1
ATOM 3229 C CA . ARG B 1 42 ? -2.035 -32.219 12.086 1 25.61 42 ARG B CA 1
ATOM 3230 C C . ARG B 1 42 ? -2.949 -32.25 10.867 1 25.61 42 ARG B C 1
ATOM 3232 O O . ARG B 1 42 ? -3.34 -31.188 10.352 1 25.61 42 ARG B O 1
ATOM 3239 N N . PRO B 1 43 ? -2.928 -33.312 10.125 1 25.91 43 PRO B N 1
ATOM 3240 C CA . PRO B 1 43 ? -3.893 -33.5 9.047 1 25.91 43 PRO B CA 1
ATOM 3241 C C . PRO B 1 43 ? -5.305 -33.062 9.422 1 25.91 43 PRO B C 1
ATOM 3243 O O . PRO B 1 43 ? -5.656 -33.062 10.609 1 25.91 43 PRO B O 1
ATOM 3246 N N . TRP B 1 44 ? -5.883 -32.25 8.695 1 25.05 44 TRP B N 1
ATOM 3247 C CA . TRP B 1 44 ? -7.301 -31.938 8.859 1 25.05 44 TRP B CA 1
ATOM 3248 C C . TRP B 1 44 ? -8.094 -33.188 9.203 1 25.05 44 TRP B C 1
ATOM 3250 O O . TRP B 1 44 ? -7.727 -34.312 8.789 1 25.05 44 TRP B O 1
ATOM 3260 N N . PRO B 1 45 ? -8.695 -33.281 10.312 1 26.2 45 PRO B N 1
ATOM 3261 C CA . PRO B 1 45 ? -9.531 -34.469 10.602 1 26.2 45 PRO B CA 1
ATOM 3262 C C . PRO B 1 45 ? -10.328 -34.938 9.383 1 26.2 45 PRO B C 1
ATOM 3264 O O . PRO B 1 45 ? -10.727 -34.094 8.547 1 26.2 45 PRO B O 1
ATOM 3267 N N . GLU B 1 46 ? -10.117 -36.188 8.844 1 25.56 46 GLU B N 1
ATOM 3268 C CA . GLU B 1 46 ? -10.719 -37 7.77 1 25.56 46 GLU B CA 1
ATOM 3269 C C . GLU B 1 46 ? -12.234 -36.812 7.734 1 25.56 46 GLU B C 1
ATOM 3271 O O . GLU B 1 46 ? -12.875 -37.062 6.711 1 25.56 46 GLU B O 1
ATOM 3276 N N . ASN B 1 47 ? -12.938 -36.719 8.914 1 24.14 47 ASN B N 1
ATOM 3277 C CA . ASN B 1 47 ? -14.312 -37.188 8.938 1 24.14 47 ASN B CA 1
ATOM 3278 C C . ASN B 1 47 ? -15.234 -36.312 8.117 1 24.14 47 ASN B C 1
ATOM 3280 O O . ASN B 1 47 ? -16.359 -36.688 7.801 1 24.14 47 ASN B O 1
ATOM 3284 N N . SER B 1 48 ? -15.141 -35 8.18 1 24.03 48 SER B N 1
ATOM 3285 C CA . SER B 1 48 ? -16.422 -34.406 7.812 1 24.03 48 SER B CA 1
ATOM 3286 C C . SER B 1 48 ? -16.609 -34.375 6.301 1 24.03 48 SER B C 1
ATOM 3288 O O . SER B 1 48 ? -16.703 -33.281 5.711 1 24.03 48 SER B O 1
ATOM 3290 N N . LEU B 1 49 ? -15.875 -35.25 5.547 1 24.34 49 LEU B N 1
ATOM 3291 C CA . LEU B 1 49 ? -16.219 -35.375 4.133 1 24.34 49 LEU B CA 1
ATOM 3292 C C . LEU B 1 49 ? -17.656 -35.844 3.955 1 24.34 49 LEU B C 1
ATOM 3294 O O . LEU B 1 49 ? -17.984 -37 4.215 1 24.34 49 LEU B O 1
ATOM 3298 N N . THR B 1 50 ? -18.641 -35.125 4.262 1 24.03 50 THR B N 1
ATOM 3299 C CA . THR B 1 50 ? -19.969 -35.5 3.805 1 24.03 50 THR B CA 1
ATOM 3300 C C . THR B 1 50 ? -19.953 -35.844 2.316 1 24.03 50 THR B C 1
ATOM 3302 O O . THR B 1 50 ? -19.594 -35 1.489 1 24.03 50 THR B O 1
ATOM 3305 N N . ARG B 1 51 ? -19.641 -37.125 1.998 1 24.98 51 ARG B N 1
ATOM 3306 C CA . ARG B 1 51 ? -19.844 -37.781 0.714 1 24.98 51 ARG B CA 1
ATOM 3307 C C . ARG B 1 51 ? -21.188 -37.406 0.102 1 24.98 51 ARG B C 1
ATOM 3309 O O . ARG B 1 51 ? -22.234 -37.719 0.638 1 24.98 51 ARG B O 1
ATOM 3316 N N . CYS B 1 52 ? -21.312 -36.281 -0.536 1 25.19 52 CYS B N 1
ATOM 3317 C CA . CYS B 1 52 ? -22.484 -36.156 -1.397 1 25.19 52 CYS B CA 1
ATOM 3318 C C . CYS B 1 52 ? -22.594 -37.344 -2.342 1 25.19 52 CYS B C 1
ATOM 3320 O O . CYS B 1 52 ? -21.656 -37.656 -3.068 1 25.19 52 CYS B O 1
ATOM 3322 N N . ASP B 1 53 ? -23.266 -38.438 -1.965 1 24.41 53 ASP B N 1
ATOM 3323 C CA . ASP B 1 53 ? -23.688 -39.594 -2.762 1 24.41 53 ASP B CA 1
ATOM 3324 C C . ASP B 1 53 ? -24.109 -39.156 -4.164 1 24.41 53 ASP B C 1
ATOM 3326 O O . ASP B 1 53 ? -24.969 -38.281 -4.312 1 24.41 53 ASP B O 1
ATOM 3330 N N . ASN B 1 54 ? -23.297 -39.281 -5.098 1 25.5 54 ASN B N 1
ATOM 3331 C CA . ASN B 1 54 ? -23.5 -39.094 -6.531 1 25.5 54 ASN B CA 1
ATOM 3332 C C . ASN B 1 54 ? -24.688 -39.906 -7.035 1 25.5 54 ASN B C 1
ATOM 3334 O O . ASN B 1 54 ? -24.906 -40.031 -8.242 1 25.5 54 ASN B O 1
ATOM 3338 N N . GLN B 1 55 ? -25.156 -40.906 -6.184 1 25.56 55 GLN B N 1
ATOM 3339 C CA . GLN B 1 55 ? -26.047 -41.875 -6.828 1 25.56 55 GLN B CA 1
ATOM 3340 C C . GLN B 1 55 ? -27.344 -41.219 -7.27 1 25.56 55 GLN B C 1
ATOM 3342 O O . GLN B 1 55 ? -28.141 -41.812 -7.992 1 25.56 55 GLN B O 1
ATOM 3347 N N . SER B 1 56 ? -27.812 -40.188 -6.516 1 27.02 56 SER B N 1
ATOM 3348 C CA . SER B 1 56 ? -29.234 -39.969 -6.727 1 27.02 56 SER B CA 1
ATOM 3349 C C . SER B 1 56 ? -29.516 -39.469 -8.141 1 27.02 56 SER B C 1
ATOM 3351 O O . SER B 1 56 ? -30.625 -39 -8.43 1 27.02 56 SER B O 1
ATOM 3353 N N . VAL B 1 57 ? -28.531 -39.438 -9.031 1 26.25 57 VAL B N 1
ATOM 3354 C CA . VAL B 1 57 ? -29.047 -38.969 -10.32 1 26.25 57 VAL B CA 1
ATOM 3355 C C . VAL B 1 57 ? -29.938 -40.031 -10.945 1 26.25 57 VAL B C 1
ATOM 3357 O O . VAL B 1 57 ? -30.391 -39.875 -12.078 1 26.25 57 VAL B O 1
ATOM 3360 N N . LEU B 1 58 ? -29.781 -41.25 -10.445 1 26 58 LEU B N 1
ATOM 3361 C CA . LEU B 1 58 ? -30.438 -42.125 -11.414 1 26 58 LEU B CA 1
ATOM 3362 C C . LEU B 1 58 ? -31.922 -41.812 -11.516 1 26 58 LEU B C 1
ATOM 3364 O O . LEU B 1 58 ? -32.438 -41.625 -12.609 1 26 58 LEU B O 1
ATOM 3368 N N . SER B 1 59 ? -32.781 -42.781 -10.93 1 25.73 59 SER B N 1
ATOM 3369 C CA . SER B 1 59 ? -34.156 -43.031 -11.305 1 25.73 59 SER B CA 1
ATOM 3370 C C . SER B 1 59 ? -35.062 -41.875 -10.852 1 25.73 59 SER B C 1
ATOM 3372 O O . SER B 1 59 ? -35.094 -41.531 -9.672 1 25.73 59 SER B O 1
ATOM 3374 N N . VAL B 1 60 ? -35.469 -40.969 -11.789 1 26.53 60 VAL B N 1
ATOM 3375 C CA . VAL B 1 60 ? -36.469 -39.938 -11.812 1 26.53 60 VAL B CA 1
ATOM 3376 C C . VAL B 1 60 ? -37.812 -40.531 -11.375 1 26.53 60 VAL B C 1
ATOM 3378 O O . VAL B 1 60 ? -38.625 -40.938 -12.219 1 26.53 60 VAL B O 1
ATOM 3381 N N . SER B 1 61 ? -37.844 -41.531 -10.484 1 26.22 61 SER B N 1
ATOM 3382 C CA . SER B 1 61 ? -39.281 -41.75 -10.305 1 26.22 61 SER B CA 1
ATOM 3383 C C . SER B 1 61 ? -40 -40.469 -9.828 1 26.22 61 SER B C 1
ATOM 3385 O O . SER B 1 61 ? -39.406 -39.656 -9.117 1 26.22 61 SER B O 1
ATOM 3387 N N . LYS B 1 62 ? -41.25 -40.094 -10.445 1 27.25 62 LYS B N 1
ATOM 3388 C CA . LYS B 1 62 ? -42.125 -38.938 -10.508 1 27.25 62 LYS B CA 1
ATOM 3389 C C . LYS B 1 62 ? -42.344 -38.344 -9.125 1 27.25 62 LYS B C 1
ATOM 3391 O O . LYS B 1 62 ? -42.344 -37.125 -8.953 1 27.25 62 LYS B O 1
ATOM 3396 N N . ASP B 1 63 ? -43.062 -38.938 -8.234 1 26.23 63 ASP B N 1
ATOM 3397 C CA . ASP B 1 63 ? -43.969 -38.344 -7.277 1 26.23 63 ASP B CA 1
ATOM 3398 C C . ASP B 1 63 ? -43.25 -37.875 -6.023 1 26.23 63 ASP B C 1
ATOM 3400 O O . ASP B 1 63 ? -43.875 -37.406 -5.078 1 26.23 63 ASP B O 1
ATOM 3404 N N . THR B 1 64 ? -42.094 -38.562 -5.609 1 29.48 64 THR B N 1
ATOM 3405 C CA . THR B 1 64 ? -41.875 -38.469 -4.172 1 29.48 64 THR B CA 1
ATOM 3406 C C . THR B 1 64 ? -41.344 -37.062 -3.805 1 29.48 64 THR B C 1
ATOM 3408 O O . THR B 1 64 ? -40.469 -36.531 -4.488 1 29.48 64 THR B O 1
ATOM 3411 N N . ASN B 1 65 ? -42.062 -36.188 -2.963 1 29.09 65 ASN B N 1
ATOM 3412 C CA . ASN B 1 65 ? -41.844 -34.844 -2.432 1 29.09 65 ASN B CA 1
ATOM 3413 C C . ASN B 1 65 ? -40.469 -34.688 -1.834 1 29.09 65 ASN B C 1
ATOM 3415 O O . ASN B 1 65 ? -40.281 -34.844 -0.625 1 29.09 65 ASN B O 1
ATOM 3419 N N . ASP B 1 66 ? -39.438 -35.469 -2.256 1 30.5 66 ASP B N 1
ATOM 3420 C CA . ASP B 1 66 ? -38.156 -35.438 -1.552 1 30.5 66 ASP B CA 1
ATOM 3421 C C . ASP B 1 66 ? -37.562 -34.062 -1.55 1 30.5 66 ASP B C 1
ATOM 3423 O O . ASP B 1 66 ? -37.344 -33.438 -2.609 1 30.5 66 ASP B O 1
ATOM 3427 N N . SER B 1 67 ? -37.812 -33.219 -0.443 1 31.27 67 SER B N 1
ATOM 3428 C CA . SER B 1 67 ? -37.188 -31.922 -0.129 1 31.27 67 SER B CA 1
ATOM 3429 C C . SER B 1 67 ? -35.719 -31.906 -0.457 1 31.27 67 SER B C 1
ATOM 3431 O O . SER B 1 67 ? -34.906 -32.531 0.237 1 31.27 67 SER B O 1
ATOM 3433 N N . THR B 1 68 ? -35.281 -32.125 -1.678 1 31.42 68 THR B N 1
ATOM 3434 C CA . THR B 1 68 ? -33.938 -31.938 -2.18 1 31.42 68 THR B CA 1
ATOM 3435 C C . THR B 1 68 ? -33.312 -30.656 -1.612 1 31.42 68 THR B C 1
ATOM 3437 O O . THR B 1 68 ? -33.781 -29.562 -1.898 1 31.42 68 THR B O 1
ATOM 3440 N N . ASP B 1 69 ? -32.969 -30.688 -0.286 1 30.28 69 ASP B N 1
ATOM 3441 C CA . ASP B 1 69 ? -32.156 -29.641 0.28 1 30.28 69 ASP B CA 1
ATOM 3442 C C . ASP B 1 69 ? -31.078 -29.188 -0.718 1 30.28 69 ASP B C 1
ATOM 3444 O O . ASP B 1 69 ? -30.125 -29.922 -0.999 1 30.28 69 ASP B O 1
ATOM 3448 N N . VAL B 1 70 ? -31.438 -28.703 -1.827 1 32.09 70 VAL B N 1
ATOM 3449 C CA . VAL B 1 70 ? -30.609 -27.953 -2.76 1 32.09 70 VAL B CA 1
ATOM 3450 C C . VAL B 1 70 ? -29.531 -27.188 -1.991 1 32.09 70 VAL B C 1
ATOM 3452 O O . VAL B 1 70 ? -29.828 -26.5 -1.014 1 32.09 70 VAL B O 1
ATOM 3455 N N . CYS B 1 71 ? -28.312 -27.719 -1.858 1 32.25 71 CYS B N 1
ATOM 3456 C CA . CYS B 1 71 ? -27.125 -27.047 -1.346 1 32.25 71 CYS B CA 1
ATOM 3457 C C . CYS B 1 71 ? -27.156 -25.562 -1.679 1 32.25 71 CYS B C 1
ATOM 3459 O O . CYS B 1 71 ? -27.141 -25.188 -2.852 1 32.25 71 CYS B O 1
ATOM 3461 N N . ARG B 1 72 ? -28.016 -24.75 -1.093 1 35.72 72 ARG B N 1
ATOM 3462 C CA . ARG B 1 72 ? -28.062 -23.297 -1.18 1 35.72 72 ARG B CA 1
ATOM 3463 C C . ARG B 1 72 ? -26.656 -22.719 -1.396 1 35.72 72 ARG B C 1
ATOM 3465 O O . ARG B 1 72 ? -25.688 -23.219 -0.831 1 35.72 72 ARG B O 1
ATOM 3472 N N . PRO B 1 73 ? -26.375 -22.109 -2.523 1 45.19 73 PRO B N 1
ATOM 3473 C CA . PRO B 1 73 ? -25.125 -21.375 -2.721 1 45.19 73 PRO B CA 1
ATOM 3474 C C . PRO B 1 73 ? -24.562 -20.797 -1.42 1 45.19 73 PRO B C 1
ATOM 3476 O O . PRO B 1 73 ? -25.297 -20.156 -0.659 1 45.19 73 PRO B O 1
ATOM 3479 N N . GLN B 1 74 ? -23.766 -21.438 -0.653 1 54.19 74 GLN B N 1
ATOM 3480 C CA . GLN B 1 74 ? -23.266 -21.078 0.665 1 54.19 74 GLN B CA 1
ATOM 3481 C C . GLN B 1 74 ? -22.672 -19.656 0.657 1 54.19 74 GLN B C 1
ATOM 3483 O O . GLN B 1 74 ? -21.672 -19.406 -0.015 1 54.19 74 GLN B O 1
ATOM 3488 N N . TYR B 1 75 ? -23.484 -18.625 0.834 1 64.38 75 TYR B N 1
ATOM 3489 C CA . TYR B 1 75 ? -23.094 -17.234 1.035 1 64.38 75 TYR B CA 1
ATOM 3490 C C . TYR B 1 75 ? -22.047 -17.109 2.123 1 64.38 75 TYR B C 1
ATOM 3492 O O . TYR B 1 75 ? -22 -17.906 3.059 1 64.38 75 TYR B O 1
ATOM 3500 N N . ARG B 1 76 ? -21.031 -16.359 1.845 1 85.75 76 ARG B N 1
ATOM 3501 C CA . ARG B 1 76 ? -19.969 -16.047 2.791 1 85.75 76 ARG B CA 1
ATOM 3502 C C . ARG B 1 76 ? -20.531 -15.508 4.102 1 85.75 76 ARG B C 1
ATOM 3504 O O . ARG B 1 76 ? -21.516 -14.758 4.098 1 85.75 76 ARG B O 1
ATOM 3511 N N . SER B 1 77 ? -20.062 -16 5.207 1 88.38 77 SER B N 1
ATOM 3512 C CA . SER B 1 77 ? -20.438 -15.461 6.512 1 88.38 77 SER B CA 1
ATOM 3513 C C . SER B 1 77 ? -19.781 -14.109 6.754 1 88.38 77 SER B C 1
ATOM 3515 O O . SER B 1 77 ? -20.25 -13.328 7.586 1 88.38 77 SER B O 1
ATOM 3517 N N . ASN B 1 78 ? -18.625 -13.82 6.102 1 90.12 78 ASN B N 1
ATOM 3518 C CA . ASN B 1 78 ? -17.797 -12.633 6.289 1 90.12 78 ASN B CA 1
ATOM 3519 C C . ASN B 1 78 ? -17.297 -12.516 7.727 1 90.12 78 ASN B C 1
ATOM 3521 O O . ASN B 1 78 ? -17.219 -11.422 8.281 1 90.12 78 ASN B O 1
ATOM 3525 N N . ARG B 1 79 ? -17.031 -13.68 8.328 1 92.38 79 ARG B N 1
ATOM 3526 C CA . ARG B 1 79 ? -16.578 -13.719 9.719 1 92.38 79 ARG B CA 1
ATOM 3527 C C . ARG B 1 79 ? -15.398 -14.664 9.891 1 92.38 79 ARG B C 1
ATOM 3529 O O . ARG B 1 79 ? -15.094 -15.086 11.008 1 92.38 79 ARG B O 1
ATOM 3536 N N . THR B 1 80 ? -14.859 -15.055 8.781 1 94.31 80 THR B N 1
ATOM 3537 C CA . THR B 1 80 ? -13.664 -15.883 8.883 1 94.31 80 THR B CA 1
ATOM 3538 C C . THR B 1 80 ? -12.531 -15.117 9.562 1 94.31 80 THR B C 1
ATOM 3540 O O . THR B 1 80 ? -12.586 -13.891 9.672 1 94.31 80 THR B O 1
ATOM 3543 N N . PRO B 1 81 ? -11.594 -15.875 10.078 1 95.12 81 PRO B N 1
ATOM 3544 C CA . PRO B 1 81 ? -10.445 -15.172 10.664 1 95.12 81 PRO B CA 1
ATOM 3545 C C . PRO B 1 81 ? -9.836 -14.141 9.719 1 95.12 81 PRO B C 1
ATOM 3547 O O . PRO B 1 81 ? -9.391 -13.078 10.164 1 95.12 81 PRO B O 1
ATOM 3550 N N . ALA B 1 82 ? -9.867 -14.422 8.461 1 96.31 82 ALA B N 1
ATOM 3551 C CA . ALA B 1 82 ? -9.352 -13.477 7.469 1 96.31 82 ALA B CA 1
ATOM 3552 C C . ALA B 1 82 ? -10.234 -12.234 7.391 1 96.31 82 ALA B C 1
ATOM 3554 O O . ALA B 1 82 ? -9.727 -11.109 7.273 1 96.31 82 ALA B O 1
ATOM 3555 N N . ASP B 1 83 ? -11.492 -12.43 7.465 1 95.5 83 ASP B N 1
ATOM 3556 C CA . ASP B 1 83 ? -12.43 -11.305 7.473 1 95.5 83 ASP B CA 1
ATOM 3557 C C . ASP B 1 83 ? -12.195 -10.398 8.68 1 95.5 83 ASP B C 1
ATOM 3559 O O . ASP B 1 83 ? -12.117 -9.18 8.539 1 95.5 83 ASP B O 1
ATOM 3563 N N . ILE B 1 84 ? -12.109 -11 9.789 1 94 84 ILE B N 1
ATOM 3564 C CA . ILE B 1 84 ? -11.922 -10.266 11.031 1 94 84 ILE B CA 1
ATOM 3565 C C . ILE B 1 84 ? -10.625 -9.461 10.977 1 94 84 ILE B C 1
ATOM 3567 O O . ILE B 1 84 ? -10.602 -8.289 11.352 1 94 84 ILE B O 1
ATOM 3571 N N . HIS B 1 85 ? -9.617 -10.133 10.484 1 92.69 85 HIS B N 1
ATOM 3572 C CA . HIS B 1 85 ? -8.328 -9.461 10.336 1 92.69 85 HIS B CA 1
ATOM 3573 C C . HIS B 1 85 ? -8.445 -8.258 9.406 1 92.69 85 HIS B C 1
ATOM 3575 O O . HIS B 1 85 ? -7.957 -7.168 9.727 1 92.69 85 HIS B O 1
ATOM 3581 N N . PHE B 1 86 ? -9.047 -8.352 8.336 1 93.56 86 PHE B N 1
ATOM 3582 C CA . PHE B 1 86 ? -9.156 -7.289 7.344 1 93.56 86 PHE B CA 1
ATOM 3583 C C . PHE B 1 86 ? -10 -6.137 7.871 1 93.56 86 PHE B C 1
ATOM 3585 O O . PHE B 1 86 ? -9.719 -4.973 7.586 1 93.56 86 PHE B O 1
ATOM 3592 N N . GLN B 1 87 ? -11.031 -6.438 8.562 1 86.69 87 GLN B N 1
ATOM 3593 C CA . GLN B 1 87 ? -11.875 -5.402 9.148 1 86.69 87 GLN B CA 1
ATOM 3594 C C . GLN B 1 87 ? -11.094 -4.555 10.148 1 86.69 87 GLN B C 1
ATOM 3596 O O . GLN B 1 87 ? -11.305 -3.344 10.234 1 86.69 87 GLN B O 1
ATOM 3601 N N . LYS B 1 88 ? -10.227 -5.25 10.805 1 82.94 88 LYS B N 1
ATOM 3602 C CA . LYS B 1 88 ? -9.469 -4.57 11.852 1 82.94 88 LYS B CA 1
ATOM 3603 C C . LYS B 1 88 ? -8.297 -3.791 11.266 1 82.94 88 LYS B C 1
ATOM 3605 O O . LYS B 1 88 ? -8.023 -2.664 11.68 1 82.94 88 LYS B O 1
ATOM 3610 N N . TYR B 1 89 ? -7.625 -4.359 10.227 1 82.31 89 TYR B N 1
ATOM 3611 C CA . TYR B 1 89 ? -6.34 -3.805 9.812 1 82.31 89 TYR B CA 1
ATOM 3612 C C . TYR B 1 89 ? -6.402 -3.289 8.383 1 82.31 89 TYR B C 1
ATOM 3614 O O . TYR B 1 89 ? -5.484 -2.607 7.922 1 82.31 89 TYR B O 1
ATOM 3622 N N . HIS B 1 90 ? -7.453 -3.617 7.648 1 84.25 90 HIS B N 1
ATOM 3623 C CA . HIS B 1 90 ? -7.629 -3.217 6.258 1 84.25 90 HIS B CA 1
ATOM 3624 C C . HIS B 1 90 ? -6.492 -3.738 5.383 1 84.25 90 HIS B C 1
ATOM 3626 O O . HIS B 1 90 ? -6.023 -3.037 4.484 1 84.25 90 HIS B O 1
ATOM 3632 N N . GLN B 1 91 ? -5.969 -4.934 5.801 1 87.69 91 GLN B N 1
ATOM 3633 C CA . GLN B 1 91 ? -4.938 -5.664 5.074 1 87.69 91 GLN B CA 1
ATOM 3634 C C . GLN B 1 91 ? -5.215 -7.164 5.078 1 87.69 91 GLN B C 1
ATOM 3636 O O . GLN B 1 91 ? -5.812 -7.688 6.023 1 87.69 91 GLN B O 1
ATOM 3641 N N . ILE B 1 92 ? -4.824 -7.75 3.988 1 94.88 92 ILE B N 1
ATOM 3642 C CA . ILE B 1 92 ? -4.961 -9.203 3.975 1 94.88 92 ILE B CA 1
ATOM 3643 C C . ILE B 1 92 ? -4 -9.82 4.984 1 94.88 92 ILE B C 1
ATOM 3645 O O . ILE B 1 92 ? -2.854 -9.383 5.109 1 94.88 92 ILE B O 1
ATOM 3649 N N . PRO B 1 93 ? -4.391 -10.852 5.664 1 93.56 93 PRO B N 1
ATOM 3650 C CA . PRO B 1 93 ? -3.492 -11.484 6.633 1 93.56 93 PRO B CA 1
ATOM 3651 C C . PRO B 1 93 ? -2.361 -12.266 5.965 1 93.56 93 PRO B C 1
ATOM 3653 O O . PRO B 1 93 ? -2.51 -12.734 4.832 1 93.56 93 PRO B O 1
ATOM 3656 N N . LYS B 1 94 ? -1.269 -12.359 6.707 1 93.31 94 LYS B N 1
ATOM 3657 C CA . LYS B 1 94 ? -0.201 -13.25 6.266 1 93.31 94 LYS B CA 1
ATOM 3658 C C . LYS B 1 94 ? -0.608 -14.711 6.422 1 93.31 94 LYS B C 1
ATOM 3660 O O . LYS B 1 94 ? -1.305 -15.07 7.375 1 93.31 94 LYS B O 1
ATOM 3665 N N . PRO B 1 95 ? -0.182 -15.492 5.445 1 97.31 95 PRO B N 1
ATOM 3666 C CA . PRO B 1 95 ? -0.476 -16.922 5.602 1 97.31 95 PRO B CA 1
ATOM 3667 C C . PRO B 1 95 ? 0.288 -17.547 6.762 1 97.31 95 PRO B C 1
ATOM 3669 O O . PRO B 1 95 ? 1.261 -16.969 7.254 1 97.31 95 PRO B O 1
ATOM 3672 N N . LYS B 1 96 ? -0.182 -18.672 7.152 1 95.38 96 LYS B N 1
ATOM 3673 C CA . LYS B 1 96 ? 0.477 -19.406 8.234 1 95.38 96 LYS B CA 1
ATOM 3674 C C . LYS B 1 96 ? 1.919 -19.75 7.867 1 95.38 96 LYS B C 1
ATOM 3676 O O . LYS B 1 96 ? 2.818 -19.641 8.703 1 95.38 96 LYS B O 1
ATOM 3681 N N . LYS B 1 97 ? 2.109 -20.109 6.605 1 96.69 97 LYS B N 1
ATOM 3682 C CA . LYS B 1 97 ? 3.439 -20.391 6.074 1 96.69 97 LYS B CA 1
ATOM 3683 C C . LYS B 1 97 ? 3.734 -19.531 4.844 1 96.69 97 LYS B C 1
ATOM 3685 O O . LYS B 1 97 ? 3.193 -19.781 3.766 1 96.69 97 LYS B O 1
ATOM 3690 N N . MET B 1 98 ? 4.645 -18.625 5.051 1 97.31 98 MET B N 1
ATOM 3691 C CA . MET B 1 98 ? 5.023 -17.75 3.949 1 97.31 98 MET B CA 1
ATOM 3692 C C . MET B 1 98 ? 5.75 -18.516 2.857 1 97.31 98 MET B C 1
ATOM 3694 O O . MET B 1 98 ? 5.527 -18.281 1.668 1 97.31 98 MET B O 1
ATOM 3698 N N . HIS B 1 99 ? 6.621 -19.375 3.381 1 98.31 99 HIS B N 1
ATOM 3699 C CA . HIS B 1 99 ? 7.469 -20.188 2.523 1 98.31 99 HIS B CA 1
ATOM 3700 C C . HIS B 1 99 ? 7.309 -21.672 2.848 1 98.31 99 HIS B C 1
ATOM 3702 O O . HIS B 1 99 ? 7.855 -22.156 3.838 1 98.31 99 HIS B O 1
ATOM 3708 N N . LEU B 1 100 ? 6.617 -22.359 1.96 1 98 100 LEU B N 1
ATOM 3709 C CA . LEU B 1 100 ? 6.316 -23.766 2.195 1 98 100 LEU B CA 1
ATOM 3710 C C . LEU B 1 100 ? 7.426 -24.656 1.646 1 98 100 LEU B C 1
ATOM 3712 O O . LEU B 1 100 ? 7.973 -24.391 0.574 1 98 100 LEU B O 1
ATOM 3716 N N . ILE B 1 101 ? 7.766 -25.672 2.361 1 97.12 101 ILE B N 1
ATOM 3717 C CA . ILE B 1 101 ? 8.672 -26.703 1.886 1 97.12 101 ILE B CA 1
ATOM 3718 C C . ILE B 1 101 ? 7.887 -27.984 1.58 1 97.12 101 ILE B C 1
ATOM 3720 O O . ILE B 1 101 ? 7.133 -28.469 2.424 1 97.12 101 ILE B O 1
ATOM 3724 N N . LEU B 1 102 ? 7.988 -28.406 0.355 1 94.88 102 LEU B N 1
ATOM 3725 C CA . LEU B 1 102 ? 7.27 -29.609 -0.049 1 94.88 102 LEU B CA 1
ATOM 3726 C C . LEU B 1 102 ? 7.688 -30.797 0.8 1 94.88 102 LEU B C 1
ATOM 3728 O O . LEU B 1 102 ? 8.883 -31.047 0.991 1 94.88 102 LEU B O 1
ATOM 3732 N N . PRO B 1 103 ? 6.746 -31.469 1.369 1 82.88 103 PRO B N 1
ATOM 3733 C CA . PRO B 1 103 ? 7.102 -32.625 2.172 1 82.88 103 PRO B CA 1
ATOM 3734 C C . PRO B 1 103 ? 7.738 -33.75 1.341 1 82.88 103 PRO B C 1
ATOM 3736 O O . PRO B 1 103 ? 7.59 -33.781 0.116 1 82.88 103 PRO B O 1
ATOM 3739 N N . GLN B 1 104 ? 8.484 -34.562 2.074 1 75.81 104 GLN B N 1
ATOM 3740 C CA . GLN B 1 104 ? 9.109 -35.719 1.412 1 75.81 104 GLN B CA 1
ATOM 3741 C C . GLN B 1 104 ? 8.062 -36.625 0.792 1 75.81 104 GLN B C 1
ATOM 3743 O O . GLN B 1 104 ? 6.988 -36.812 1.357 1 75.81 104 GLN B O 1
ATOM 3748 N N . VAL B 1 105 ? 8.305 -36.906 -0.455 1 67.75 105 VAL B N 1
ATOM 3749 C CA . VAL B 1 105 ? 7.402 -37.688 -1.275 1 67.75 105 VAL B CA 1
ATOM 3750 C C . VAL B 1 105 ? 7.477 -39.156 -0.842 1 67.75 105 VAL B C 1
ATOM 3752 O O . VAL B 1 105 ? 8.555 -39.688 -0.542 1 67.75 105 VAL B O 1
ATOM 3755 N N . ASP B 1 106 ? 6.242 -39.656 -0.451 1 63.5 106 ASP B N 1
ATOM 3756 C CA . ASP B 1 106 ? 6.199 -41.094 -0.218 1 63.5 106 ASP B CA 1
ATOM 3757 C C . ASP B 1 106 ? 6.473 -41.875 -1.506 1 63.5 106 ASP B C 1
ATOM 3759 O O . ASP B 1 106 ? 6.016 -41.469 -2.582 1 63.5 106 ASP B O 1
ATOM 3763 N N . LYS B 1 107 ? 7.48 -42.719 -1.438 1 64.31 107 LYS B N 1
ATOM 3764 C CA . LYS B 1 107 ? 7.773 -43.594 -2.57 1 64.31 107 LYS B CA 1
ATOM 3765 C C . LYS B 1 107 ? 6.559 -44.438 -2.939 1 64.31 107 LYS B C 1
ATOM 3767 O O . LYS B 1 107 ? 6.344 -45.5 -2.371 1 64.31 107 LYS B O 1
ATOM 3772 N N . ASN B 1 108 ? 5.441 -43.656 -3.234 1 66.31 108 ASN B N 1
ATOM 3773 C CA . ASN B 1 108 ? 4.293 -44.438 -3.725 1 66.31 108 ASN B CA 1
ATOM 3774 C C . ASN B 1 108 ? 4.414 -44.719 -5.219 1 66.31 108 ASN B C 1
ATOM 3776 O O . ASN B 1 108 ? 4.668 -43.812 -6.012 1 66.31 108 ASN B O 1
ATOM 3780 N N . ASN B 1 109 ? 4.336 -45.938 -5.555 1 68.94 109 ASN B N 1
ATOM 3781 C CA . ASN B 1 109 ? 4.582 -46.438 -6.898 1 68.94 109 ASN B CA 1
ATOM 3782 C C . ASN B 1 109 ? 3.5 -46 -7.879 1 68.94 109 ASN B C 1
ATOM 3784 O O . ASN B 1 109 ? 3.658 -46.125 -9.094 1 68.94 109 ASN B O 1
ATOM 3788 N N . ASP B 1 110 ? 2.377 -45.312 -7.445 1 85.88 110 ASP B N 1
ATOM 3789 C CA . ASP B 1 110 ? 1.297 -44.969 -8.375 1 85.88 110 ASP B CA 1
ATOM 3790 C C . ASP B 1 110 ? 1.367 -43.531 -8.82 1 85.88 110 ASP B C 1
ATOM 3792 O O . ASP B 1 110 ? 0.58 -43.094 -9.664 1 85.88 110 ASP B O 1
ATOM 3796 N N . LYS B 1 111 ? 2.209 -42.812 -8.344 1 89.56 111 LYS B N 1
ATOM 3797 C CA . LYS B 1 111 ? 2.402 -41.438 -8.742 1 89.56 111 LYS B CA 1
ATOM 3798 C C . LYS B 1 111 ? 3.873 -41.156 -9.031 1 89.56 111 LYS B C 1
ATOM 3800 O O . LYS B 1 111 ? 4.762 -41.781 -8.461 1 89.56 111 LYS B O 1
ATOM 3805 N N . LYS B 1 112 ? 4.004 -40.312 -9.945 1 90.44 112 LYS B N 1
ATOM 3806 C CA . LYS B 1 112 ? 5.375 -40.031 -10.367 1 90.44 112 LYS B CA 1
ATOM 3807 C C . LYS B 1 112 ? 5.539 -38.562 -10.758 1 90.44 112 LYS B C 1
ATOM 3809 O O . LYS B 1 112 ? 4.711 -38.031 -11.484 1 90.44 112 LYS B O 1
ATOM 3814 N N . GLY B 1 113 ? 6.609 -37.938 -10.148 1 94.06 113 GLY B N 1
ATOM 3815 C CA . GLY B 1 113 ? 7.016 -36.625 -10.617 1 94.06 113 GLY B CA 1
ATOM 3816 C C . GLY B 1 113 ? 6.137 -35.5 -10.086 1 94.06 113 GLY B C 1
ATOM 3817 O O . GLY B 1 113 ? 5.27 -35.75 -9.242 1 94.06 113 GLY B O 1
ATOM 3818 N N . ILE B 1 114 ? 6.492 -34.312 -10.484 1 96.81 114 ILE B N 1
ATOM 3819 C CA . ILE B 1 114 ? 5.793 -33.094 -10.102 1 96.81 114 ILE B CA 1
ATOM 3820 C C . ILE B 1 114 ? 5.445 -32.281 -11.352 1 96.81 114 ILE B C 1
ATOM 3822 O O . ILE B 1 114 ? 6.27 -32.156 -12.258 1 96.81 114 ILE B O 1
ATOM 3826 N N . LEU B 1 115 ? 4.203 -31.859 -11.422 1 98.69 115 LEU B N 1
ATOM 3827 C CA . LEU B 1 115 ? 3.77 -30.969 -12.484 1 98.69 115 LEU B CA 1
ATOM 3828 C C . LEU B 1 115 ? 3.639 -29.531 -11.977 1 98.69 115 LEU B C 1
ATOM 3830 O O . LEU B 1 115 ? 2.973 -29.297 -10.969 1 98.69 115 LEU B O 1
ATOM 3834 N N . VAL B 1 116 ? 4.367 -28.578 -12.594 1 98.88 116 VAL B N 1
ATOM 3835 C CA . VAL B 1 116 ? 4.211 -27.156 -12.289 1 98.88 116 VAL B CA 1
ATOM 3836 C C . VAL B 1 116 ? 3.482 -26.469 -13.43 1 98.88 116 VAL B C 1
ATOM 3838 O O . VAL B 1 116 ? 3.84 -26.641 -14.602 1 98.88 116 VAL B O 1
ATOM 3841 N N . ILE B 1 117 ? 2.426 -25.703 -13.102 1 98.94 117 ILE B N 1
ATOM 3842 C CA . ILE B 1 117 ? 1.578 -25.109 -14.125 1 98.94 117 ILE B CA 1
ATOM 3843 C C . ILE B 1 117 ? 1.622 -23.594 -14 1 98.94 117 ILE B C 1
ATOM 3845 O O . ILE B 1 117 ? 1.592 -23.047 -12.891 1 98.94 117 ILE B O 1
ATOM 3849 N N . GLY B 1 118 ? 1.631 -22.844 -15.141 1 98.88 118 GLY B N 1
ATOM 3850 C CA . GLY B 1 118 ? 1.687 -21.391 -15.195 1 98.88 118 GLY B CA 1
ATOM 3851 C C . GLY B 1 118 ? 0.367 -20.734 -14.844 1 98.88 118 GLY B C 1
ATOM 3852 O O . GLY B 1 118 ? -0.551 -21.391 -14.352 1 98.88 118 GLY B O 1
ATOM 3853 N N . ASP B 1 119 ? 0.244 -19.406 -15.086 1 98.81 119 ASP B N 1
ATOM 3854 C CA . ASP B 1 119 ? -0.915 -18.609 -14.727 1 98.81 119 ASP B CA 1
ATOM 3855 C C . ASP B 1 119 ? -2.168 -19.078 -15.453 1 98.81 119 ASP B C 1
ATOM 3857 O O . ASP B 1 119 ? -2.191 -19.141 -16.688 1 98.81 119 ASP B O 1
ATOM 3861 N N . VAL B 1 120 ? -3.254 -19.328 -14.672 1 98.5 120 VAL B N 1
ATOM 3862 C CA . VAL B 1 120 ? -4.457 -19.938 -15.234 1 98.5 120 VAL B CA 1
ATOM 3863 C C . VAL B 1 120 ? -5.484 -18.844 -15.539 1 98.5 120 VAL B C 1
ATOM 3865 O O . VAL B 1 120 ? -6.195 -18.922 -16.547 1 98.5 120 VAL B O 1
ATOM 3868 N N . HIS B 1 121 ? -5.645 -17.891 -14.617 1 97.75 121 HIS B N 1
ATOM 3869 C CA . HIS B 1 121 ? -6.52 -16.734 -14.773 1 97.75 121 HIS B CA 1
ATOM 3870 C C . HIS B 1 121 ? -7.934 -17.156 -15.148 1 97.75 121 HIS B C 1
ATOM 3872 O O . HIS B 1 121 ? -8.508 -16.656 -16.125 1 97.75 121 HIS B O 1
ATOM 3878 N N . GLY B 1 122 ? -8.461 -18.125 -14.422 1 96.19 122 GLY B N 1
ATOM 3879 C CA . GLY B 1 122 ? -9.859 -18.5 -14.586 1 96.19 122 GLY B CA 1
ATOM 3880 C C . GLY B 1 122 ? -10.102 -19.375 -15.797 1 96.19 122 GLY B C 1
ATOM 3881 O O . GLY B 1 122 ? -11.242 -19.719 -16.109 1 96.19 122 GLY B O 1
ATOM 3882 N N . CYS B 1 123 ? -9.109 -19.734 -16.5 1 97 123 CYS B N 1
ATOM 3883 C CA . CYS B 1 123 ? -9.25 -20.625 -17.656 1 97 123 CYS B CA 1
ATOM 3884 C C . CYS B 1 123 ? -9.297 -22.078 -17.219 1 97 123 CYS B C 1
ATOM 3886 O O . CYS B 1 123 ? -8.367 -22.844 -17.5 1 97 123 CYS B O 1
ATOM 3888 N N . PHE B 1 124 ? -10.422 -22.453 -16.766 1 96.62 124 PHE B N 1
ATOM 3889 C CA . PHE B 1 124 ? -10.633 -23.734 -16.094 1 96.62 124 PHE B CA 1
ATOM 3890 C C . PHE B 1 124 ? -10.555 -24.891 -17.109 1 96.62 124 PHE B C 1
ATOM 3892 O O . PHE B 1 124 ? -9.922 -25.906 -16.844 1 96.62 124 PHE B O 1
ATOM 3899 N N . HIS B 1 125 ? -11.156 -24.703 -18.188 1 96.94 125 HIS B N 1
ATOM 3900 C CA . HIS B 1 125 ? -11.148 -25.734 -19.234 1 96.94 125 HIS B CA 1
ATOM 3901 C C . HIS B 1 125 ? -9.719 -26.031 -19.688 1 96.94 125 HIS B C 1
ATOM 3903 O O . HIS B 1 125 ? -9.344 -27.203 -19.797 1 96.94 125 HIS B O 1
ATOM 3909 N N . GLU B 1 126 ? -9.016 -25 -19.875 1 98.12 126 GLU B N 1
ATOM 3910 C CA . GLU B 1 126 ? -7.629 -25.172 -20.297 1 98.12 126 GLU B CA 1
ATOM 3911 C C . GLU B 1 126 ? -6.797 -25.844 -19.203 1 98.12 126 GLU B C 1
ATOM 3913 O O . GLU B 1 126 ? -5.902 -26.641 -19.5 1 98.12 126 GLU B O 1
ATOM 3918 N N . LEU B 1 127 ? -7.066 -25.547 -17.953 1 98.56 127 LEU B N 1
ATOM 3919 C CA . LEU B 1 127 ? -6.359 -26.172 -16.844 1 98.56 127 LEU B CA 1
ATOM 3920 C C . LEU B 1 127 ? -6.566 -27.672 -16.844 1 98.56 127 LEU B C 1
ATOM 3922 O O . LEU B 1 127 ? -5.602 -28.438 -16.734 1 98.56 127 LEU B O 1
ATOM 3926 N N . LEU B 1 128 ? -7.758 -28.109 -17 1 98.25 128 LEU B N 1
ATOM 3927 C CA . LEU B 1 128 ? -8.078 -29.547 -16.984 1 98.25 128 LEU B CA 1
ATOM 3928 C C . LEU B 1 128 ? -7.453 -30.25 -18.172 1 98.25 128 LEU B C 1
ATOM 3930 O O . LEU B 1 128 ? -6.914 -31.359 -18.031 1 98.25 128 LEU B O 1
ATOM 3934 N N . ARG B 1 129 ? -7.512 -29.609 -19.266 1 98.12 129 ARG B N 1
ATOM 3935 C CA . ARG B 1 129 ? -6.949 -30.203 -20.469 1 98.12 129 ARG B CA 1
ATOM 3936 C C . ARG B 1 129 ? -5.434 -30.344 -20.359 1 98.12 129 ARG B C 1
ATOM 3938 O O . ARG B 1 129 ? -4.863 -31.344 -20.781 1 98.12 129 ARG B O 1
ATOM 3945 N N . LEU B 1 130 ? -4.809 -29.297 -19.891 1 98.75 130 LEU B N 1
ATOM 3946 C CA . LEU B 1 130 ? -3.361 -29.359 -19.719 1 98.75 130 LEU B CA 1
ATOM 3947 C C . LEU B 1 130 ? -2.977 -30.5 -18.766 1 98.75 130 LEU B C 1
ATOM 3949 O O . LEU B 1 130 ? -2.02 -31.234 -19.016 1 98.75 130 LEU B O 1
ATOM 3953 N N . HIS B 1 131 ? -3.674 -30.594 -17.656 1 98.62 131 HIS B N 1
ATOM 3954 C CA . HIS B 1 131 ? -3.396 -31.656 -16.688 1 98.62 131 HIS B CA 1
ATOM 3955 C C . HIS B 1 131 ? -3.533 -33.031 -17.312 1 98.62 131 HIS B C 1
ATOM 3957 O O . HIS B 1 131 ? -2.678 -33.906 -17.125 1 98.62 131 HIS B O 1
ATOM 3963 N N . GLU B 1 132 ? -4.566 -33.219 -18.094 1 98.38 132 GLU B N 1
ATOM 3964 C CA . GLU B 1 132 ? -4.789 -34.5 -18.766 1 98.38 132 GLU B CA 1
ATOM 3965 C C . GLU B 1 132 ? -3.643 -34.812 -19.719 1 98.38 132 GLU B C 1
ATOM 3967 O O . GLU B 1 132 ? -3.125 -35.938 -19.734 1 98.38 132 GLU B O 1
ATOM 3972 N N . LYS B 1 133 ? -3.342 -33.875 -20.469 1 98.44 133 LYS B N 1
ATOM 3973 C CA . LYS B 1 133 ? -2.236 -34.062 -21.406 1 98.44 133 LYS B CA 1
ATOM 3974 C C . LYS B 1 133 ? -0.941 -34.406 -20.656 1 98.44 133 LYS B C 1
ATOM 3976 O O . LYS B 1 133 ? -0.17 -35.25 -21.094 1 98.44 133 LYS B O 1
ATOM 3981 N N . ALA B 1 134 ? -0.685 -33.688 -19.625 1 98.62 134 ALA B N 1
ATOM 3982 C CA . ALA B 1 134 ? 0.522 -33.938 -18.828 1 98.62 134 ALA B CA 1
ATOM 3983 C C . ALA B 1 134 ? 0.558 -35.344 -18.281 1 98.62 134 ALA B C 1
ATOM 3985 O O . ALA B 1 134 ? 1.614 -35.969 -18.25 1 98.62 134 ALA B O 1
ATOM 3986 N N . VAL B 1 135 ? -0.554 -35.844 -17.844 1 97.94 135 VAL B N 1
ATOM 3987 C CA . VAL B 1 135 ? -0.636 -37.188 -17.312 1 97.94 135 VAL B CA 1
ATOM 3988 C C . VAL B 1 135 ? -0.299 -38.188 -18.406 1 97.94 135 VAL B C 1
ATOM 3990 O O . VAL B 1 135 ? 0.436 -39.156 -18.188 1 97.94 135 VAL B O 1
ATOM 3993 N N . GLN B 1 136 ? -0.805 -37.938 -19.609 1 97.88 136 GLN B N 1
ATOM 3994 C CA . GLN B 1 136 ? -0.485 -38.812 -20.734 1 97.88 136 GLN B CA 1
ATOM 3995 C C . GLN B 1 136 ? 1.014 -38.812 -21.031 1 97.88 136 GLN B C 1
ATOM 3997 O O . GLN B 1 136 ? 1.608 -39.844 -21.25 1 97.88 136 GLN B O 1
ATOM 4002 N N . GLU B 1 137 ? 1.538 -37.625 -20.922 1 97.06 137 GLU B N 1
ATOM 4003 C CA . GLU B 1 137 ? 2.969 -37.5 -21.188 1 97.06 137 GLU B CA 1
ATOM 4004 C C . GLU B 1 137 ? 3.797 -38.062 -20.047 1 97.06 137 GLU B C 1
ATOM 4006 O O . GLU B 1 137 ? 5 -38.281 -20.188 1 97.06 137 GLU B O 1
ATOM 4011 N N . ASN B 1 138 ? 3.16 -38.281 -18.938 1 96.62 138 ASN B N 1
ATOM 4012 C CA . ASN B 1 138 ? 3.805 -38.875 -17.781 1 96.62 138 ASN B CA 1
ATOM 4013 C C . ASN B 1 138 ? 3.564 -40.375 -17.703 1 96.62 138 ASN B C 1
ATOM 4015 O O . ASN B 1 138 ? 3.557 -40.938 -16.625 1 96.62 138 ASN B O 1
ATOM 4019 N N . GLY B 1 139 ? 3.277 -41 -18.859 1 94.31 139 GLY B N 1
ATOM 4020 C CA . GLY B 1 139 ? 3.064 -42.438 -18.953 1 94.31 139 GLY B CA 1
ATOM 4021 C C . GLY B 1 139 ? 1.727 -42.875 -18.391 1 94.31 139 GLY B C 1
ATOM 4022 O O . GLY B 1 139 ? 1.578 -44.031 -17.953 1 94.31 139 GLY B O 1
ATOM 4023 N N . GLY B 1 140 ? 0.88 -41.906 -18.234 1 95.5 140 GLY B N 1
ATOM 4024 C CA . GLY B 1 140 ? -0.44 -42.25 -17.719 1 95.5 140 GLY B CA 1
ATOM 4025 C C . GLY B 1 140 ? -0.511 -42.219 -16.203 1 95.5 140 GLY B C 1
ATOM 4026 O O . GLY B 1 140 ? -1.571 -42.469 -15.625 1 95.5 140 GLY B O 1
ATOM 4027 N N . LEU B 1 141 ? 0.549 -41.938 -15.609 1 94.69 141 LEU B N 1
ATOM 4028 C CA . LEU B 1 141 ? 0.604 -41.906 -14.156 1 94.69 141 LEU B CA 1
ATOM 4029 C C . LEU B 1 141 ? 0.268 -40.5 -13.625 1 94.69 141 LEU B C 1
ATOM 4031 O O . LEU B 1 141 ? 0.687 -39.5 -14.203 1 94.69 141 LEU B O 1
ATOM 4035 N N . GLN B 1 142 ? -0.385 -40.5 -12.516 1 95.06 142 GLN B N 1
ATOM 4036 C CA . GLN B 1 142 ? -0.678 -39.25 -11.844 1 95.06 142 GLN B CA 1
ATOM 4037 C C . GLN B 1 142 ? 0.579 -38.656 -11.203 1 95.06 142 GLN B C 1
ATOM 4039 O O . GLN B 1 142 ? 1.571 -39.344 -11.016 1 95.06 142 GLN B O 1
ATOM 4044 N N . PHE B 1 143 ? 0.505 -37.406 -10.938 1 95.88 143 PHE B N 1
ATOM 4045 C CA . PHE B 1 143 ? 1.643 -36.719 -10.336 1 95.88 143 PHE B CA 1
ATOM 4046 C C . PHE B 1 143 ? 1.589 -36.812 -8.812 1 95.88 143 PHE B C 1
ATOM 4048 O O . PHE B 1 143 ? 0.506 -36.844 -8.227 1 95.88 143 PHE B O 1
ATOM 4055 N N . GLN B 1 144 ? 2.75 -36.844 -8.211 1 94.06 144 GLN B N 1
ATOM 4056 C CA . GLN B 1 144 ? 2.812 -36.75 -6.758 1 94.06 144 GLN B CA 1
ATOM 4057 C C . GLN B 1 144 ? 2.266 -35.406 -6.27 1 94.06 144 GLN B C 1
ATOM 4059 O O . GLN B 1 144 ? 1.57 -35.344 -5.254 1 94.06 144 GLN B O 1
ATOM 4064 N N . TYR B 1 145 ? 2.658 -34.375 -7.02 1 96.19 145 TYR B N 1
ATOM 4065 C CA . TYR B 1 145 ? 2.141 -33.031 -6.738 1 96.19 145 TYR B CA 1
ATOM 4066 C C . TYR B 1 145 ? 1.882 -32.281 -8.031 1 96.19 145 TYR B C 1
ATOM 4068 O O . TYR B 1 145 ? 2.582 -32.469 -9.031 1 96.19 145 TYR B O 1
ATOM 4076 N N . VAL B 1 146 ? 0.875 -31.484 -7.98 1 98.25 146 VAL B N 1
ATOM 4077 C CA . VAL B 1 146 ? 0.632 -30.438 -8.984 1 98.25 146 VAL B CA 1
ATOM 4078 C C . VAL B 1 146 ? 0.724 -29.062 -8.328 1 98.25 146 VAL B C 1
ATOM 4080 O O . VAL B 1 146 ? 0.018 -28.781 -7.359 1 98.25 146 VAL B O 1
ATOM 4083 N N . ILE B 1 147 ? 1.659 -28.25 -8.836 1 98.81 147 ILE B N 1
ATOM 4084 C CA . ILE B 1 147 ? 1.895 -26.953 -8.203 1 98.81 147 ILE B CA 1
ATOM 4085 C C . ILE B 1 147 ? 1.603 -25.828 -9.203 1 98.81 147 ILE B C 1
ATOM 4087 O O . ILE B 1 147 ? 2.154 -25.812 -10.305 1 98.81 147 ILE B O 1
ATOM 4091 N N . LEU B 1 148 ? 0.722 -24.891 -8.836 1 98.94 148 LEU B N 1
ATOM 4092 C CA . LEU B 1 148 ? 0.417 -23.734 -9.672 1 98.94 148 LEU B CA 1
ATOM 4093 C C . LEU B 1 148 ? 1.216 -22.516 -9.219 1 98.94 148 LEU B C 1
ATOM 4095 O O . LEU B 1 148 ? 1.364 -22.281 -8.016 1 98.94 148 LEU B O 1
ATOM 4099 N N . VAL B 1 149 ? 1.671 -21.672 -10.195 1 98.88 149 VAL B N 1
ATOM 4100 C CA . VAL B 1 149 ? 2.596 -20.578 -9.891 1 98.88 149 VAL B CA 1
ATOM 4101 C C . VAL B 1 149 ? 1.812 -19.328 -9.5 1 98.88 149 VAL B C 1
ATOM 4103 O O . VAL B 1 149 ? 2.377 -18.234 -9.422 1 98.88 149 VAL B O 1
ATOM 4106 N N . GLY B 1 150 ? 0.539 -19.438 -9.328 1 98.75 150 GLY B N 1
ATOM 4107 C CA . GLY B 1 150 ? -0.271 -18.297 -8.914 1 98.75 150 GLY B CA 1
ATOM 4108 C C . GLY B 1 150 ? -1.083 -17.688 -10.039 1 98.75 150 GLY B C 1
ATOM 4109 O O . GLY B 1 150 ? -1.035 -18.172 -11.172 1 98.75 150 GLY B O 1
ATOM 4110 N N . ASP B 1 151 ? -1.913 -16.656 -9.633 1 98.75 151 ASP B N 1
ATOM 4111 C CA . ASP B 1 151 ? -2.842 -16.016 -10.555 1 98.75 151 ASP B CA 1
ATOM 4112 C C . ASP B 1 151 ? -3.824 -17.031 -11.141 1 98.75 151 ASP B C 1
ATOM 4114 O O . ASP B 1 151 ? -3.936 -17.156 -12.367 1 98.75 151 ASP B O 1
ATOM 4118 N N . LEU B 1 152 ? -4.559 -17.594 -10.242 1 98.62 152 LEU B N 1
ATOM 4119 C CA . LEU B 1 152 ? -5.602 -18.562 -10.57 1 98.62 152 LEU B CA 1
ATOM 4120 C C . LEU B 1 152 ? -6.824 -17.859 -11.156 1 98.62 152 LEU B C 1
ATOM 4122 O O . LEU B 1 152 ? -7.559 -18.453 -11.945 1 98.62 152 LEU B O 1
ATOM 4126 N N . CYS B 1 153 ? -6.969 -16.609 -10.773 1 97.19 153 CYS B N 1
ATOM 4127 C CA . CYS B 1 153 ? -8.273 -15.992 -10.977 1 97.19 153 CYS B CA 1
ATOM 4128 C C . CYS B 1 153 ? -8.141 -14.672 -11.734 1 97.19 153 CYS B C 1
ATOM 4130 O O . CYS B 1 153 ? -7.035 -14.266 -12.094 1 97.19 153 CYS B O 1
ATOM 4132 N N . ASN B 1 154 ? -9.305 -14.109 -12.062 1 94.19 154 ASN B N 1
ATOM 4133 C CA . ASN B 1 154 ? -9.469 -12.859 -12.797 1 94.19 154 ASN B CA 1
ATOM 4134 C C . ASN B 1 154 ? -9.195 -13.047 -14.289 1 94.19 154 ASN B C 1
ATOM 4136 O O . ASN B 1 154 ? -8.469 -13.961 -14.68 1 94.19 154 ASN B O 1
ATOM 4140 N N . LYS B 1 155 ? -9.812 -12.266 -15.109 1 93 155 LYS B N 1
ATOM 4141 C CA . LYS B 1 155 ? -9.641 -12.109 -16.547 1 93 155 LYS B CA 1
ATOM 4142 C C . LYS B 1 155 ? -10.398 -13.195 -17.312 1 93 155 LYS B C 1
ATOM 4144 O O . LYS B 1 155 ? -11.133 -12.906 -18.25 1 93 155 LYS B O 1
ATOM 4149 N N . GLY B 1 156 ? -10.188 -14.422 -16.891 1 93 156 GLY B N 1
ATOM 4150 C CA . GLY B 1 156 ? -10.844 -15.531 -17.562 1 93 156 GLY B CA 1
ATOM 4151 C C . GLY B 1 156 ? -12.258 -15.766 -17.078 1 93 156 GLY B C 1
ATOM 4152 O O . GLY B 1 156 ? -12.742 -15.055 -16.188 1 93 156 GLY B O 1
ATOM 4153 N N . PRO B 1 157 ? -12.898 -16.812 -17.547 1 90.06 157 PRO B N 1
ATOM 4154 C CA . PRO B 1 157 ? -14.344 -16.953 -17.359 1 90.06 157 PRO B CA 1
ATOM 4155 C C . PRO B 1 157 ? -14.711 -17.688 -16.078 1 90.06 157 PRO B C 1
ATOM 4157 O O . PRO B 1 157 ? -15.836 -17.562 -15.586 1 90.06 157 PRO B O 1
ATOM 4160 N N . ASP B 1 158 ? -13.859 -18.453 -15.523 1 92.5 158 ASP B N 1
ATOM 4161 C CA . ASP B 1 158 ? -14.289 -19.375 -14.484 1 92.5 158 ASP B CA 1
ATOM 4162 C C . ASP B 1 158 ? -13.312 -19.375 -13.312 1 92.5 158 ASP B C 1
ATOM 4164 O O . ASP B 1 158 ? -12.789 -20.422 -12.93 1 92.5 158 ASP B O 1
ATOM 4168 N N . SER B 1 159 ? -13.164 -18.219 -12.695 1 95.31 159 SER B N 1
ATOM 4169 C CA . SER B 1 159 ? -12.227 -18.047 -11.586 1 95.31 159 SER B CA 1
ATOM 4170 C C . SER B 1 159 ? -12.609 -18.922 -10.398 1 95.31 159 SER B C 1
ATOM 4172 O O . SER B 1 159 ? -11.75 -19.594 -9.82 1 95.31 159 SER B O 1
ATOM 4174 N N . THR B 1 160 ? -13.859 -19.016 -10.039 1 94.19 160 THR B N 1
ATOM 4175 C CA . THR B 1 160 ? -14.32 -19.734 -8.859 1 94.19 160 THR B CA 1
ATOM 4176 C C . THR B 1 160 ? -14.039 -21.234 -8.992 1 94.19 160 THR B C 1
ATOM 4178 O O . THR B 1 160 ? -13.547 -21.859 -8.055 1 94.19 160 THR B O 1
ATOM 4181 N N . ASN B 1 161 ? -14.289 -21.766 -10.133 1 94.69 161 ASN B N 1
ATOM 4182 C CA . ASN B 1 161 ? -14.078 -23.203 -10.32 1 94.69 161 ASN B CA 1
ATOM 4183 C C . ASN B 1 161 ? -12.602 -23.562 -10.305 1 94.69 161 ASN B C 1
ATOM 4185 O O . ASN B 1 161 ? -12.227 -24.641 -9.852 1 94.69 161 ASN B O 1
ATOM 4189 N N . VAL B 1 162 ? -11.758 -22.656 -10.828 1 97.94 162 VAL B N 1
ATOM 4190 C CA . VAL B 1 162 ? -10.32 -22.906 -10.75 1 97.94 162 VAL B CA 1
ATOM 4191 C C . VAL B 1 162 ? -9.898 -22.984 -9.289 1 97.94 162 VAL B C 1
ATOM 4193 O O . VAL B 1 162 ? -9.227 -23.938 -8.883 1 97.94 162 VAL B O 1
ATOM 4196 N N . ILE B 1 163 ? -10.32 -22.047 -8.508 1 97.94 163 ILE B N 1
ATOM 4197 C CA . ILE B 1 163 ? -9.961 -21.984 -7.094 1 97.94 163 ILE B CA 1
ATOM 4198 C C . ILE B 1 163 ? -10.461 -23.234 -6.371 1 97.94 163 ILE B C 1
ATOM 4200 O O . ILE B 1 163 ? -9.711 -23.875 -5.641 1 97.94 163 ILE B O 1
ATOM 4204 N N . ARG B 1 164 ? -11.641 -23.594 -6.625 1 96.5 164 ARG B N 1
ATOM 4205 C CA . ARG B 1 164 ? -12.258 -24.734 -5.945 1 96.5 164 ARG B CA 1
ATOM 4206 C C . ARG B 1 164 ? -11.562 -26.031 -6.336 1 96.5 164 ARG B C 1
ATOM 4208 O O . ARG B 1 164 ? -11.352 -26.906 -5.488 1 96.5 164 ARG B O 1
ATOM 4215 N N . HIS B 1 165 ? -11.305 -26.125 -7.574 1 97.62 165 HIS B N 1
ATOM 4216 C CA . HIS B 1 165 ? -10.641 -27.344 -8.047 1 97.62 165 HIS B CA 1
ATOM 4217 C C . HIS B 1 165 ? -9.289 -27.531 -7.363 1 97.62 165 HIS B C 1
ATOM 4219 O O . HIS B 1 165 ? -8.984 -28.625 -6.879 1 97.62 165 HIS B O 1
ATOM 4225 N N . VAL B 1 166 ? -8.461 -26.5 -7.312 1 98.5 166 VAL B N 1
ATOM 4226 C CA . VAL B 1 166 ? -7.137 -26.594 -6.715 1 98.5 166 VAL B CA 1
ATOM 4227 C C . VAL B 1 166 ? -7.262 -26.844 -5.215 1 98.5 166 VAL B C 1
ATOM 4229 O O . VAL B 1 166 ? -6.555 -27.703 -4.664 1 98.5 166 VAL B O 1
ATOM 4232 N N . ARG B 1 167 ? -8.18 -26.219 -4.566 1 97.81 167 ARG B N 1
ATOM 4233 C CA . ARG B 1 167 ? -8.391 -26.375 -3.133 1 97.81 167 ARG B CA 1
ATOM 4234 C C . ARG B 1 167 ? -8.836 -27.797 -2.795 1 97.81 167 ARG B C 1
ATOM 4236 O O . ARG B 1 167 ? -8.391 -28.375 -1.798 1 97.81 167 ARG B O 1
ATOM 4243 N N . ALA B 1 168 ? -9.711 -28.312 -3.629 1 96.62 168 ALA B N 1
ATOM 4244 C CA . ALA B 1 168 ? -10.367 -29.578 -3.305 1 96.62 168 ALA B CA 1
ATOM 4245 C C . ALA B 1 168 ? -9.5 -30.766 -3.729 1 96.62 168 ALA B C 1
ATOM 4247 O O . ALA B 1 168 ? -9.75 -31.906 -3.309 1 96.62 168 ALA B O 1
ATOM 4248 N N . SER B 1 169 ? -8.57 -30.547 -4.633 1 95.44 169 SER B N 1
ATOM 4249 C CA . SER B 1 169 ? -7.723 -31.625 -5.121 1 95.44 169 SER B CA 1
ATOM 4250 C C . SER B 1 169 ? -6.547 -31.875 -4.18 1 95.44 169 SER B C 1
ATOM 4252 O O . SER B 1 169 ? -5.699 -31 -3.994 1 95.44 169 SER B O 1
ATOM 4254 N N . PRO B 1 170 ? -6.504 -33.094 -3.76 1 88.5 170 PRO B N 1
ATOM 4255 C CA . PRO B 1 170 ? -5.371 -33.375 -2.887 1 88.5 170 PRO B CA 1
ATOM 4256 C C . PRO B 1 170 ? -4.027 -33.281 -3.605 1 88.5 170 PRO B C 1
ATOM 4258 O O . PRO B 1 170 ? -3.936 -33.562 -4.801 1 88.5 170 PRO B O 1
ATOM 4261 N N . ASN B 1 171 ? -3.029 -32.875 -3.104 1 91.25 171 ASN B N 1
ATOM 4262 C CA . ASN B 1 171 ? -1.658 -32.812 -3.592 1 91.25 171 ASN B CA 1
ATOM 4263 C C . ASN B 1 171 ? -1.479 -31.641 -4.566 1 91.25 171 ASN B C 1
ATOM 4265 O O . ASN B 1 171 ? -0.443 -31.531 -5.227 1 91.25 171 ASN B O 1
ATOM 4269 N N . TRP B 1 172 ? -2.67 -30.938 -4.879 1 97.56 172 TRP B N 1
ATOM 4270 C CA . TRP B 1 172 ? -2.523 -29.703 -5.633 1 97.56 172 TRP B CA 1
ATOM 4271 C C . TRP B 1 172 ? -2.15 -28.547 -4.711 1 97.56 172 TRP B C 1
ATOM 4273 O O . TRP B 1 172 ? -2.715 -28.406 -3.625 1 97.56 172 TRP B O 1
ATOM 4283 N N . LEU B 1 173 ? -1.156 -27.844 -5.086 1 97.94 173 LEU B N 1
ATOM 4284 C CA . LEU B 1 173 ? -0.652 -26.703 -4.34 1 97.94 173 LEU B CA 1
ATOM 4285 C C . LEU B 1 173 ? -0.573 -25.469 -5.23 1 97.94 173 LEU B C 1
ATOM 4287 O O . LEU B 1 173 ? -0.669 -25.578 -6.457 1 97.94 173 LEU B O 1
ATOM 4291 N N . CYS B 1 174 ? -0.462 -24.312 -4.582 1 98.75 174 CYS B N 1
ATOM 4292 C CA . CYS B 1 174 ? -0.384 -23.062 -5.34 1 98.75 174 CYS B CA 1
ATOM 4293 C C . CYS B 1 174 ? 0.315 -21.984 -4.531 1 98.75 174 CYS B C 1
ATOM 4295 O O . CYS B 1 174 ? 0.109 -21.875 -3.318 1 98.75 174 CYS B O 1
ATOM 4297 N N . VAL B 1 175 ? 1.135 -21.25 -5.191 1 98.88 175 VAL B N 1
ATOM 4298 C CA . VAL B 1 175 ? 1.599 -20.016 -4.559 1 98.88 175 VAL B CA 1
ATOM 4299 C C . VAL B 1 175 ? 0.622 -18.891 -4.859 1 98.88 175 VAL B C 1
ATOM 4301 O O . VAL B 1 175 ? -0.163 -18.969 -5.809 1 98.88 175 VAL B O 1
ATOM 4304 N N . ARG B 1 176 ? 0.644 -17.875 -4.094 1 98.62 176 ARG B N 1
ATOM 4305 C CA . ARG B 1 176 ? -0.278 -16.75 -4.238 1 98.62 176 ARG B CA 1
ATOM 4306 C C . ARG B 1 176 ? 0.263 -15.719 -5.223 1 98.62 176 ARG B C 1
ATOM 4308 O O . ARG B 1 176 ? 1.428 -15.328 -5.137 1 98.62 176 ARG B O 1
ATOM 4315 N N . GLY B 1 177 ? -0.524 -15.336 -6.207 1 98.62 177 GLY B N 1
ATOM 4316 C CA . GLY B 1 177 ? -0.17 -14.289 -7.148 1 98.62 177 GLY B CA 1
ATOM 4317 C C . GLY B 1 177 ? -0.864 -12.969 -6.863 1 98.62 177 GLY B C 1
ATOM 4318 O O . GLY B 1 177 ? -1.664 -12.867 -5.93 1 98.62 177 GLY B O 1
ATOM 4319 N N . ASN B 1 178 ? -0.521 -11.93 -7.637 1 98.06 178 ASN B N 1
ATOM 4320 C CA . ASN B 1 178 ? -1.089 -10.609 -7.383 1 98.06 178 ASN B CA 1
ATOM 4321 C C . ASN B 1 178 ? -2.588 -10.578 -7.668 1 98.06 178 ASN B C 1
ATOM 4323 O O . ASN B 1 178 ? -3.334 -9.852 -7.016 1 98.06 178 ASN B O 1
ATOM 4327 N N . HIS B 1 179 ? -3.043 -11.297 -8.633 1 98.31 179 HIS B N 1
ATOM 4328 C CA . HIS B 1 179 ? -4.477 -11.359 -8.898 1 98.31 179 HIS B CA 1
ATOM 4329 C C . HIS B 1 179 ? -5.203 -12.141 -7.812 1 98.31 179 HIS B C 1
ATOM 4331 O O . HIS B 1 179 ? -6.359 -11.852 -7.504 1 98.31 179 HIS B O 1
ATOM 4337 N N . ASP B 1 180 ? -4.555 -13.062 -7.25 1 98.56 180 ASP B N 1
ATOM 4338 C CA . ASP B 1 180 ? -5.117 -13.789 -6.113 1 98.56 180 ASP B CA 1
ATOM 4339 C C . ASP B 1 180 ? -5.234 -12.875 -4.891 1 98.56 180 ASP B C 1
ATOM 4341 O O . ASP B 1 180 ? -6.281 -12.844 -4.234 1 98.56 180 ASP B O 1
ATOM 4345 N N . ASP B 1 181 ? -4.18 -12.133 -4.648 1 97.81 181 ASP B N 1
ATOM 4346 C CA . ASP B 1 181 ? -4.18 -11.172 -3.553 1 97.81 181 ASP B CA 1
ATOM 4347 C C . ASP B 1 181 ? -5.297 -10.148 -3.719 1 97.81 181 ASP B C 1
ATOM 4349 O O . ASP B 1 181 ? -6.012 -9.836 -2.762 1 97.81 181 ASP B O 1
ATOM 4353 N N . GLY B 1 182 ? -5.367 -9.656 -4.914 1 97.12 182 GLY B N 1
ATOM 4354 C CA . GLY B 1 182 ? -6.406 -8.672 -5.191 1 97.12 182 GLY B CA 1
ATOM 4355 C C . GLY B 1 182 ? -7.809 -9.219 -4.988 1 97.12 182 GLY B C 1
ATOM 4356 O O . GLY B 1 182 ? -8.664 -8.547 -4.402 1 97.12 182 GLY B O 1
ATOM 4357 N N . ALA B 1 183 ? -8.023 -10.375 -5.461 1 97.56 183 ALA B N 1
ATOM 4358 C CA . ALA B 1 183 ? -9.328 -11.016 -5.312 1 97.56 183 ALA B CA 1
ATOM 4359 C C . ALA B 1 183 ? -9.641 -11.273 -3.842 1 97.56 183 ALA B C 1
ATOM 4361 O O . ALA B 1 183 ? -10.781 -11.094 -3.404 1 97.56 183 ALA B O 1
ATOM 4362 N N . LEU B 1 184 ? -8.664 -11.711 -3.127 1 98.19 184 LEU B N 1
ATOM 4363 C CA . LEU B 1 184 ? -8.852 -11.953 -1.7 1 98.19 184 LEU B CA 1
ATOM 4364 C C . LEU B 1 184 ? -9.219 -10.656 -0.979 1 98.19 184 LEU B C 1
ATOM 4366 O O . LEU B 1 184 ? -10.164 -10.633 -0.184 1 98.19 184 LEU B O 1
ATOM 4370 N N . ALA B 1 185 ? -8.508 -9.633 -1.281 1 97 185 ALA B N 1
ATOM 4371 C CA . ALA B 1 185 ? -8.812 -8.344 -0.673 1 97 185 ALA B CA 1
ATOM 4372 C C . ALA B 1 185 ? -10.242 -7.91 -0.981 1 97 185 ALA B C 1
ATOM 4374 O O . ALA B 1 185 ? -10.961 -7.43 -0.099 1 97 185 ALA B O 1
ATOM 4375 N N . ALA B 1 186 ? -10.641 -8.055 -2.203 1 94.94 186 ALA B N 1
ATOM 4376 C CA . ALA B 1 186 ? -12.008 -7.73 -2.602 1 94.94 186 ALA B CA 1
ATOM 4377 C C . ALA B 1 186 ? -13.023 -8.555 -1.818 1 94.94 186 ALA B C 1
ATOM 4379 O O . ALA B 1 186 ? -14.008 -8.023 -1.308 1 94.94 186 ALA B O 1
ATOM 4380 N N . ALA B 1 187 ? -12.734 -9.789 -1.729 1 96.44 187 ALA B N 1
ATOM 4381 C CA . ALA B 1 187 ? -13.625 -10.695 -1.016 1 96.44 187 ALA B CA 1
ATOM 4382 C C . ALA B 1 187 ? -13.742 -10.312 0.457 1 96.44 187 ALA B C 1
ATOM 4384 O O . ALA B 1 187 ? -14.789 -10.5 1.075 1 96.44 187 ALA B O 1
ATOM 4385 N N . LEU B 1 188 ? -12.703 -9.758 0.963 1 96.25 188 LEU B N 1
ATOM 4386 C CA . LEU B 1 188 ? -12.656 -9.461 2.391 1 96.25 188 LEU B CA 1
ATOM 4387 C C . LEU B 1 188 ? -13.25 -8.086 2.684 1 96.25 188 LEU B C 1
ATOM 4389 O O . LEU B 1 188 ? -13.438 -7.723 3.846 1 96.25 188 LEU B O 1
ATOM 4393 N N . GLY B 1 189 ? -13.445 -7.258 1.632 1 92.12 189 GLY B N 1
ATOM 4394 C CA . GLY B 1 189 ? -14.18 -6.031 1.911 1 92.12 189 GLY B CA 1
ATOM 4395 C C . GLY B 1 189 ? -13.508 -4.797 1.337 1 92.12 189 GLY B C 1
ATOM 4396 O O . GLY B 1 189 ? -13.898 -3.67 1.652 1 92.12 189 GLY B O 1
ATOM 4397 N N . ASP B 1 190 ? -12.492 -4.973 0.524 1 92.12 190 ASP B N 1
ATOM 4398 C CA . ASP B 1 190 ? -11.898 -3.826 -0.148 1 92.12 190 ASP B CA 1
ATOM 4399 C C . ASP B 1 190 ? -12.875 -3.184 -1.123 1 92.12 190 ASP B C 1
ATOM 4401 O O . ASP B 1 190 ? -13.055 -3.67 -2.242 1 92.12 190 ASP B O 1
ATOM 4405 N N . GLU B 1 191 ? -13.438 -2.072 -0.744 1 86.12 191 GLU B N 1
ATOM 4406 C CA . GLU B 1 191 ? -14.539 -1.461 -1.482 1 86.12 191 GLU B CA 1
ATOM 4407 C C . GLU B 1 191 ? -14.086 -0.995 -2.863 1 86.12 191 GLU B C 1
ATOM 4409 O O . GLU B 1 191 ? -14.828 -1.119 -3.84 1 86.12 191 GLU B O 1
ATOM 4414 N N . CYS B 1 192 ? -12.938 -0.463 -2.875 1 88.44 192 CYS B N 1
ATOM 4415 C CA . CYS B 1 192 ? -12.43 0.024 -4.152 1 88.44 192 CYS B CA 1
ATOM 4416 C C . CYS B 1 192 ? -12.266 -1.119 -5.145 1 88.44 192 CYS B C 1
ATOM 4418 O O . CYS B 1 192 ? -12.586 -0.973 -6.324 1 88.44 192 CYS B O 1
ATOM 4420 N N . ARG B 1 193 ? -11.828 -2.223 -4.695 1 91.06 193 ARG B N 1
ATOM 4421 C CA . ARG B 1 193 ? -11.672 -3.385 -5.566 1 91.06 193 ARG B CA 1
ATOM 4422 C C . ARG B 1 193 ? -13.023 -3.98 -5.93 1 91.06 193 ARG B C 1
ATOM 4424 O O . ARG B 1 193 ? -13.242 -4.395 -7.07 1 91.06 193 ARG B O 1
ATOM 4431 N N . GLN B 1 194 ? -13.898 -3.986 -4.977 1 88.44 194 GLN B N 1
ATOM 4432 C CA . GLN B 1 194 ? -15.227 -4.559 -5.199 1 88.44 194 GLN B CA 1
ATOM 4433 C C . GLN B 1 194 ? -15.961 -3.82 -6.312 1 88.44 194 GLN B C 1
ATOM 4435 O O . GLN B 1 194 ? -16.844 -4.387 -6.965 1 88.44 194 GLN B O 1
ATOM 4440 N N . ARG B 1 195 ? -15.602 -2.676 -6.551 1 84.69 195 ARG B N 1
ATOM 4441 C CA . ARG B 1 195 ? -16.297 -1.851 -7.539 1 84.69 195 ARG B CA 1
ATOM 4442 C C . ARG B 1 195 ? -15.734 -2.09 -8.938 1 84.69 195 ARG B C 1
ATOM 4444 O O . ARG B 1 195 ? -16.312 -1.641 -9.93 1 84.69 195 ARG B O 1
ATOM 4451 N N . LYS B 1 196 ? -14.695 -2.748 -9 1 87.31 196 LYS B N 1
ATOM 4452 C CA . LYS B 1 196 ? -14.102 -3.074 -10.297 1 87.31 196 LYS B CA 1
ATOM 4453 C C . LYS B 1 196 ? -14.727 -4.336 -10.883 1 87.31 196 LYS B C 1
ATOM 4455 O O . LYS B 1 196 ? -14.914 -5.328 -10.18 1 87.31 196 LYS B O 1
ATOM 4460 N N . ALA B 1 197 ? -14.938 -4.293 -12.125 1 86.44 197 ALA B N 1
ATOM 4461 C CA . ALA B 1 197 ? -15.625 -5.379 -12.82 1 86.44 197 ALA B CA 1
ATOM 4462 C C . ALA B 1 197 ? -14.828 -6.676 -12.727 1 86.44 197 ALA B C 1
ATOM 4464 O O . ALA B 1 197 ? -15.406 -7.766 -12.656 1 86.44 197 ALA B O 1
ATOM 4465 N N . ARG B 1 198 ? -13.562 -6.578 -12.656 1 89.56 198 ARG B N 1
ATOM 4466 C CA . ARG B 1 198 ? -12.711 -7.762 -12.672 1 89.56 198 ARG B CA 1
ATOM 4467 C C . ARG B 1 198 ? -12.938 -8.609 -11.422 1 89.56 198 ARG B C 1
ATOM 4469 O O . ARG B 1 198 ? -12.539 -9.781 -11.383 1 89.56 198 ARG B O 1
ATOM 4476 N N . TYR B 1 199 ? -13.562 -8.062 -10.453 1 91.69 199 TYR B N 1
ATOM 4477 C CA . TYR B 1 199 ? -13.742 -8.797 -9.203 1 91.69 199 TYR B CA 1
ATOM 4478 C C . TYR B 1 199 ? -15.203 -9.195 -9.023 1 91.69 199 TYR B C 1
ATOM 4480 O O . TYR B 1 199 ? -15.555 -9.812 -8.016 1 91.69 199 TYR B O 1
ATOM 4488 N N . HIS B 1 200 ? -16.047 -8.961 -9.953 1 89 200 HIS B N 1
ATOM 4489 C CA . HIS B 1 200 ? -17.484 -9.211 -9.805 1 89 200 HIS B CA 1
ATOM 4490 C C . HIS B 1 200 ? -17.766 -10.703 -9.656 1 89 200 HIS B C 1
ATOM 4492 O O . HIS B 1 200 ? -18.75 -11.094 -9.031 1 89 200 HIS B O 1
ATOM 4498 N N . TRP B 1 201 ? -16.875 -11.492 -10.164 1 90.44 201 TRP B N 1
ATOM 4499 C CA . TRP B 1 201 ? -17.062 -12.938 -10.094 1 90.44 201 TRP B CA 1
ATOM 4500 C C . TRP B 1 201 ? -17.078 -13.414 -8.641 1 90.44 201 TRP B C 1
ATOM 4502 O O . TRP B 1 201 ? -17.688 -14.438 -8.328 1 90.44 201 TRP B O 1
ATOM 4512 N N . ILE B 1 202 ? -16.516 -12.703 -7.797 1 91.94 202 ILE B N 1
ATOM 4513 C CA . ILE B 1 202 ? -16.438 -13.047 -6.383 1 91.94 202 ILE B CA 1
ATOM 4514 C C . ILE B 1 202 ? -17.844 -13.086 -5.789 1 91.94 202 ILE B C 1
ATOM 4516 O O . ILE B 1 202 ? -18.125 -13.883 -4.887 1 91.94 202 ILE B O 1
ATOM 4520 N N . PHE B 1 203 ? -18.703 -12.25 -6.34 1 86 203 PHE B N 1
ATOM 4521 C CA . PHE B 1 203 ? -20.047 -12.102 -5.828 1 86 203 PHE B CA 1
ATOM 4522 C C . PHE B 1 203 ? -21.062 -12.773 -6.75 1 86 203 PHE B C 1
ATOM 4524 O O . PHE B 1 203 ? -22.266 -12.562 -6.621 1 86 203 PHE B O 1
ATOM 4531 N N . GLY B 1 204 ? -20.656 -13.477 -7.645 1 80.69 204 GLY B N 1
ATOM 4532 C CA . GLY B 1 204 ? -21.531 -14.25 -8.516 1 80.69 204 GLY B CA 1
ATOM 4533 C C . GLY B 1 204 ? -22.078 -13.438 -9.68 1 80.69 204 GLY B C 1
ATOM 4534 O O . GLY B 1 204 ? -23.141 -13.758 -10.227 1 80.69 204 GLY B O 1
ATOM 4535 N N . ILE B 1 205 ? -21.484 -12.32 -9.82 1 71.38 205 ILE B N 1
ATOM 4536 C CA . ILE B 1 205 ? -21.891 -11.523 -10.969 1 71.38 205 ILE B CA 1
ATOM 4537 C C . ILE B 1 205 ? -20.953 -11.773 -12.141 1 71.38 205 ILE B C 1
ATOM 4539 O O . ILE B 1 205 ? -19.734 -11.555 -12.031 1 71.38 205 ILE B O 1
ATOM 4543 N N . ASP B 1 206 ? -21.531 -12.391 -13.156 1 64 206 ASP B N 1
ATOM 4544 C CA . ASP B 1 206 ? -20.656 -12.75 -14.273 1 64 206 ASP B CA 1
ATOM 4545 C C . ASP B 1 206 ? -20.375 -11.539 -15.156 1 64 206 ASP B C 1
ATOM 4547 O O . ASP B 1 206 ? -20.781 -10.414 -14.836 1 64 206 ASP B O 1
ATOM 4551 N N . LYS B 1 207 ? -19.531 -11.742 -16.172 1 62.81 207 LYS B N 1
ATOM 4552 C CA . LYS B 1 207 ? -19.078 -10.664 -17.047 1 62.81 207 LYS B CA 1
ATOM 4553 C C . LYS B 1 207 ? -20.25 -9.984 -17.75 1 62.81 207 LYS B C 1
ATOM 4555 O O . LYS B 1 207 ? -20.141 -8.82 -18.141 1 62.81 207 LYS B O 1
ATOM 4560 N N . THR B 1 208 ? -21.266 -10.789 -17.844 1 58.12 208 THR B N 1
ATOM 4561 C CA . THR B 1 208 ? -22.438 -10.242 -18.5 1 58.12 208 THR B CA 1
ATOM 4562 C C . THR B 1 208 ? -23.312 -9.484 -17.516 1 58.12 208 THR B C 1
ATOM 4564 O O . THR B 1 208 ? -24.281 -8.828 -17.906 1 58.12 208 THR B O 1
ATOM 4567 N N . GLY B 1 209 ? -22.906 -9.586 -16.266 1 62.34 209 GLY B N 1
ATOM 4568 C CA . GLY B 1 209 ? -23.688 -8.93 -15.227 1 62.34 209 GLY B CA 1
ATOM 4569 C C . GLY B 1 209 ? -24.734 -9.844 -14.609 1 62.34 209 GLY B C 1
ATOM 4570 O O . GLY B 1 209 ? -25.422 -9.469 -13.656 1 62.34 209 GLY B O 1
ATOM 4571 N N . SER B 1 210 ? -24.766 -11.117 -15.172 1 64.12 210 SER B N 1
ATOM 4572 C CA . SER B 1 210 ? -25.766 -12.062 -14.68 1 64.12 210 SER B CA 1
ATOM 4573 C C . SER B 1 210 ? -25.281 -12.766 -13.414 1 64.12 210 SER B C 1
ATOM 4575 O O . SER B 1 210 ? -24.109 -13.094 -13.297 1 64.12 210 SER B O 1
ATOM 4577 N N . SER B 1 211 ? -26.188 -12.797 -12.445 1 66.38 211 SER B N 1
ATOM 4578 C CA . SER B 1 211 ? -25.875 -13.422 -11.156 1 66.38 211 SER B CA 1
ATOM 4579 C C . SER B 1 211 ? -25.891 -14.938 -11.266 1 66.38 211 SER B C 1
ATOM 4581 O O . SER B 1 211 ? -26.703 -15.516 -11.992 1 66.38 211 SER B O 1
ATOM 4583 N N . ASN B 1 212 ? -24.75 -15.508 -10.797 1 68 212 ASN B N 1
ATOM 4584 C CA . ASN B 1 212 ? -24.719 -16.953 -10.703 1 68 212 ASN B CA 1
ATOM 4585 C C . ASN B 1 212 ? -24.375 -17.422 -9.289 1 68 212 ASN B C 1
ATOM 4587 O O . ASN B 1 212 ? -24.031 -16.609 -8.43 1 68 212 ASN B O 1
ATOM 4591 N N . THR B 1 213 ? -24.703 -18.641 -9.031 1 68.31 213 THR B N 1
ATOM 4592 C CA . THR B 1 213 ? -24.547 -19.203 -7.695 1 68.31 213 THR B CA 1
ATOM 4593 C C . THR B 1 213 ? -23.094 -19.609 -7.445 1 68.31 213 THR B C 1
ATOM 4595 O O . THR B 1 213 ? -22.75 -20.062 -6.352 1 68.31 213 THR B O 1
ATOM 4598 N N . ASN B 1 214 ? -22.359 -19.344 -8.438 1 79.69 214 ASN B N 1
ATOM 4599 C CA . ASN B 1 214 ? -20.953 -19.75 -8.297 1 79.69 214 ASN B CA 1
ATOM 4600 C C . ASN B 1 214 ? -20.109 -18.625 -7.691 1 79.69 214 ASN B C 1
ATOM 4602 O O . ASN B 1 214 ? -19.406 -17.922 -8.414 1 79.69 214 ASN B O 1
ATOM 4606 N N . VAL B 1 215 ? -20.203 -18.547 -6.309 1 85.44 215 VAL B N 1
ATOM 4607 C CA . VAL B 1 215 ? -19.531 -17.469 -5.57 1 85.44 215 VAL B CA 1
ATOM 4608 C C . VAL B 1 215 ? -18.453 -18.078 -4.668 1 85.44 215 VAL B C 1
ATOM 4610 O O . VAL B 1 215 ? -18.469 -19.266 -4.375 1 85.44 215 VAL B O 1
ATOM 4613 N N . LEU B 1 216 ? -17.562 -17.25 -4.27 1 91.94 216 LEU B N 1
ATOM 4614 C CA . LEU B 1 216 ? -16.562 -17.703 -3.312 1 91.94 216 LEU B CA 1
ATOM 4615 C C . LEU B 1 216 ? -17.203 -18.062 -1.978 1 91.94 216 LEU B C 1
ATOM 4617 O O . LEU B 1 216 ? -18.109 -17.359 -1.511 1 91.94 216 LEU B O 1
ATOM 4621 N N . SER B 1 217 ? -16.812 -19.125 -1.424 1 92.94 217 SER B N 1
ATOM 4622 C CA . SER B 1 217 ? -17.266 -19.562 -0.108 1 92.94 217 SER B CA 1
ATOM 4623 C C . SER B 1 217 ? -16.281 -19.172 0.981 1 92.94 217 SER B C 1
ATOM 4625 O O . SER B 1 217 ? -15.195 -18.656 0.687 1 92.94 217 SER B O 1
ATOM 4627 N N . ASP B 1 218 ? -16.703 -19.391 2.271 1 95.5 218 ASP B N 1
ATOM 4628 C CA . ASP B 1 218 ? -15.797 -19.172 3.396 1 95.5 218 ASP B CA 1
ATOM 4629 C C . ASP B 1 218 ? -14.562 -20.062 3.301 1 95.5 218 ASP B C 1
ATOM 4631 O O . ASP B 1 218 ? -13.453 -19.625 3.611 1 95.5 218 ASP B O 1
ATOM 4635 N N . GLU B 1 219 ? -14.812 -21.281 2.84 1 95.62 219 GLU B N 1
ATOM 4636 C CA . GLU B 1 219 ? -13.703 -22.219 2.697 1 95.62 219 GLU B CA 1
ATOM 4637 C C . GLU B 1 219 ? -12.711 -21.734 1.637 1 95.62 219 GLU B C 1
ATOM 4639 O O . GLU B 1 219 ? -11.5 -21.859 1.812 1 95.62 219 GLU B O 1
ATOM 4644 N N . ASP B 1 220 ? -13.25 -21.203 0.557 1 96.5 220 ASP B N 1
ATOM 4645 C CA . ASP B 1 220 ? -12.398 -20.672 -0.501 1 96.5 220 ASP B CA 1
ATOM 4646 C C . ASP B 1 220 ? -11.531 -19.531 0.013 1 96.5 220 ASP B C 1
ATOM 4648 O O . ASP B 1 220 ? -10.32 -19.5 -0.224 1 96.5 220 ASP B O 1
ATOM 4652 N N . VAL B 1 221 ? -12.117 -18.641 0.748 1 97 221 VAL B N 1
ATOM 4653 C CA . VAL B 1 221 ? -11.453 -17.438 1.254 1 97 221 VAL B CA 1
ATOM 4654 C C . VAL B 1 221 ? -10.367 -17.844 2.256 1 97 221 VAL B C 1
ATOM 4656 O O . VAL B 1 221 ? -9.258 -17.312 2.219 1 97 221 VAL B O 1
ATOM 4659 N N . LEU B 1 222 ? -10.719 -18.75 3.092 1 97.12 222 LEU B N 1
ATOM 4660 C CA . LEU B 1 222 ? -9.75 -19.219 4.086 1 97.12 222 LEU B CA 1
ATOM 4661 C C . LEU B 1 222 ? -8.562 -19.891 3.412 1 97.12 222 LEU B C 1
ATOM 4663 O O . LEU B 1 222 ? -7.414 -19.688 3.814 1 97.12 222 LEU B O 1
ATOM 4667 N N . TRP B 1 223 ? -8.883 -20.688 2.471 1 97.75 223 TRP B N 1
ATOM 4668 C CA . TRP B 1 223 ? -7.82 -21.359 1.729 1 97.75 223 TRP B CA 1
ATOM 4669 C C . TRP B 1 223 ? -6.918 -20.359 1.025 1 97.75 223 TRP B C 1
ATOM 4671 O O . TRP B 1 223 ? -5.691 -20.438 1.12 1 97.75 223 TRP B O 1
ATOM 4681 N N . MET B 1 224 ? -7.527 -19.375 0.327 1 98.25 224 MET B N 1
ATOM 4682 C CA . MET B 1 224 ? -6.77 -18.344 -0.375 1 98.25 224 MET B CA 1
ATOM 4683 C C . MET B 1 224 ? -5.883 -17.578 0.593 1 98.25 224 MET B C 1
ATOM 4685 O O . MET B 1 224 ? -4.742 -17.234 0.268 1 98.25 224 MET B O 1
ATOM 4689 N N . ALA B 1 225 ? -6.418 -17.281 1.755 1 98.31 225 ALA B N 1
ATOM 4690 C CA . ALA B 1 225 ? -5.695 -16.5 2.756 1 98.31 225 ALA B CA 1
ATOM 4691 C C . ALA B 1 225 ? -4.469 -17.266 3.264 1 98.31 225 ALA B C 1
ATOM 4693 O O . ALA B 1 225 ? -3.533 -16.656 3.789 1 98.31 225 ALA B O 1
ATOM 4694 N N . ASN B 1 226 ? -4.434 -18.547 3.051 1 98 226 ASN B N 1
ATOM 4695 C CA . ASN B 1 226 ? -3.354 -19.359 3.602 1 98 226 ASN B CA 1
ATOM 4696 C C . ASN B 1 226 ? -2.393 -19.828 2.514 1 98 226 ASN B C 1
ATOM 4698 O O . ASN B 1 226 ? -1.446 -20.562 2.789 1 98 226 ASN B O 1
ATOM 4702 N N . LEU B 1 227 ? -2.633 -19.422 1.327 1 98.44 227 LEU B N 1
ATOM 4703 C CA . LEU B 1 227 ? -1.688 -19.734 0.263 1 98.44 227 LEU B CA 1
ATOM 4704 C C . LEU B 1 227 ? -0.31 -19.156 0.565 1 98.44 227 LEU B C 1
ATOM 4706 O O . LEU B 1 227 ? -0.189 -18 0.932 1 98.44 227 LEU B O 1
ATOM 4710 N N . PRO B 1 228 ? 0.753 -20.016 0.416 1 98.56 228 PRO B N 1
ATOM 4711 C CA . PRO B 1 228 ? 2.109 -19.484 0.592 1 98.56 228 PRO B CA 1
ATOM 4712 C C . PRO B 1 228 ? 2.562 -18.609 -0.576 1 98.56 228 PRO B C 1
ATOM 4714 O O . PRO B 1 228 ? 1.924 -18.609 -1.632 1 98.56 228 PRO B O 1
ATOM 4717 N N . TYR B 1 229 ? 3.619 -17.891 -0.324 1 98.62 229 TYR B N 1
ATOM 4718 C CA . TYR B 1 229 ? 4.145 -17.047 -1.396 1 98.62 229 TYR B CA 1
ATOM 4719 C C . TYR B 1 229 ? 5.277 -17.75 -2.133 1 98.62 229 TYR B C 1
ATOM 4721 O O . TYR B 1 229 ? 5.672 -17.328 -3.223 1 98.62 229 TYR B O 1
ATOM 4729 N N . THR B 1 230 ? 5.809 -18.797 -1.523 1 98.81 230 THR B N 1
ATOM 4730 C CA . THR B 1 230 ? 6.762 -19.656 -2.219 1 98.81 230 THR B CA 1
ATOM 4731 C C . THR B 1 230 ? 6.582 -21.109 -1.798 1 98.81 230 THR B C 1
ATOM 4733 O O . THR B 1 230 ? 6.105 -21.391 -0.696 1 98.81 230 THR B O 1
ATOM 4736 N N . ILE B 1 231 ? 6.965 -22 -2.639 1 98.69 231 ILE B N 1
ATOM 4737 C CA . ILE B 1 231 ? 7.047 -23.422 -2.355 1 98.69 231 ILE B CA 1
ATOM 4738 C C . ILE B 1 231 ? 8.406 -23.953 -2.793 1 98.69 231 ILE B C 1
ATOM 4740 O O . ILE B 1 231 ? 8.781 -23.844 -3.963 1 98.69 231 ILE B O 1
ATOM 4744 N N . ARG B 1 232 ? 9.117 -24.531 -1.863 1 98.5 232 ARG B N 1
ATOM 4745 C CA . ARG B 1 232 ? 10.422 -25.125 -2.141 1 98.5 232 ARG B CA 1
ATOM 4746 C C . ARG B 1 232 ? 10.305 -26.609 -2.414 1 98.5 232 ARG B C 1
ATOM 4748 O O . ARG B 1 232 ? 9.68 -27.344 -1.645 1 98.5 232 ARG B O 1
ATOM 4755 N N . ILE B 1 233 ? 10.82 -27.016 -3.52 1 97.69 233 ILE B N 1
ATOM 4756 C CA . ILE B 1 233 ? 11.016 -28.438 -3.814 1 97.69 233 ILE B CA 1
ATOM 4757 C C . ILE B 1 233 ? 12.453 -28.844 -3.498 1 97.69 233 ILE B C 1
ATOM 4759 O O . ILE B 1 233 ? 13.375 -28.484 -4.223 1 97.69 233 ILE B O 1
ATOM 4763 N N . PRO B 1 234 ? 12.633 -29.594 -2.496 1 96.5 234 PRO B N 1
ATOM 4764 C CA . PRO B 1 234 ? 14 -30 -2.145 1 96.5 234 PRO B CA 1
ATOM 4765 C C . PRO B 1 234 ? 14.695 -30.781 -3.258 1 96.5 234 PRO B C 1
ATOM 4767 O O . PRO B 1 234 ? 14.055 -31.578 -3.943 1 96.5 234 PRO B O 1
ATOM 4770 N N . ALA B 1 235 ? 15.984 -30.578 -3.318 1 95.12 235 ALA B N 1
ATOM 4771 C CA . ALA B 1 235 ? 16.797 -31.219 -4.352 1 95.12 235 ALA B CA 1
ATOM 4772 C C . ALA B 1 235 ? 16.625 -32.719 -4.32 1 95.12 235 ALA B C 1
ATOM 4774 O O . ALA B 1 235 ? 16.547 -33.375 -5.371 1 95.12 235 ALA B O 1
ATOM 4775 N N . VAL B 1 236 ? 16.469 -33.281 -3.178 1 92.06 236 VAL B N 1
ATOM 4776 C CA . VAL B 1 236 ? 16.422 -34.719 -2.994 1 92.06 236 VAL B CA 1
ATOM 4777 C C . VAL B 1 236 ? 15.141 -35.281 -3.629 1 92.06 236 VAL B C 1
ATOM 4779 O O . VAL B 1 236 ? 15.125 -36.406 -4.145 1 92.06 236 VAL B O 1
ATOM 4782 N N . VAL B 1 237 ? 14.117 -34.469 -3.686 1 91.62 237 VAL B N 1
ATOM 4783 C CA . VAL B 1 237 ? 12.828 -34.875 -4.242 1 91.62 237 VAL B CA 1
ATOM 4784 C C . VAL B 1 237 ? 12.953 -35.062 -5.754 1 91.62 237 VAL B C 1
ATOM 4786 O O . VAL B 1 237 ? 12.328 -35.938 -6.34 1 91.62 237 VAL B O 1
ATOM 4789 N N . LEU B 1 238 ? 13.82 -34.281 -6.336 1 92.38 238 LEU B N 1
ATOM 4790 C CA . LEU B 1 238 ? 13.961 -34.281 -7.789 1 92.38 238 LEU B CA 1
ATOM 4791 C C . LEU B 1 238 ? 15.242 -35 -8.211 1 92.38 238 LEU B C 1
ATOM 4793 O O . LEU B 1 238 ? 15.508 -35.125 -9.406 1 92.38 238 LEU B O 1
ATOM 4797 N N . GLY B 1 239 ? 16.016 -35.406 -7.258 1 91.19 239 GLY B N 1
ATOM 4798 C CA . GLY B 1 239 ? 17.297 -36 -7.594 1 91.19 239 GLY B CA 1
ATOM 4799 C C . GLY B 1 239 ? 18.266 -35 -8.203 1 91.19 239 GLY B C 1
ATOM 4800 O O . GLY B 1 239 ? 18.984 -35.344 -9.148 1 91.19 239 GLY B O 1
ATOM 4801 N N . GLU B 1 240 ? 18.141 -33.781 -7.727 1 92.5 240 GLU B N 1
ATOM 4802 C CA . GLU B 1 240 ? 18.984 -32.688 -8.25 1 92.5 240 GLU B CA 1
ATOM 4803 C C . GLU B 1 240 ? 19.953 -32.188 -7.184 1 92.5 240 GLU B C 1
ATOM 4805 O O . GLU B 1 240 ? 19.906 -32.625 -6.035 1 92.5 240 GLU B O 1
ATOM 4810 N N . GLU B 1 241 ? 20.844 -31.328 -7.66 1 93.06 241 GLU B N 1
ATOM 4811 C CA . GLU B 1 241 ? 21.859 -30.797 -6.758 1 93.06 241 GLU B CA 1
ATOM 4812 C C . GLU B 1 241 ? 21.344 -29.578 -6.004 1 93.06 241 GLU B C 1
ATOM 4814 O O . GLU B 1 241 ? 21.844 -29.25 -4.918 1 93.06 241 GLU B O 1
ATOM 4819 N N . MET B 1 242 ? 20.391 -29 -6.617 1 95.19 242 MET B N 1
ATOM 4820 C CA . MET B 1 242 ? 19.891 -27.75 -6.027 1 95.19 242 MET B CA 1
ATOM 4821 C C . MET B 1 242 ? 18.375 -27.797 -5.867 1 95.19 242 MET B C 1
ATOM 4823 O O . MET B 1 242 ? 17.688 -28.484 -6.621 1 95.19 242 MET B O 1
ATOM 4827 N N . ASP B 1 243 ? 17.953 -27.031 -4.875 1 97.38 243 ASP B N 1
ATOM 4828 C CA . ASP B 1 243 ? 16.516 -26.922 -4.676 1 97.38 243 ASP B CA 1
ATOM 4829 C C . ASP B 1 243 ? 15.867 -26.125 -5.809 1 97.38 243 ASP B C 1
ATOM 4831 O O . ASP B 1 243 ? 16.547 -25.375 -6.516 1 97.38 243 ASP B O 1
ATOM 4835 N N . THR B 1 244 ? 14.602 -26.406 -5.973 1 98 244 THR B N 1
ATOM 4836 C CA . THR B 1 244 ? 13.781 -25.594 -6.871 1 98 244 THR B CA 1
ATOM 4837 C C . THR B 1 244 ? 12.734 -24.812 -6.082 1 98 244 THR B C 1
ATOM 4839 O O . THR B 1 244 ? 12.078 -25.359 -5.191 1 98 244 THR B O 1
ATOM 4842 N N . LEU B 1 245 ? 12.641 -23.5 -6.371 1 98.75 245 LEU B N 1
ATOM 4843 C CA . LEU B 1 245 ? 11.695 -22.625 -5.688 1 98.75 245 LEU B CA 1
ATOM 4844 C C . LEU B 1 245 ? 10.609 -22.141 -6.645 1 98.75 245 LEU B C 1
ATOM 4846 O O . LEU B 1 245 ? 10.914 -21.688 -7.754 1 98.75 245 LEU B O 1
ATOM 4850 N N . ILE B 1 246 ? 9.375 -22.312 -6.211 1 98.88 246 ILE B N 1
ATOM 4851 C CA . ILE B 1 246 ? 8.234 -21.797 -6.961 1 98.88 246 ILE B CA 1
ATOM 4852 C C . ILE B 1 246 ? 7.789 -20.469 -6.367 1 98.88 246 ILE B C 1
ATOM 4854 O O . ILE B 1 246 ? 7.57 -20.359 -5.16 1 98.88 246 ILE B O 1
ATOM 4858 N N . VAL B 1 247 ? 7.699 -19.422 -7.16 1 98.94 247 VAL B N 1
ATOM 4859 C CA . VAL B 1 247 ? 7.234 -18.094 -6.777 1 98.94 247 VAL B CA 1
ATOM 4860 C C . VAL B 1 247 ? 6.395 -17.484 -7.906 1 98.94 247 VAL B C 1
ATOM 4862 O O . VAL B 1 247 ? 6.559 -17.859 -9.07 1 98.94 247 VAL B O 1
ATOM 4865 N N . HIS B 1 248 ? 5.5 -16.609 -7.613 1 98.88 248 HIS B N 1
ATOM 4866 C CA . HIS B 1 248 ? 4.613 -16.109 -8.656 1 98.88 248 HIS B CA 1
ATOM 4867 C C . HIS B 1 248 ? 5.363 -15.195 -9.617 1 98.88 248 HIS B C 1
ATOM 4869 O O . HIS B 1 248 ? 5.391 -15.445 -10.82 1 98.88 248 HIS B O 1
ATOM 4875 N N . ALA B 1 249 ? 6.012 -14.141 -9.094 1 98.81 249 ALA B N 1
ATOM 4876 C CA . ALA B 1 249 ? 6.625 -13.148 -9.969 1 98.81 249 ALA B CA 1
ATOM 4877 C C . ALA B 1 249 ? 8.141 -13.328 -10.023 1 98.81 249 ALA B C 1
ATOM 4879 O O . ALA B 1 249 ? 8.719 -13.461 -11.102 1 98.81 249 ALA B O 1
ATOM 4880 N N . GLY B 1 250 ? 8.75 -13.211 -8.844 1 98.5 250 GLY B N 1
ATOM 4881 C CA . GLY B 1 250 ? 10.195 -13.359 -8.828 1 98.5 250 GLY B CA 1
ATOM 4882 C C . GLY B 1 250 ? 10.828 -12.938 -7.52 1 98.5 250 GLY B C 1
ATOM 4883 O O . GLY B 1 250 ? 10.148 -12.852 -6.496 1 98.5 250 GLY B O 1
ATOM 4884 N N . LEU B 1 251 ? 12.195 -12.766 -7.598 1 98.06 251 LEU B N 1
ATOM 4885 C CA . LEU B 1 251 ? 13.008 -12.477 -6.418 1 98.06 251 LEU B CA 1
ATOM 4886 C C . LEU B 1 251 ? 14.086 -11.445 -6.734 1 98.06 251 LEU B C 1
ATOM 4888 O O . LEU B 1 251 ? 14.508 -11.32 -7.887 1 98.06 251 LEU B O 1
ATOM 4892 N N . ILE B 1 252 ? 14.469 -10.797 -5.715 1 96.5 252 ILE B N 1
ATOM 4893 C CA . ILE B 1 252 ? 15.609 -9.898 -5.852 1 96.5 252 ILE B CA 1
ATOM 4894 C C . ILE B 1 252 ? 16.906 -10.68 -5.625 1 96.5 252 ILE B C 1
ATOM 4896 O O . ILE B 1 252 ? 17.125 -11.242 -4.547 1 96.5 252 ILE B O 1
ATOM 4900 N N . PRO B 1 253 ? 17.781 -10.664 -6.641 1 96.88 253 PRO B N 1
ATOM 4901 C CA . PRO B 1 253 ? 19.047 -11.375 -6.457 1 96.88 253 PRO B CA 1
ATOM 4902 C C . PRO B 1 253 ? 19.844 -10.852 -5.266 1 96.88 253 PRO B C 1
ATOM 4904 O O . PRO B 1 253 ? 19.891 -9.641 -5.031 1 96.88 253 PRO B O 1
ATOM 4907 N N . GLY B 1 254 ? 20.422 -11.742 -4.496 1 94.94 254 GLY B N 1
ATOM 4908 C CA . GLY B 1 254 ? 21.266 -11.359 -3.379 1 94.94 254 GLY B CA 1
ATOM 4909 C C . GLY B 1 254 ? 20.5 -11.125 -2.092 1 94.94 254 GLY B C 1
ATOM 4910 O O . GLY B 1 254 ? 21.094 -10.875 -1.043 1 94.94 254 GLY B O 1
ATOM 4911 N N . VAL B 1 255 ? 19.234 -11.18 -2.137 1 94.56 255 VAL B N 1
ATOM 4912 C CA . VAL B 1 255 ? 18.406 -11 -0.951 1 94.56 255 VAL B CA 1
ATOM 4913 C C . VAL B 1 255 ? 17.906 -12.359 -0.464 1 94.56 255 VAL B C 1
ATOM 4915 O O . VAL B 1 255 ? 17.422 -13.172 -1.257 1 94.56 255 VAL B O 1
ATOM 4918 N N . LEU B 1 256 ? 18.016 -12.555 0.858 1 94.75 256 LEU B N 1
ATOM 4919 C CA . LEU B 1 256 ? 17.562 -13.812 1.436 1 94.75 256 LEU B CA 1
ATOM 4920 C C . LEU B 1 256 ? 16.047 -13.969 1.271 1 94.75 256 LEU B C 1
ATOM 4922 O O . LEU B 1 256 ? 15.32 -12.984 1.28 1 94.75 256 LEU B O 1
ATOM 4926 N N . LEU B 1 257 ? 15.617 -15.234 1.114 1 96.75 257 LEU B N 1
ATOM 4927 C CA . LEU B 1 257 ? 14.203 -15.508 0.893 1 96.75 257 LEU B CA 1
ATOM 4928 C C . LEU B 1 257 ? 13.344 -14.891 1.996 1 96.75 257 LEU B C 1
ATOM 4930 O O . LEU B 1 257 ? 12.305 -14.289 1.72 1 96.75 257 LEU B O 1
ATOM 4934 N N . LYS B 1 258 ? 13.797 -14.992 3.268 1 92.38 258 LYS B N 1
ATOM 4935 C CA . LYS B 1 258 ? 13.047 -14.484 4.41 1 92.38 258 LYS B CA 1
ATOM 4936 C C . LYS B 1 258 ? 12.914 -12.969 4.352 1 92.38 258 LYS B C 1
ATOM 4938 O O . LYS B 1 258 ? 12.031 -12.391 4.988 1 92.38 258 LYS B O 1
ATOM 4943 N N . ASP B 1 259 ? 13.828 -12.305 3.551 1 90.88 259 ASP B N 1
ATOM 4944 C CA . ASP B 1 259 ? 13.867 -10.852 3.494 1 90.88 259 ASP B CA 1
ATOM 4945 C C . ASP B 1 259 ? 13.188 -10.336 2.227 1 90.88 259 ASP B C 1
ATOM 4947 O O . ASP B 1 259 ? 13.078 -9.125 2.025 1 90.88 259 ASP B O 1
ATOM 4951 N N . GLN B 1 260 ? 12.734 -11.266 1.372 1 94.5 260 GLN B N 1
ATOM 4952 C CA . GLN B 1 260 ? 11.969 -10.867 0.199 1 94.5 260 GLN B CA 1
ATOM 4953 C C . GLN B 1 260 ? 10.602 -10.312 0.599 1 94.5 260 GLN B C 1
ATOM 4955 O O . GLN B 1 260 ? 9.898 -10.914 1.419 1 94.5 260 GLN B O 1
ATOM 4960 N N . SER B 1 261 ? 10.242 -9.133 0.05 1 91.56 261 SER B N 1
ATOM 4961 C CA . SER B 1 261 ? 8.922 -8.594 0.365 1 91.56 261 SER B CA 1
ATOM 4962 C C . SER B 1 261 ? 7.824 -9.312 -0.411 1 91.56 261 SER B C 1
ATOM 4964 O O . SER B 1 261 ? 8.07 -9.844 -1.499 1 91.56 261 SER B O 1
ATOM 4966 N N . ILE B 1 262 ? 6.625 -9.289 0.092 1 94.69 262 ILE B N 1
ATOM 4967 C CA . ILE B 1 262 ? 5.469 -9.859 -0.583 1 94.69 262 ILE B CA 1
ATOM 4968 C C . ILE B 1 262 ? 5.254 -9.164 -1.926 1 94.69 262 ILE B C 1
ATOM 4970 O O . ILE B 1 262 ? 5.043 -9.828 -2.947 1 94.69 262 ILE B O 1
ATOM 4974 N N . GLU B 1 263 ? 5.359 -7.848 -1.908 1 93.25 263 GLU B N 1
ATOM 4975 C CA . GLU B 1 263 ? 5.191 -7.086 -3.141 1 93.25 263 GLU B CA 1
ATOM 4976 C C . GLU B 1 263 ? 6.152 -7.566 -4.223 1 93.25 263 GLU B C 1
ATOM 4978 O O . GLU B 1 263 ? 5.762 -7.727 -5.383 1 93.25 263 GLU B O 1
ATOM 4983 N N . THR B 1 264 ? 7.332 -7.828 -3.834 1 95 264 THR B N 1
ATOM 4984 C CA . THR B 1 264 ? 8.336 -8.312 -4.777 1 95 264 THR B CA 1
ATOM 4985 C C . THR B 1 264 ? 7.941 -9.664 -5.348 1 95 264 THR B C 1
ATOM 4987 O O . THR B 1 264 ? 7.887 -9.844 -6.566 1 95 264 THR B O 1
ATOM 4990 N N . MET B 1 265 ? 7.566 -10.508 -4.531 1 98 265 MET B N 1
ATOM 4991 C CA . MET B 1 265 ? 7.324 -11.898 -4.91 1 98 265 MET B CA 1
ATOM 4992 C C . MET B 1 265 ? 6.105 -12.008 -5.824 1 98 265 MET B C 1
ATOM 4994 O O . MET B 1 265 ? 5.965 -12.984 -6.562 1 98 265 MET B O 1
ATOM 4998 N N . ILE B 1 266 ? 5.258 -10.914 -5.824 1 98.25 266 ILE B N 1
ATOM 4999 C CA . ILE B 1 266 ? 4.043 -11.094 -6.613 1 98.25 266 ILE B CA 1
ATOM 5000 C C . ILE B 1 266 ? 4 -10.07 -7.746 1 98.25 266 ILE B C 1
ATOM 5002 O O . ILE B 1 266 ? 3.105 -10.109 -8.594 1 98.25 266 ILE B O 1
ATOM 5006 N N . THR B 1 267 ? 5.105 -9.156 -7.855 1 97.25 267 THR B N 1
ATOM 5007 C CA . THR B 1 267 ? 4.93 -8.117 -8.859 1 97.25 267 THR B CA 1
ATOM 5008 C C . THR B 1 267 ? 6.227 -7.891 -9.633 1 97.25 267 THR B C 1
ATOM 5010 O O . THR B 1 267 ? 6.227 -7.242 -10.68 1 97.25 267 THR B O 1
ATOM 5013 N N . ILE B 1 268 ? 7.32 -8.383 -9.25 1 96.94 268 ILE B N 1
ATOM 5014 C CA . ILE B 1 268 ? 8.617 -8.008 -9.805 1 96.94 268 ILE B CA 1
ATOM 5015 C C . ILE B 1 268 ? 8.727 -8.5 -11.242 1 96.94 268 ILE B C 1
ATOM 5017 O O . ILE B 1 268 ? 8.25 -9.594 -11.57 1 96.94 268 ILE B O 1
ATOM 5021 N N . ARG B 1 269 ? 9.273 -7.656 -12.062 1 96.56 269 ARG B N 1
ATOM 5022 C CA . ARG B 1 269 ? 9.648 -8.039 -13.422 1 96.56 269 ARG B CA 1
ATOM 5023 C C . ARG B 1 269 ? 11.109 -7.703 -13.703 1 96.56 269 ARG B C 1
ATOM 5025 O O . ARG B 1 269 ? 11.82 -8.484 -14.336 1 96.56 269 ARG B O 1
ATOM 5032 N N . GLU B 1 270 ? 11.461 -6.559 -13.172 1 94.38 270 GLU B N 1
ATOM 5033 C CA . GLU B 1 270 ? 12.805 -6.023 -13.375 1 94.38 270 GLU B CA 1
ATOM 5034 C C . GLU B 1 270 ? 13.406 -5.543 -12.055 1 94.38 270 GLU B C 1
ATOM 5036 O O . GLU B 1 270 ? 12.68 -5.25 -11.102 1 94.38 270 GLU B O 1
ATOM 5041 N N . VAL B 1 271 ? 14.695 -5.547 -12.039 1 93.81 271 VAL B N 1
ATOM 5042 C CA . VAL B 1 271 ? 15.43 -5.023 -10.891 1 93.81 271 VAL B CA 1
ATOM 5043 C C . VAL B 1 271 ? 16.375 -3.914 -11.352 1 93.81 271 VAL B C 1
ATOM 5045 O O . VAL B 1 271 ? 16.719 -3.832 -12.531 1 93.81 271 VAL B O 1
ATOM 5048 N N . GLU B 1 272 ? 16.703 -3.117 -10.414 1 90.19 272 GLU B N 1
ATOM 5049 C CA . GLU B 1 272 ? 17.703 -2.074 -10.609 1 90.19 272 GLU B CA 1
ATOM 5050 C C . GLU B 1 272 ? 18.953 -2.355 -9.797 1 90.19 272 GLU B C 1
ATOM 5052 O O . GLU B 1 272 ? 18.906 -3.062 -8.789 1 90.19 272 GLU B O 1
ATOM 5057 N N . LYS B 1 273 ? 20.016 -1.867 -10.344 1 88.06 273 LYS B N 1
ATOM 5058 C CA . LYS B 1 273 ? 21.297 -2.045 -9.656 1 88.06 273 LYS B CA 1
ATOM 5059 C C . LYS B 1 273 ? 21.781 -0.731 -9.055 1 88.06 273 LYS B C 1
ATOM 5061 O O . LYS B 1 273 ? 21.797 0.298 -9.734 1 88.06 273 LYS B O 1
ATOM 5066 N N . ASP B 1 274 ? 22.109 -0.831 -7.781 1 83.81 274 ASP B N 1
ATOM 5067 C CA . ASP B 1 274 ? 22.672 0.337 -7.105 1 83.81 274 ASP B CA 1
ATOM 5068 C C . ASP B 1 274 ? 24.078 0.635 -7.598 1 83.81 274 ASP B C 1
ATOM 5070 O O . ASP B 1 274 ? 24.922 -0.262 -7.664 1 83.81 274 ASP B O 1
ATOM 5074 N N . SER B 1 275 ? 24.359 1.884 -7.941 1 80 275 SER B N 1
ATOM 5075 C CA . SER B 1 275 ? 25.641 2.264 -8.531 1 80 275 SER B CA 1
ATOM 5076 C C . SER B 1 275 ? 26.781 2.127 -7.52 1 80 275 SER B C 1
ATOM 5078 O O . SER B 1 275 ? 27.906 1.804 -7.891 1 80 275 SER B O 1
ATOM 5080 N N . ASP B 1 276 ? 26.484 2.262 -6.297 1 78.25 276 ASP B N 1
ATOM 5081 C CA . ASP B 1 276 ? 27.516 2.26 -5.273 1 78.25 276 ASP B CA 1
ATOM 5082 C C . ASP B 1 276 ? 27.719 0.861 -4.691 1 78.25 276 ASP B C 1
ATOM 5084 O O . ASP B 1 276 ? 28.812 0.308 -4.754 1 78.25 276 ASP B O 1
ATOM 5088 N N . SER B 1 277 ? 26.672 0.225 -4.316 1 79.56 277 SER B N 1
ATOM 5089 C CA . SER B 1 277 ? 26.766 -1.051 -3.613 1 79.56 277 SER B CA 1
ATOM 5090 C C . SER B 1 277 ? 26.719 -2.223 -4.586 1 79.56 277 SER B C 1
ATOM 5092 O O . SER B 1 277 ? 27.062 -3.352 -4.227 1 79.56 277 SER B O 1
ATOM 5094 N N . HIS B 1 278 ? 26.25 -1.974 -5.801 1 81.69 278 HIS B N 1
ATOM 5095 C CA . HIS B 1 278 ? 26.094 -2.977 -6.848 1 81.69 278 HIS B CA 1
ATOM 5096 C C . HIS B 1 278 ? 25.047 -4.02 -6.465 1 81.69 278 HIS B C 1
ATOM 5098 O O . HIS B 1 278 ? 24.969 -5.086 -7.078 1 81.69 278 HIS B O 1
ATOM 5104 N N . ARG B 1 279 ? 24.312 -3.666 -5.445 1 88.88 279 ARG B N 1
ATOM 5105 C CA . ARG B 1 279 ? 23.219 -4.535 -5.039 1 88.88 279 ARG B CA 1
ATOM 5106 C C . ARG B 1 279 ? 21.969 -4.254 -5.863 1 88.88 279 ARG B C 1
ATOM 5108 O O . ARG B 1 279 ? 21.734 -3.117 -6.27 1 88.88 279 ARG B O 1
ATOM 5115 N N . PHE B 1 280 ? 21.188 -5.344 -6.07 1 92.19 280 PHE B N 1
ATOM 5116 C CA . PHE B 1 280 ? 19.938 -5.191 -6.801 1 92.19 280 PHE B CA 1
ATOM 5117 C C . PHE B 1 280 ? 18.812 -4.766 -5.867 1 92.19 280 PHE B C 1
ATOM 5119 O O . PHE B 1 280 ? 18.812 -5.109 -4.684 1 92.19 280 PHE B O 1
ATOM 5126 N N . PHE B 1 281 ? 17.906 -3.994 -6.383 1 89.62 281 PHE B N 1
ATOM 5127 C CA . PHE B 1 281 ? 16.719 -3.6 -5.637 1 89.62 281 PHE B CA 1
ATOM 5128 C C . PHE B 1 281 ? 15.523 -3.455 -6.57 1 89.62 281 PHE B C 1
ATOM 5130 O O . PHE B 1 281 ? 15.672 -3.451 -7.793 1 89.62 281 PHE B O 1
ATOM 5137 N N . TYR B 1 282 ? 14.375 -3.516 -5.957 1 91.38 282 TYR B N 1
ATOM 5138 C CA . TYR B 1 282 ? 13.125 -3.412 -6.703 1 91.38 282 TYR B CA 1
ATOM 5139 C C . TYR B 1 282 ? 12.172 -2.418 -6.043 1 91.38 282 TYR B C 1
ATOM 5141 O O . TYR B 1 282 ? 11.93 -2.494 -4.836 1 91.38 282 TYR B O 1
ATOM 5149 N N . CYS B 1 283 ? 11.797 -1.427 -6.887 1 86 283 CYS B N 1
ATOM 5150 C CA . CYS B 1 283 ? 10.742 -0.504 -6.48 1 86 283 CYS B CA 1
ATOM 5151 C C . CYS B 1 283 ? 9.594 -0.505 -7.484 1 86 283 CYS B C 1
ATOM 5153 O O . CYS B 1 283 ? 9.797 -0.216 -8.664 1 86 283 CYS B O 1
ATOM 5155 N N . LYS B 1 284 ? 8.375 -0.858 -7.07 1 76.75 284 LYS B N 1
ATOM 5156 C CA . LYS B 1 284 ? 7.223 -0.962 -7.961 1 76.75 284 LYS B CA 1
ATOM 5157 C C . LYS B 1 284 ? 6.926 0.375 -8.633 1 76.75 284 LYS B C 1
ATOM 5159 O O . LYS B 1 284 ? 6.582 0.417 -9.82 1 76.75 284 LYS B O 1
ATOM 5164 N N . ARG B 1 285 ? 6.891 1.552 -8.07 1 61 285 ARG B N 1
ATOM 5165 C CA . ARG B 1 285 ? 6.484 2.832 -8.641 1 61 285 ARG B CA 1
ATOM 5166 C C . ARG B 1 285 ? 7.695 3.693 -8.977 1 61 285 ARG B C 1
ATOM 5168 O O . ARG B 1 285 ? 7.676 4.91 -8.773 1 61 285 ARG B O 1
ATOM 5175 N N . SER B 1 286 ? 8.82 3.16 -9.414 1 54.91 286 SER B N 1
ATOM 5176 C CA . SER B 1 286 ? 9.984 4.016 -9.57 1 54.91 286 SER B CA 1
ATOM 5177 C C . SER B 1 286 ? 9.93 4.797 -10.875 1 54.91 286 SER B C 1
ATOM 5179 O O . SER B 1 286 ? 9.883 4.207 -11.961 1 54.91 286 SER B O 1
ATOM 5181 N N . ASN B 1 287 ? 9.133 5.898 -10.93 1 48.5 287 ASN B N 1
ATOM 5182 C CA . ASN B 1 287 ? 9.172 6.805 -12.07 1 48.5 287 ASN B CA 1
ATOM 5183 C C . ASN B 1 287 ? 10.57 7.375 -12.297 1 48.5 287 ASN B C 1
ATOM 5185 O O . ASN B 1 287 ? 10.766 8.219 -13.172 1 48.5 287 ASN B O 1
ATOM 5189 N N . GLU B 1 288 ? 11.281 7.262 -11.273 1 51.12 288 GLU B N 1
ATOM 5190 C CA . GLU B 1 288 ? 12.484 8.062 -11.461 1 51.12 288 GLU B CA 1
ATOM 5191 C C . GLU B 1 288 ? 13.414 7.426 -12.492 1 51.12 288 GLU B C 1
ATOM 5193 O O . GLU B 1 288 ? 13.391 6.211 -12.688 1 51.12 288 GLU B O 1
ATOM 5198 N N . ASP B 1 289 ? 13.773 8.234 -13.508 1 51.19 289 ASP B N 1
ATOM 5199 C CA . ASP B 1 289 ? 14.75 8.086 -14.586 1 51.19 289 ASP B CA 1
ATOM 5200 C C . ASP B 1 289 ? 15.883 7.145 -14.164 1 51.19 289 ASP B C 1
ATOM 5202 O O . ASP B 1 289 ? 16.984 7.594 -13.883 1 51.19 289 ASP B O 1
ATOM 5206 N N . SER B 1 290 ? 15.555 6.434 -13.297 1 52.03 290 SER B N 1
ATOM 5207 C CA . SER B 1 290 ? 16.766 5.699 -12.922 1 52.03 290 SER B CA 1
ATOM 5208 C C . SER B 1 290 ? 17.469 5.148 -14.148 1 52.03 290 SER B C 1
ATOM 5210 O O . SER B 1 290 ? 16.891 5.09 -15.234 1 52.03 290 SER B O 1
ATOM 5212 N N . LYS B 1 291 ? 18.609 4.32 -13.633 1 60.59 291 LYS B N 1
ATOM 5213 C CA . LYS B 1 291 ? 19.781 3.521 -13.984 1 60.59 291 LYS B CA 1
ATOM 5214 C C . LYS B 1 291 ? 19.375 2.279 -14.773 1 60.59 291 LYS B C 1
ATOM 5216 O O . LYS B 1 291 ? 18.203 2.074 -15.07 1 60.59 291 LYS B O 1
ATOM 5221 N N . GLU B 1 292 ? 20.25 1.505 -14.961 1 78.69 292 GLU B N 1
ATOM 5222 C CA . GLU B 1 292 ? 20.312 0.241 -15.688 1 78.69 292 GLU B CA 1
ATOM 5223 C C . GLU B 1 292 ? 19.359 -0.79 -15.094 1 78.69 292 GLU B C 1
ATOM 5225 O O . GLU B 1 292 ? 19.438 -1.095 -13.898 1 78.69 292 GLU B O 1
ATOM 5230 N N . ARG B 1 293 ? 18.297 -1.122 -15.82 1 88.62 293 ARG B N 1
ATOM 5231 C CA . ARG B 1 293 ? 17.328 -2.137 -15.406 1 88.62 293 ARG B CA 1
ATOM 5232 C C . ARG B 1 293 ? 17.625 -3.479 -16.062 1 88.62 293 ARG B C 1
ATOM 5234 O O . ARG B 1 293 ? 18.109 -3.525 -17.203 1 88.62 293 ARG B O 1
ATOM 5241 N N . PHE B 1 294 ? 17.359 -4.5 -15.266 1 92.69 294 PHE B N 1
ATOM 5242 C CA . PHE B 1 294 ? 17.562 -5.871 -15.719 1 92.69 294 PHE B CA 1
ATOM 5243 C C . PHE B 1 294 ? 16.328 -6.727 -15.414 1 92.69 294 PHE B C 1
ATOM 5245 O O . PHE B 1 294 ? 15.68 -6.535 -14.383 1 92.69 294 PHE B O 1
ATOM 5252 N N . LEU B 1 295 ? 16.078 -7.594 -16.328 1 95.56 295 LEU B N 1
ATOM 5253 C CA . LEU B 1 295 ? 15.117 -8.617 -15.93 1 95.56 295 LEU B CA 1
ATOM 5254 C C . LEU B 1 295 ? 15.633 -9.414 -14.734 1 95.56 295 LEU B C 1
ATOM 5256 O O . LEU B 1 295 ? 16.766 -9.914 -14.758 1 95.56 295 LEU B O 1
ATOM 5260 N N . TRP B 1 296 ? 14.789 -9.469 -13.727 1 97.38 296 TRP B N 1
ATOM 5261 C CA . TRP B 1 296 ? 15.273 -10.148 -12.531 1 97.38 296 TRP B CA 1
ATOM 5262 C C . TRP B 1 296 ? 15.711 -11.57 -12.852 1 97.38 296 TRP B C 1
ATOM 5264 O O . TRP B 1 296 ? 16.703 -12.062 -12.305 1 97.38 296 TRP B O 1
ATOM 5274 N N . ALA B 1 297 ? 14.961 -12.242 -13.742 1 97.62 297 ALA B N 1
ATOM 5275 C CA . ALA B 1 297 ? 15.188 -13.641 -14.094 1 97.62 297 ALA B CA 1
ATOM 5276 C C . ALA B 1 297 ? 16.531 -13.82 -14.789 1 97.62 297 ALA B C 1
ATOM 5278 O O . ALA B 1 297 ? 17.125 -14.898 -14.734 1 97.62 297 ALA B O 1
ATOM 5279 N N . ASP B 1 298 ? 16.984 -12.758 -15.453 1 96.38 298 ASP B N 1
ATOM 5280 C CA . ASP B 1 298 ? 18.234 -12.82 -16.188 1 96.38 298 ASP B CA 1
ATOM 5281 C C . ASP B 1 298 ? 19.438 -12.727 -15.234 1 96.38 298 ASP B C 1
ATOM 5283 O O . ASP B 1 298 ? 20.516 -13.219 -15.539 1 96.38 298 ASP B O 1
ATOM 5287 N N . VAL B 1 299 ? 19.203 -12.109 -14.141 1 95.94 299 VAL B N 1
ATOM 5288 C CA . VAL B 1 299 ? 20.344 -11.828 -13.266 1 95.94 299 VAL B CA 1
ATOM 5289 C C . VAL B 1 299 ? 20.297 -12.734 -12.039 1 95.94 299 VAL B C 1
ATOM 5291 O O . VAL B 1 299 ? 21.188 -12.703 -11.195 1 95.94 299 VAL B O 1
ATOM 5294 N N . TRP B 1 300 ? 19.297 -13.562 -11.953 1 97.5 300 TRP B N 1
ATOM 5295 C CA . TRP B 1 300 ? 19.25 -14.539 -10.867 1 97.5 300 TRP B CA 1
ATOM 5296 C C . TRP B 1 300 ? 20.25 -15.672 -11.109 1 97.5 300 TRP B C 1
ATOM 5298 O O . TRP B 1 300 ? 20.188 -16.344 -12.141 1 97.5 300 TRP B O 1
ATOM 5308 N N . LYS B 1 301 ? 21.188 -15.898 -10.109 1 94.31 301 LYS B N 1
ATOM 5309 C CA . LYS B 1 301 ? 22.203 -16.938 -10.25 1 94.31 301 LYS B CA 1
ATOM 5310 C C . LYS B 1 301 ? 22.203 -17.875 -9.047 1 94.31 301 LYS B C 1
ATOM 5312 O O . LYS B 1 301 ? 23.25 -18.391 -8.656 1 94.31 301 LYS B O 1
ATOM 5317 N N . GLY B 1 302 ? 21.094 -18.109 -8.469 1 93.56 302 GLY B N 1
ATOM 5318 C CA . GLY B 1 302 ? 21 -18.984 -7.324 1 93.56 302 GLY B CA 1
ATOM 5319 C C . GLY B 1 302 ? 20.688 -18.25 -6.031 1 93.56 302 GLY B C 1
ATOM 5320 O O . GLY B 1 302 ? 20.406 -17.062 -6.043 1 93.56 302 GLY B O 1
ATOM 5321 N N . PRO B 1 303 ? 20.562 -18.969 -4.949 1 94 303 PRO B N 1
ATOM 5322 C CA . PRO B 1 303 ? 21.062 -20.328 -4.734 1 94 303 PRO B CA 1
ATOM 5323 C C . PRO B 1 303 ? 20.125 -21.406 -5.27 1 94 303 PRO B C 1
ATOM 5325 O O . PRO B 1 303 ? 20.531 -22.547 -5.477 1 94 303 PRO B O 1
ATOM 5328 N N . GLU B 1 304 ? 18.875 -21.172 -5.465 1 96.56 304 GLU B N 1
ATOM 5329 C CA . GLU B 1 304 ? 17.906 -22.141 -5.973 1 96.56 304 GLU B CA 1
ATOM 5330 C C . GLU B 1 304 ? 17.547 -21.844 -7.426 1 96.56 304 GLU B C 1
ATOM 5332 O O . GLU B 1 304 ? 17.672 -20.719 -7.887 1 96.56 304 GLU B O 1
ATOM 5337 N N . ARG B 1 305 ? 17.172 -22.953 -8.141 1 97.56 305 ARG B N 1
ATOM 5338 C CA . ARG B 1 305 ? 16.438 -22.703 -9.383 1 97.56 305 ARG B CA 1
ATOM 5339 C C . ARG B 1 305 ? 15.047 -22.156 -9.102 1 97.56 305 ARG B C 1
ATOM 5341 O O . ARG B 1 305 ? 14.43 -22.484 -8.086 1 97.56 305 ARG B O 1
ATOM 5348 N N . VAL B 1 306 ? 14.57 -21.297 -10 1 98.69 306 VAL B N 1
ATOM 5349 C CA . VAL B 1 306 ? 13.281 -20.672 -9.727 1 98.69 306 VAL B CA 1
ATOM 5350 C C . VAL B 1 306 ? 12.336 -20.891 -10.898 1 98.69 306 VAL B C 1
ATOM 5352 O O . VAL B 1 306 ? 12.711 -20.703 -12.055 1 98.69 306 VAL B O 1
ATOM 5355 N N . ILE B 1 307 ? 11.164 -21.406 -10.625 1 98.81 307 ILE B N 1
ATOM 5356 C CA . ILE B 1 307 ? 10.062 -21.453 -11.586 1 98.81 307 ILE B CA 1
ATOM 5357 C C . ILE B 1 307 ? 9 -20.438 -11.219 1 98.81 307 ILE B C 1
ATOM 5359 O O . ILE B 1 307 ? 8.586 -20.344 -10.062 1 98.81 307 ILE B O 1
ATOM 5363 N N . PHE B 1 308 ? 8.625 -19.594 -12.211 1 98.88 308 PHE B N 1
ATOM 5364 C CA . PHE B 1 308 ? 7.75 -18.469 -11.891 1 98.88 308 PHE B CA 1
ATOM 5365 C C . PHE B 1 308 ? 6.754 -18.219 -13.016 1 98.88 308 PHE B C 1
ATOM 5367 O O . PHE B 1 308 ? 6.762 -18.922 -14.023 1 98.88 308 PHE B O 1
ATOM 5374 N N . GLY B 1 309 ? 5.746 -17.297 -12.805 1 98.69 309 GLY B N 1
ATOM 5375 C CA . GLY B 1 309 ? 4.781 -16.812 -13.781 1 98.69 309 GLY B CA 1
ATOM 5376 C C . GLY B 1 309 ? 4.734 -15.297 -13.867 1 98.69 309 GLY B C 1
ATOM 5377 O O . GLY B 1 309 ? 5.77 -14.648 -14.023 1 98.69 309 GLY B O 1
ATOM 5378 N N . HIS B 1 310 ? 3.607 -14.641 -13.984 1 97.38 310 HIS B N 1
ATOM 5379 C CA . HIS B 1 310 ? 3.352 -13.227 -13.75 1 97.38 310 HIS B CA 1
ATOM 5380 C C . HIS B 1 310 ? 3.592 -12.398 -15.008 1 97.38 310 HIS B C 1
ATOM 5382 O O . HIS B 1 310 ? 2.953 -11.367 -15.211 1 97.38 310 HIS B O 1
ATOM 5388 N N . ASP B 1 311 ? 4.449 -12.758 -15.867 1 96.25 311 ASP B N 1
ATOM 5389 C CA . ASP B 1 311 ? 4.871 -11.914 -16.984 1 96.25 311 ASP B CA 1
ATOM 5390 C C . ASP B 1 311 ? 4.41 -12.492 -18.312 1 96.25 311 ASP B C 1
ATOM 5392 O O . ASP B 1 311 ? 5.23 -12.891 -19.141 1 96.25 311 ASP B O 1
ATOM 5396 N N . ALA B 1 312 ? 3.195 -12.344 -18.594 1 95.56 312 ALA B N 1
ATOM 5397 C CA . ALA B 1 312 ? 2.568 -12.922 -19.781 1 95.56 312 ALA B CA 1
ATOM 5398 C C . ALA B 1 312 ? 3.141 -12.305 -21.062 1 95.56 312 ALA B C 1
ATOM 5400 O O . ALA B 1 312 ? 3.225 -12.969 -22.094 1 95.56 312 ALA B O 1
ATOM 5401 N N . ARG B 1 313 ? 3.496 -11.07 -20.938 1 94.25 313 ARG B N 1
ATOM 5402 C CA . ARG B 1 313 ? 3.988 -10.359 -22.109 1 94.25 313 ARG B CA 1
ATOM 5403 C C . ARG B 1 313 ? 5.23 -11.039 -22.688 1 94.25 313 ARG B C 1
ATOM 5405 O O . ARG B 1 313 ? 5.449 -11.023 -23.891 1 94.25 313 ARG B O 1
ATOM 5412 N N . ARG B 1 314 ? 5.969 -11.664 -21.844 1 95.5 314 ARG B N 1
ATOM 5413 C CA . ARG B 1 314 ? 7.234 -12.258 -22.281 1 95.5 314 ARG B CA 1
ATOM 5414 C C . ARG B 1 314 ? 7.055 -13.734 -22.625 1 95.5 314 ARG B C 1
ATOM 5416 O O . ARG B 1 314 ? 7.969 -14.359 -23.172 1 95.5 314 ARG B O 1
ATOM 5423 N N . GLY B 1 315 ? 5.949 -14.266 -22.312 1 96.19 315 GLY B N 1
ATOM 5424 C CA . GLY B 1 315 ? 5.703 -15.664 -22.625 1 96.19 315 GLY B CA 1
ATOM 5425 C C . GLY B 1 315 ? 6.625 -16.609 -21.891 1 96.19 315 GLY B C 1
ATOM 5426 O O . GLY B 1 315 ? 6.914 -16.406 -20.703 1 96.19 315 GLY B O 1
ATOM 5427 N N . LEU B 1 316 ? 6.953 -17.672 -22.578 1 97.69 316 LEU B N 1
ATOM 5428 C CA . LEU B 1 316 ? 7.871 -18.641 -22 1 97.69 316 LEU B CA 1
ATOM 5429 C C . LEU B 1 316 ? 9.266 -18.047 -21.844 1 97.69 316 LEU B C 1
ATOM 5431 O O . LEU B 1 316 ? 9.828 -17.5 -22.797 1 97.69 316 LEU B O 1
ATOM 5435 N N . GLN B 1 317 ? 9.734 -18.094 -20.656 1 97.19 317 GLN B N 1
ATOM 5436 C CA . GLN B 1 317 ? 11.086 -17.625 -20.375 1 97.19 317 GLN B CA 1
ATOM 5437 C C . GLN B 1 317 ? 11.984 -18.781 -19.953 1 97.19 317 GLN B C 1
ATOM 5439 O O . GLN B 1 317 ? 11.914 -19.25 -18.828 1 97.19 317 GLN B O 1
ATOM 5444 N N . GLN B 1 318 ? 12.781 -19.234 -20.828 1 94.75 318 GLN B N 1
ATOM 5445 C CA . GLN B 1 318 ? 13.734 -20.312 -20.594 1 94.75 318 GLN B CA 1
ATOM 5446 C C . GLN B 1 318 ? 15.156 -19.859 -20.938 1 94.75 318 GLN B C 1
ATOM 5448 O O . GLN B 1 318 ? 15.414 -19.359 -22.031 1 94.75 318 GLN B O 1
ATOM 5453 N N . ARG B 1 319 ? 15.977 -20.016 -19.969 1 90.75 319 ARG B N 1
ATOM 5454 C CA . ARG B 1 319 ? 17.359 -19.609 -20.172 1 90.75 319 ARG B CA 1
ATOM 5455 C C . ARG B 1 319 ? 18.281 -20.812 -20.266 1 90.75 319 ARG B C 1
ATOM 5457 O O . ARG B 1 319 ? 17.969 -21.875 -19.719 1 90.75 319 ARG B O 1
ATOM 5464 N N . LYS B 1 320 ? 19.438 -20.562 -20.844 1 86.62 320 LYS B N 1
ATOM 5465 C CA . LYS B 1 320 ? 20.406 -21.641 -21.047 1 86.62 320 LYS B CA 1
ATOM 5466 C C . LYS B 1 320 ? 20.984 -22.125 -19.719 1 86.62 320 LYS B C 1
ATOM 5468 O O . LYS B 1 320 ? 21.234 -23.312 -19.562 1 86.62 320 LYS B O 1
ATOM 5473 N N . ASP B 1 321 ? 21.141 -21.219 -18.781 1 88.69 321 ASP B N 1
ATOM 5474 C CA . ASP B 1 321 ? 21.75 -21.578 -17.516 1 88.69 321 ASP B CA 1
ATOM 5475 C C . ASP B 1 321 ? 20.75 -22.25 -16.594 1 88.69 321 ASP B C 1
ATOM 5477 O O . ASP B 1 321 ? 21.109 -22.797 -15.547 1 88.69 321 ASP B O 1
ATOM 5481 N N . LYS B 1 322 ? 19.484 -22.281 -16.922 1 89.44 322 LYS B N 1
ATOM 5482 C CA . LYS B 1 322 ? 18.375 -23.016 -16.312 1 89.44 322 LYS B CA 1
ATOM 5483 C C . LYS B 1 322 ? 18.156 -22.578 -14.875 1 89.44 322 LYS B C 1
ATOM 5485 O O . LYS B 1 322 ? 17.641 -23.359 -14.055 1 89.44 322 LYS B O 1
ATOM 5490 N N . TRP B 1 323 ? 18.594 -21.328 -14.547 1 95.62 323 TRP B N 1
ATOM 5491 C CA . TRP B 1 323 ? 18.375 -20.812 -13.195 1 95.62 323 TRP B CA 1
ATOM 5492 C C . TRP B 1 323 ? 16.906 -20.438 -13 1 95.62 323 TRP B C 1
ATOM 5494 O O . TRP B 1 323 ? 16.391 -20.516 -11.883 1 95.62 323 TRP B O 1
ATOM 5504 N N . THR B 1 324 ? 16.328 -20.016 -14.109 1 98.12 324 THR B N 1
ATOM 5505 C CA . THR B 1 324 ? 14.953 -19.547 -14.016 1 98.12 324 THR B CA 1
ATOM 5506 C C . THR B 1 324 ? 14.117 -20.094 -15.164 1 98.12 324 THR B C 1
ATOM 5508 O O . THR B 1 324 ? 14.633 -20.312 -16.266 1 98.12 324 THR B O 1
ATOM 5511 N N . LEU B 1 325 ? 12.875 -20.344 -14.883 1 98.38 325 LEU B N 1
ATOM 5512 C CA . LEU B 1 325 ? 11.898 -20.781 -15.875 1 98.38 325 LEU B CA 1
ATOM 5513 C C . LEU B 1 325 ? 10.562 -20.078 -15.68 1 98.38 325 LEU B C 1
ATOM 5515 O O . LEU B 1 325 ? 9.922 -20.25 -14.641 1 98.38 325 LEU B O 1
ATOM 5519 N N . GLY B 1 326 ? 10.172 -19.234 -16.609 1 98.62 326 GLY B N 1
ATOM 5520 C CA . GLY B 1 326 ? 8.891 -18.562 -16.578 1 98.62 326 GLY B CA 1
ATOM 5521 C C . GLY B 1 326 ? 7.816 -19.266 -17.375 1 98.62 326 GLY B C 1
ATOM 5522 O O . GLY B 1 326 ? 8.023 -19.594 -18.547 1 98.62 326 GLY B O 1
ATOM 5523 N N . LEU B 1 327 ? 6.629 -19.406 -16.797 1 98.75 327 LEU B N 1
ATOM 5524 C CA . LEU B 1 327 ? 5.645 -20.297 -17.422 1 98.75 327 LEU B CA 1
ATOM 5525 C C . LEU B 1 327 ? 4.383 -19.531 -17.781 1 98.75 327 LEU B C 1
ATOM 5527 O O . LEU B 1 327 ? 3.398 -20.125 -18.234 1 98.75 327 LEU B O 1
ATOM 5531 N N . ASP B 1 328 ? 4.34 -18.188 -17.531 1 98.5 328 ASP B N 1
ATOM 5532 C CA . ASP B 1 328 ? 3.168 -17.438 -17.953 1 98.5 328 ASP B CA 1
ATOM 5533 C C . ASP B 1 328 ? 3.176 -17.203 -19.469 1 98.5 328 ASP B C 1
ATOM 5535 O O . ASP B 1 328 ? 3.836 -16.281 -19.953 1 98.5 328 ASP B O 1
ATOM 5539 N N . THR B 1 329 ? 2.338 -17.969 -20.094 1 97.88 329 THR B N 1
ATOM 5540 C CA . THR B 1 329 ? 2.357 -17.891 -21.547 1 97.88 329 THR B CA 1
ATOM 5541 C C . THR B 1 329 ? 1.055 -17.312 -22.078 1 97.88 329 THR B C 1
ATOM 5543 O O . THR B 1 329 ? 0.724 -17.484 -23.25 1 97.88 329 THR B O 1
ATOM 5546 N N . GLY B 1 330 ? 0.207 -16.703 -21.234 1 97.25 330 GLY B N 1
ATOM 5547 C CA . GLY B 1 330 ? -0.873 -15.812 -21.625 1 97.25 330 GLY B CA 1
ATOM 5548 C C . GLY B 1 330 ? -2.102 -16.547 -22.125 1 97.25 330 GLY B C 1
ATOM 5549 O O . GLY B 1 330 ? -2.703 -16.156 -23.125 1 97.25 330 GLY B O 1
ATOM 5550 N N . VAL B 1 331 ? -2.488 -17.625 -21.5 1 96.94 331 VAL B N 1
ATOM 5551 C CA . VAL B 1 331 ? -3.643 -18.391 -21.938 1 96.94 331 VAL B CA 1
ATOM 5552 C C . VAL B 1 331 ? -4.883 -17.5 -21.969 1 96.94 331 VAL B C 1
ATOM 5554 O O . VAL B 1 331 ? -5.707 -17.625 -22.875 1 96.94 331 VAL B O 1
ATOM 5557 N N . VAL B 1 332 ? -5.012 -16.594 -21.078 1 95.75 332 VAL B N 1
ATOM 5558 C CA . VAL B 1 332 ? -6.203 -15.766 -20.984 1 95.75 332 VAL B CA 1
ATOM 5559 C C . VAL B 1 332 ? -6.246 -14.773 -22.141 1 95.75 332 VAL B C 1
ATOM 5561 O O . VAL B 1 332 ? -7.309 -14.25 -22.484 1 95.75 332 VAL B O 1
ATOM 5564 N N . TYR B 1 333 ? -5.188 -14.594 -22.75 1 95.12 333 TYR B N 1
ATOM 5565 C CA . TYR B 1 333 ? -5.094 -13.672 -23.875 1 95.12 333 TYR B CA 1
ATOM 5566 C C . TYR B 1 333 ? -5.199 -14.414 -25.203 1 95.12 333 TYR B C 1
ATOM 5568 O O . TYR B 1 333 ? -4.891 -13.859 -26.266 1 95.12 333 TYR B O 1
ATOM 5576 N N . GLY B 1 334 ? -5.48 -15.641 -25.125 1 94.88 334 GLY B N 1
ATOM 5577 C CA . GLY B 1 334 ? -5.703 -16.422 -26.328 1 94.88 334 GLY B CA 1
ATOM 5578 C C . GLY B 1 334 ? -4.461 -17.172 -26.797 1 94.88 334 GLY B C 1
ATOM 5579 O O . GLY B 1 334 ? -4.414 -17.672 -27.922 1 94.88 334 GLY B O 1
ATOM 5580 N N . LYS B 1 335 ? -3.506 -17.266 -26.031 1 96.56 335 LYS B N 1
ATOM 5581 C CA . LYS B 1 335 ? -2.266 -17.953 -26.391 1 96.56 335 LYS B CA 1
ATOM 5582 C C . LYS B 1 335 ? -2.234 -19.375 -25.844 1 96.56 335 LYS B C 1
ATOM 5584 O O . LYS B 1 335 ? -3.031 -20.219 -26.25 1 96.56 335 LYS B O 1
ATOM 5589 N N . LYS B 1 336 ? -1.338 -19.609 -24.891 1 97.44 336 LYS B N 1
ATOM 5590 C CA . LYS B 1 336 ? -1.216 -20.984 -24.438 1 97.44 336 LYS B CA 1
ATOM 5591 C C . LYS B 1 336 ? -1.116 -21.062 -22.906 1 97.44 336 LYS B C 1
ATOM 5593 O O . LYS B 1 336 ? -0.737 -20.078 -22.266 1 97.44 336 LYS B O 1
ATOM 5598 N N . LEU B 1 337 ? -1.586 -22.141 -22.422 1 98.5 337 LEU B N 1
ATOM 5599 C CA . LEU B 1 337 ? -1.253 -22.516 -21.047 1 98.5 337 LEU B CA 1
ATOM 5600 C C . LEU B 1 337 ? -0.089 -23.5 -21.031 1 98.5 337 LEU B C 1
ATOM 5602 O O . LEU B 1 337 ? -0.062 -24.453 -21.812 1 98.5 337 LEU B O 1
ATOM 5606 N N . MET B 1 338 ? 0.834 -23.266 -20.188 1 98.38 338 MET B N 1
ATOM 5607 C CA . MET B 1 338 ? 2.064 -24.047 -20.172 1 98.38 338 MET B CA 1
ATOM 5608 C C . MET B 1 338 ? 2.314 -24.656 -18.797 1 98.38 338 MET B C 1
ATOM 5610 O O . MET B 1 338 ? 1.975 -24.062 -17.781 1 98.38 338 MET B O 1
ATOM 5614 N N . GLY B 1 339 ? 2.904 -25.875 -18.781 1 98.75 339 GLY B N 1
ATOM 5615 C CA . GLY B 1 339 ? 3.426 -26.516 -17.578 1 98.75 339 GLY B CA 1
ATOM 5616 C C . GLY B 1 339 ? 4.762 -27.203 -17.812 1 98.75 339 GLY B C 1
ATOM 5617 O O . GLY B 1 339 ? 5.238 -27.281 -18.938 1 98.75 339 GLY B O 1
ATOM 5618 N N . VAL B 1 340 ? 5.395 -27.641 -16.766 1 98.81 340 VAL B N 1
ATOM 5619 C CA . VAL B 1 340 ? 6.648 -28.375 -16.844 1 98.81 340 VAL B CA 1
ATOM 5620 C C . VAL B 1 340 ? 6.586 -29.594 -15.922 1 98.81 340 VAL B C 1
ATOM 5622 O O . VAL B 1 340 ? 6.102 -29.516 -14.789 1 98.81 340 VAL B O 1
ATOM 5625 N N . ILE B 1 341 ? 6.969 -30.734 -16.453 1 98.44 341 ILE B N 1
ATOM 5626 C CA . ILE B 1 341 ? 7.012 -31.984 -15.688 1 98.44 341 ILE B CA 1
ATOM 5627 C C . ILE B 1 341 ? 8.414 -32.188 -15.109 1 98.44 341 ILE B C 1
ATOM 5629 O O . ILE B 1 341 ? 9.398 -32.219 -15.852 1 98.44 341 ILE B O 1
ATOM 5633 N N . LEU B 1 342 ? 8.469 -32.281 -13.867 1 96.88 342 LEU B N 1
ATOM 5634 C CA . LEU B 1 342 ? 9.719 -32.5 -13.148 1 96.88 342 LEU B CA 1
ATOM 5635 C C . LEU B 1 342 ? 9.828 -33.969 -12.695 1 96.88 342 LEU B C 1
ATOM 5637 O O . LEU B 1 342 ? 8.812 -34.594 -12.398 1 96.88 342 LEU B O 1
ATOM 5641 N N . PRO B 1 343 ? 11.086 -34.531 -12.703 1 95.31 343 PRO B N 1
ATOM 5642 C CA . PRO B 1 343 ? 12.375 -33.812 -12.812 1 95.31 343 PRO B CA 1
ATOM 5643 C C . PRO B 1 343 ? 12.867 -33.719 -14.258 1 95.31 343 PRO B C 1
ATOM 5645 O O . PRO B 1 343 ? 13.906 -33.094 -14.516 1 95.31 343 PRO B O 1
ATOM 5648 N N . GLN B 1 344 ? 12.164 -34.25 -15.219 1 94.38 344 GLN B N 1
ATOM 5649 C CA . GLN B 1 344 ? 12.617 -34.281 -16.609 1 94.38 344 GLN B CA 1
ATOM 5650 C C . GLN B 1 344 ? 12.656 -32.875 -17.203 1 94.38 344 GLN B C 1
ATOM 5652 O O . GLN B 1 344 ? 13.32 -32.656 -18.219 1 94.38 344 GLN B O 1
ATOM 5657 N N . ARG B 1 345 ? 11.875 -32.031 -16.625 1 95.12 345 ARG B N 1
ATOM 5658 C CA . ARG B 1 345 ? 11.711 -30.656 -17.094 1 95.12 345 ARG B CA 1
ATOM 5659 C C . ARG B 1 345 ? 11.172 -30.625 -18.516 1 95.12 345 ARG B C 1
ATOM 5661 O O . ARG B 1 345 ? 11.688 -29.891 -19.375 1 95.12 345 ARG B O 1
ATOM 5668 N N . LYS B 1 346 ? 10.289 -31.484 -18.656 1 97 346 LYS B N 1
ATOM 5669 C CA . LYS B 1 346 ? 9.594 -31.578 -19.938 1 97 346 LYS B CA 1
ATOM 5670 C C . LYS B 1 346 ? 8.422 -30.594 -20 1 97 346 LYS B C 1
ATOM 5672 O O . LYS B 1 346 ? 7.535 -30.625 -19.141 1 97 346 LYS B O 1
ATOM 5677 N N . LEU B 1 347 ? 8.438 -29.797 -21 1 98.12 347 LEU B N 1
ATOM 5678 C CA . LEU B 1 347 ? 7.375 -28.797 -21.156 1 98.12 347 LEU B CA 1
ATOM 5679 C C . LEU B 1 347 ? 6.129 -29.422 -21.781 1 98.12 347 LEU B C 1
ATOM 5681 O O . LEU B 1 347 ? 6.23 -30.266 -22.656 1 98.12 347 LEU B O 1
ATOM 5685 N N . VAL B 1 348 ? 4.988 -29.031 -21.281 1 98.56 348 VAL B N 1
ATOM 5686 C CA . VAL B 1 348 ? 3.684 -29.422 -21.812 1 98.56 348 VAL B CA 1
ATOM 5687 C C . VAL B 1 348 ? 2.82 -28.172 -22 1 98.56 348 VAL B C 1
ATOM 5689 O O . VAL B 1 348 ? 2.871 -27.25 -21.188 1 98.56 348 VAL B O 1
ATOM 5692 N N . GLN B 1 349 ? 2.066 -28.078 -23.094 1 98.12 349 GLN B N 1
ATOM 5693 C CA . GLN B 1 349 ? 1.281 -26.875 -23.344 1 98.12 349 GLN B CA 1
ATOM 5694 C C . GLN B 1 349 ? -0.031 -27.203 -24.047 1 98.12 349 GLN B C 1
ATOM 5696 O O . GLN B 1 349 ? -0.156 -28.266 -24.656 1 98.12 349 GLN B O 1
ATOM 5701 N N . ILE B 1 350 ? -1.001 -26.406 -23.891 1 97.5 350 ILE B N 1
ATOM 5702 C CA . ILE B 1 350 ? -2.264 -26.469 -24.625 1 97.5 350 ILE B CA 1
ATOM 5703 C C . ILE B 1 350 ? -2.615 -25.078 -25.156 1 97.5 350 ILE B C 1
ATOM 5705 O O . ILE B 1 350 ? -2.236 -24.062 -24.562 1 97.5 350 ILE B O 1
ATOM 5709 N N . ASP B 1 351 ? -3.312 -25.094 -26.266 1 95.25 351 ASP B N 1
ATOM 5710 C CA . ASP B 1 351 ? -3.787 -23.844 -26.828 1 95.25 351 ASP B CA 1
ATOM 5711 C C . ASP B 1 351 ? -5.027 -23.344 -26.094 1 95.25 351 ASP B C 1
ATOM 5713 O O . ASP B 1 351 ? -5.855 -24.141 -25.641 1 95.25 351 ASP B O 1
ATOM 5717 N N . ALA B 1 352 ? -5.094 -22.062 -26.031 1 92.75 352 ALA B N 1
ATOM 5718 C CA . ALA B 1 352 ? -6.312 -21.484 -25.469 1 92.75 352 ALA B CA 1
ATOM 5719 C C . ALA B 1 352 ? -7.512 -21.766 -26.375 1 92.75 352 ALA B C 1
ATOM 5721 O O . ALA B 1 352 ? -7.375 -21.828 -27.594 1 92.75 352 ALA B O 1
ATOM 5722 N N . VAL B 1 353 ? -8.656 -21.938 -25.734 1 85.06 353 VAL B N 1
ATOM 5723 C 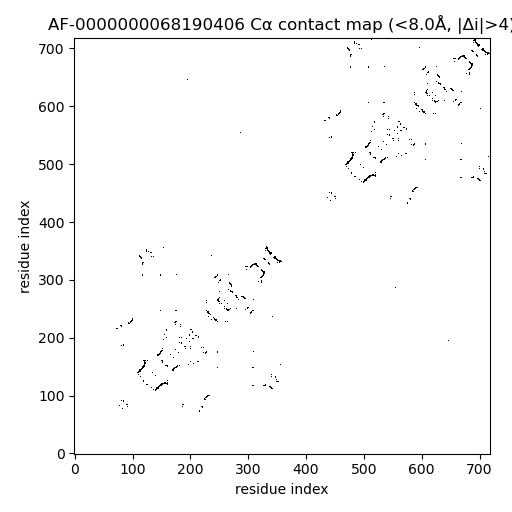CA . VAL B 1 353 ? -9.883 -22.172 -26.5 1 85.06 353 VAL B CA 1
ATOM 5724 C C . VAL B 1 353 ? -10.406 -20.844 -27.047 1 85.06 353 VAL B C 1
ATOM 5726 O O . VAL B 1 353 ? -10.891 -20.797 -28.188 1 85.06 353 VAL B O 1
ATOM 5729 N N . LYS B 1 354 ? -10.328 -19.812 -26.234 1 82.38 354 LYS B N 1
ATOM 5730 C CA . LYS B 1 354 ? -10.836 -18.5 -26.578 1 82.38 354 LYS B CA 1
ATOM 5731 C C . LYS B 1 354 ? -10 -17.391 -25.938 1 82.38 354 LYS B C 1
ATOM 5733 O O . LYS B 1 354 ? -9.32 -17.625 -24.938 1 82.38 354 LYS B O 1
ATOM 5738 N N . THR B 1 355 ? -10.031 -16.25 -26.641 1 80.56 355 THR B N 1
ATOM 5739 C CA . THR B 1 355 ? -9.43 -15.062 -26.047 1 80.56 355 THR B CA 1
ATOM 5740 C C . THR B 1 355 ? -10.406 -14.383 -25.094 1 80.56 355 THR B C 1
ATOM 5742 O O . THR B 1 355 ? -11.531 -14.07 -25.484 1 80.56 355 THR B O 1
ATOM 5745 N N . HIS B 1 356 ? -10.062 -14.211 -23.953 1 77.88 356 HIS B N 1
ATOM 5746 C CA . HIS B 1 356 ? -10.969 -13.609 -22.984 1 77.88 356 HIS B CA 1
ATOM 5747 C C . HIS B 1 356 ? -10.562 -12.18 -22.672 1 77.88 356 HIS B C 1
ATOM 5749 O O . HIS B 1 356 ? -11.367 -11.391 -22.156 1 77.88 356 HIS B O 1
ATOM 5755 N N . LYS B 1 357 ? -9.367 -11.883 -22.875 1 73.62 357 LYS B N 1
ATOM 5756 C CA . LYS B 1 357 ? -8.859 -10.547 -22.594 1 73.62 357 LYS B CA 1
ATOM 5757 C C . LYS B 1 357 ? -7.773 -10.148 -23.594 1 73.62 357 LYS B C 1
ATOM 5759 O O . LYS B 1 357 ? -7.051 -11 -24.094 1 73.62 357 LYS B O 1
ATOM 5764 N N . SER B 1 358 ? -7.789 -8.883 -23.906 1 55.88 358 SER B N 1
ATOM 5765 C CA . SER B 1 358 ? -6.703 -8.414 -24.75 1 55.88 358 SER B CA 1
ATOM 5766 C C . SER B 1 358 ? -5.43 -8.18 -23.953 1 55.88 358 SER B C 1
ATOM 5768 O O . SER B 1 358 ? -5.496 -7.828 -22.766 1 55.88 358 SER B O 1
ATOM 5770 N N . VAL B 1 359 ? -4.363 -8.516 -24.469 1 51.91 359 VAL B N 1
ATOM 5771 C CA . VAL B 1 359 ? -3.07 -8.312 -23.828 1 51.91 359 VAL B CA 1
ATOM 5772 C C . VAL B 1 359 ? -2.818 -6.816 -23.641 1 51.91 359 VAL B C 1
ATOM 5774 O O . VAL B 1 359 ? -3.098 -6.02 -24.547 1 51.91 359 VAL B O 1
#

Organism: Phaeodactylum tricornutum (strain CCAP 1055/1) (NCBI:txid556484)

Radius of gyration: 33.06 Å; Cα contacts (8 Å, |Δi|>4): 1312; chains: 2; bounding box: 136×88×82 Å

Secondary structure (DSSP, 8-state):
---------------------------------GGGGGS------STT-----GGGGS---S---------------S-SHHHHHHHHHSSPPPPS-SEEEPPPPP--TTB-SEEEE---TT-HHHHHHHHHHHHHHTTTPBPSEEEE-S--SSSSS-HHHHHHHHHHSTTEEE---HHHHHHHHHHHT-HHHHTSGGGGGGGTB-TTS-B-S----HHHHHHHHT--SEEEE-HHHHT-SS-EEEESS---TTS-GGG--HHHHHH--EEEE-TTT--EE--TT--S--S-EEEHHHH---SSEEEE---GGG--EE-TT-SEEE----GGGTSEEEEEEETTTEEEEEE-SS--S--/---------------------------------GGGGGS------STT-----GGGGS---S---------------S-SHHHHHHHHHSSPPPPS-SEEEPPPPP--TTB-SEEEE---TT-HHHHHHHHHHHHHHTTTPBPSEEEE-S--SSSSS-HHHHHHHHHHSTTEEE---HHHHHHHHHHHT-HHHHTSGGGGGGGTB-TTS-B-S----HHHHHHHHT--SEEEE-HHHHT-SS-EEEESS---TTS-GGG--HHHHHH--EEEE-TTT--EE--TT--S--S-EEEHHHH---SSEEEE---GGG--EE-TT-SEEE----GGGTSEEEEEEETTTEEEEEE-SS--S--

Sequence (718 aa):
MKSSRLTHERLIPLALSLVYSNPFVVKVAPERNYYDLISVWRPWPENSLTRCDNQSVLSVSKDTNDSTDVCRPQYRSNRTPADIHFQKYHQIPKPKKMHLILPQVDKNNDKKGILVIGDVHGCFHELLRLHEKAVQENGGLQFQYVILVGDLCNKGPDSTNVIRHVRASPNWLCVRGNHDDGALAAALGDECRQRKARYHWIFGIDKTGSSNTNVLSDEDVLWMANLPYTIRIPAVVLGEEMDTLIVHAGLIPGVLLKDQSIETMITIREVEKDSDSHRFFYCKRSNEDSKERFLWADVWKGPERVIFGHDARRGLQQRKDKWTLGLDTGVVYGKKLMGVILPQRKLVQIDAVKTHKSVMKSSRLTHERLIPLALSLVYSNPFVVKVAPERNYYDLISVWRPWPENSLTRCDNQSVLSVSKDTNDSTDVCRPQYRSNRTPADIHFQKYHQIPKPKKMHLILPQVDKNNDKKGILVIGDVHGCFHELLRLHEKAVQENGGLQFQYVILVGDLCNKGPDSTNVIRHVRASPNWLCVRGNHDDGALAAALGDECRQRKARYHWIFGIDKTGSSNTNVLSDEDVLWMANLPYTIRIPAVVLGEEMDTLIVHAGLIPGVLLKDQSIETMITIREVEKDSDSHRFFYCKRSNEDSKERFLWADVWKGPERVIFGHDARRGLQQRKDKWTLGLDTGVVYGKKLMGVILPQRKLVQIDAVKTHKSV

InterPro domains:
  IPR004843 Calcineurin-like, phosphoesterase domain [PF00149] (114-310)
  IPR029052 Metallo-dependent phosphatase-like [G3DSA:3.60.21.10] (99-358)
  IPR029052 Metallo-dependent phosphatase-like [SSF56300] (112-340)
  IPR050126 Diadenosine polyphosphate hydrolase [PTHR42850] (106-354)

Solvent-accessible surface area (backbone atoms only — not comparable to full-atom values): 40885 Å² total; per-residue (Å²): 142,79,84,74,81,84,82,80,77,81,80,75,80,80,83,77,78,79,77,79,74,78,68,82,66,72,79,71,72,79,83,71,77,76,65,74,75,63,68,78,66,70,72,72,79,78,71,82,65,75,72,75,71,76,62,78,72,60,82,79,71,86,77,74,84,67,79,70,76,64,82,62,61,62,69,56,80,77,65,47,74,61,24,51,43,20,72,73,66,74,42,78,59,78,30,89,41,54,68,38,68,59,71,85,76,72,94,46,92,70,36,52,51,35,37,39,33,23,36,38,17,4,39,41,69,54,52,54,51,40,53,51,52,46,25,53,74,51,78,64,32,45,53,58,29,38,35,32,23,15,23,45,30,44,70,28,88,32,28,57,59,34,52,48,50,44,71,70,35,82,53,40,46,51,22,40,13,51,48,38,51,50,47,49,37,28,74,51,61,37,61,64,48,50,71,34,74,74,42,28,47,55,73,8,26,42,98,86,62,50,77,47,70,62,41,53,33,57,68,52,51,54,50,62,46,43,36,16,46,25,40,33,41,50,17,77,81,54,74,44,94,48,34,36,33,35,23,6,23,40,65,57,52,93,54,55,78,92,71,54,50,69,67,41,27,33,61,41,63,52,29,35,56,40,88,83,78,65,44,53,44,74,56,94,81,63,77,64,85,63,77,67,71,41,49,30,66,77,64,40,81,50,89,45,30,36,41,24,16,76,45,38,92,66,24,68,38,77,50,94,83,57,36,32,37,32,28,8,32,32,20,38,47,39,38,25,38,30,32,36,35,35,71,80,62,44,74,45,70,37,69,37,93,56,65,60,38,85,127,144,85,83,80,89,84,84,81,77,80,81,75,81,80,78,77,78,80,77,78,73,80,70,83,69,72,80,71,74,79,82,72,79,76,66,74,76,64,68,79,68,70,71,73,80,78,72,84,63,77,73,75,71,77,66,78,72,61,83,78,71,86,78,74,85,67,81,69,78,64,80,62,64,62,70,55,81,76,67,47,73,59,25,50,43,20,72,74,66,75,42,79,60,78,29,89,40,55,68,38,67,59,71,85,75,72,95,44,90,70,37,51,49,35,37,39,33,25,36,38,17,4,38,42,70,56,52,54,51,40,53,51,51,47,25,54,74,50,77,64,32,44,52,58,30,38,38,33,23,17,23,47,29,43,70,28,88,32,27,56,58,35,52,48,50,44,72,70,35,81,54,41,47,51,22,40,13,51,48,38,50,50,47,50,37,28,72,49,61,36,61,66,49,52,71,35,74,74,42,28,48,56,75,6,25,42,96,85,63,50,76,46,72,62,40,52,31,57,68,52,51,54,50,61,46,43,36,16,47,25,40,33,40,51,17,77,80,53,73,46,94,49,34,37,34,36,23,6,22,41,65,56,51,92,56,54,75,91,72,55,50,70,67,41,28,32,61,39,64,52,27,35,53,39,88,83,79,64,44,53,44,74,56,94,82,64,77,63,84,66,75,66,71,39,50,28,66,77,66,39,83,51,89,43,31,36,40,24,17,76,45,39,93,67,23,68,38,76,50,92,84,57,34,32,37,32,28,9,31,32,21,37,49,39,39,26,39,32,32,35,35,34,72,80,63,44,75,42,72,37,70,36,92,55,64,60,40,83,125